Protein 5EJV (pdb70)

GO terms:
  GO:1990837 sequence-specific double-stranded DNA binding (F, IDA)
  GO:0000978 RNA polymerase II cis-regulatory region sequence-specific DNA binding (F, IDA)
  GO:0001227 DNA-binding transcription repressor activity, RNA polymerase II-specific (F, IDA)
  GO:0000122 negative regulation of transcription by RNA polymerase II (P, IDA)
  GO:0098531 ligand-modulated transcription factor activity (F, IDA)
  GO:0008142 oxysterol binding (F, IDA)
  GO:0005634 nucleus (C, IDA)
  GO:0036315 cellular response to sterol (P, IDA)
  GO:0005634 nucleus (C, EXP)
  GO:0005515 protein binding (F, IPI)
  GO:0004879 nuclear receptor activity (F, TAS)
  GO:0005654 nucleoplasm (C, TAS)
  GO:0016604 nuclear body (C, IDA)

Structure (mmCIF, N/CA/C/O backbone):
data_5EJV
#
_entry.id   5EJV
#
_cell.length_a   63.139
_cell.length_b   63.139
_cell.length_c   160.441
_cell.angle_alpha   90.000
_cell.angle_beta   90.000
_cell.angle_gamma   90.000
#
_symmetry.space_group_name_H-M   'P 41'
#
loop_
_entity.id
_entity.type
_entity.pdbx_description
1 polymer 'Nuclear receptor ROR-gamma'
2 polymer 'EBI96 Coactivator Peptide'
3 non-polymer N-(2,2,2-TRIFLUOROETHYL)-N-{4-[2,2,2-TRIFLUORO-1-HYDROXY-1-(TRIFLUOROMETHYL)ETHYL]PHENYL}BENZENESULFONAMIDE
4 water water
#
loop_
_atom_site.group_PDB
_atom_site.id
_atom_site.type_symbol
_atom_site.label_atom_id
_atom_site.label_alt_id
_atom_site.label_comp_id
_atom_site.label_asym_id
_atom_site.label_entity_id
_atom_site.label_seq_id
_atom_site.pdbx_PDB_ins_code
_atom_site.Cartn_x
_atom_site.Cartn_y
_atom_site.Cartn_z
_atom_site.occupancy
_atom_site.B_iso_or_equiv
_atom_site.auth_seq_id
_atom_site.auth_comp_id
_atom_site.auth_asym_id
_atom_site.auth_atom_id
_atom_site.pdbx_PDB_model_num
ATOM 1 N N . PRO A 1 7 ? 28.161 41.418 -37.445 1.00 112.57 263 PRO A N 1
ATOM 2 C CA . PRO A 1 7 ? 27.641 41.270 -36.054 1.00 110.58 263 PRO A CA 1
ATOM 3 C C . PRO A 1 7 ? 26.147 41.676 -35.794 1.00 106.97 263 PRO A C 1
ATOM 4 O O . PRO A 1 7 ? 25.687 41.597 -34.645 1.00 106.26 263 PRO A O 1
ATOM 8 N N . TYR A 1 8 ? 25.560 42.276 -36.800 1.00 94.67 264 TYR A N 1
ATOM 9 C CA . TYR A 1 8 ? 24.224 42.718 -36.714 1.00 86.86 264 TYR A CA 1
ATOM 10 C C . TYR A 1 8 ? 23.147 41.681 -36.294 1.00 71.85 264 TYR A C 1
ATOM 11 O O . TYR A 1 8 ? 23.191 40.512 -36.531 1.00 72.25 264 TYR A O 1
ATOM 20 N N . ALA A 1 9 ? 22.001 42.187 -35.833 1.00 59.16 265 ALA A N 1
ATOM 21 C CA . ALA A 1 9 ? 21.008 41.449 -35.111 1.00 53.96 265 ALA A CA 1
ATOM 22 C C . ALA A 1 9 ? 20.014 40.683 -35.988 1.00 52.03 265 ALA A C 1
ATOM 23 O O . ALA A 1 9 ? 19.654 41.133 -37.061 1.00 54.50 265 ALA A O 1
ATOM 25 N N . SER A 1 10 ? 19.681 39.489 -35.563 1.00 49.56 266 SER A N 1
ATOM 26 C CA . SER A 1 10 ? 18.654 38.653 -36.265 1.00 50.32 266 SER A CA 1
ATOM 27 C C . SER A 1 10 ? 17.240 39.257 -35.957 1.00 46.92 266 SER A C 1
ATOM 28 O O . SER A 1 10 ? 17.037 39.992 -34.979 1.00 45.88 266 SER A O 1
ATOM 31 N N . LEU A 1 11 ? 16.280 38.846 -36.775 1.00 43.73 267 LEU A N 1
ATOM 32 C CA . LEU A 1 11 ? 14.875 39.077 -36.496 1.00 45.23 267 LEU A CA 1
ATOM 33 C C . LEU A 1 11 ? 14.431 38.647 -35.104 1.00 45.05 267 LEU A C 1
ATOM 34 O O . LEU A 1 11 ? 13.672 39.344 -34.414 1.00 49.01 267 LEU A O 1
ATOM 39 N N . THR A 1 12 ? 14.895 37.483 -34.685 1.00 44.98 268 THR A N 1
ATOM 40 C CA . THR A 1 12 ? 14.623 37.027 -33.303 1.00 42.64 268 THR A CA 1
ATOM 41 C C . THR A 1 12 ? 15.201 37.966 -32.259 1.00 40.87 268 THR A C 1
ATOM 42 O O . THR A 1 12 ? 14.530 38.261 -31.272 1.00 37.01 268 THR A O 1
ATOM 46 N N . GLU A 1 13 ? 16.443 38.424 -32.450 1.00 41.55 269 GLU A N 1
ATOM 47 C CA . GLU A 1 13 ? 17.043 39.371 -31.506 1.00 42.83 269 GLU A CA 1
ATOM 48 C C . GLU A 1 13 ? 16.269 40.679 -31.502 1.00 44.38 269 GLU A C 1
ATOM 49 O O . GLU A 1 13 ? 16.038 41.284 -30.449 1.00 45.00 269 GLU A O 1
ATOM 55 N N . ILE A 1 14 ? 15.851 41.129 -32.672 1.00 40.47 270 ILE A N 1
ATOM 56 C CA . ILE A 1 14 ? 15.035 42.329 -32.687 1.00 40.67 270 ILE A CA 1
ATOM 57 C C . ILE A 1 14 ? 13.675 42.189 -31.991 1.00 39.83 270 ILE A C 1
ATOM 58 O O . ILE A 1 14 ? 13.241 43.072 -31.265 1.00 36.49 270 ILE A O 1
ATOM 63 N N . GLU A 1 15 ? 13.004 41.064 -32.208 1.00 43.94 271 GLU A N 1
ATOM 64 C CA . GLU A 1 15 ? 11.752 40.753 -31.477 1.00 44.35 271 GLU A CA 1
ATOM 65 C C . GLU A 1 15 ? 12.007 40.715 -29.953 1.00 42.99 271 GLU A C 1
ATOM 66 O O . GLU A 1 15 ? 11.241 41.293 -29.188 1.00 46.36 271 GLU A O 1
ATOM 72 N N . HIS A 1 16 ? 13.099 40.086 -29.522 1.00 43.35 272 HIS A N 1
ATOM 73 C CA . HIS A 1 16 ? 13.473 40.099 -28.109 1.00 44.75 272 HIS A CA 1
ATOM 74 C C . HIS A 1 16 ? 13.702 41.508 -27.589 1.00 40.87 272 HIS A C 1
ATOM 75 O O . HIS A 1 16 ? 13.291 41.841 -26.473 1.00 38.99 272 HIS A O 1
ATOM 82 N N . LEU A 1 17 ? 14.319 42.330 -28.420 1.00 38.46 273 LEU A N 1
ATOM 83 C CA . LEU A 1 17 ? 14.608 43.701 -28.023 1.00 35.11 273 LEU A CA 1
ATOM 84 C C . LEU A 1 17 ? 13.319 44.541 -27.822 1.00 35.03 273 LEU A C 1
ATOM 85 O O . LEU A 1 17 ? 13.233 45.303 -26.863 1.00 34.48 273 LEU A O 1
ATOM 90 N N . VAL A 1 18 ? 12.329 44.366 -28.710 1.00 33.60 274 VAL A N 1
ATOM 91 C CA . VAL A 1 18 ? 11.011 44.995 -28.532 1.00 34.61 274 VAL A CA 1
ATOM 92 C C . VAL A 1 18 ? 10.453 44.622 -27.152 1.00 35.69 274 VAL A C 1
ATOM 93 O O . VAL A 1 18 ? 10.021 45.480 -26.386 1.00 33.29 274 VAL A O 1
ATOM 97 N N . GLN A 1 19 ? 10.467 43.323 -26.829 1.00 39.44 275 GLN A N 1
ATOM 98 C CA . GLN A 1 19 ? 9.912 42.836 -25.557 1.00 40.76 275 GLN A CA 1
ATOM 99 C C . GLN A 1 19 ? 10.641 43.436 -24.366 1.00 39.41 275 GLN A C 1
ATOM 100 O O . GLN A 1 19 ? 9.992 43.862 -23.389 1.00 40.43 275 GLN A O 1
ATOM 106 N N . SER A 1 20 ? 11.969 43.495 -24.470 1.00 36.17 276 SER A N 1
ATOM 107 C CA . SER A 1 20 ? 12.853 43.937 -23.392 1.00 33.90 276 SER A CA 1
ATOM 108 C C . SER A 1 20 ? 12.618 45.405 -23.079 1.00 33.70 276 SER A C 1
ATOM 109 O O . SER A 1 20 ? 12.414 45.790 -21.891 1.00 42.22 276 SER A O 1
ATOM 112 N N . VAL A 1 21 ? 12.633 46.220 -24.134 1.00 32.91 277 VAL A N 1
ATOM 113 C CA . VAL A 1 21 ? 12.369 47.657 -24.012 1.00 31.63 277 VAL A CA 1
ATOM 114 C C . VAL A 1 21 ? 10.966 47.933 -23.439 1.00 31.62 277 VAL A C 1
ATOM 115 O O . VAL A 1 21 ? 10.810 48.764 -22.501 1.00 30.31 277 VAL A O 1
ATOM 119 N N . CYS A 1 22 ? 9.954 47.212 -23.924 1.00 32.08 278 CYS A N 1
ATOM 120 C CA . CYS A 1 22 ? 8.615 47.427 -23.368 1.00 35.98 278 CYS A CA 1
ATOM 121 C C . CYS A 1 22 ? 8.516 47.096 -21.867 1.00 36.11 278 CYS A C 1
ATOM 122 O O . CYS A 1 22 ? 7.894 47.841 -21.075 1.00 39.95 278 CYS A O 1
ATOM 125 N N . LYS A 1 23 ? 9.112 45.979 -21.481 1.00 37.23 279 LYS A N 1
ATOM 126 C CA . LYS A 1 23 ? 9.241 45.570 -20.059 1.00 40.95 279 LYS A CA 1
ATOM 127 C C . LYS A 1 23 ? 9.967 46.568 -19.188 1.00 37.27 279 LYS A C 1
ATOM 128 O O . LYS A 1 23 ? 9.511 46.855 -18.064 1.00 42.53 279 LYS A O 1
ATOM 134 N N . SER A 1 24 ? 11.066 47.125 -19.681 1.00 33.93 280 SER A N 1
ATOM 135 C CA . SER A 1 24 ? 11.831 48.111 -18.925 1.00 34.86 280 SER A CA 1
ATOM 136 C C . SER A 1 24 ? 10.983 49.330 -18.660 1.00 34.16 280 SER A C 1
ATOM 137 O O . SER A 1 24 ? 11.005 49.868 -17.539 1.00 33.01 280 SER A O 1
ATOM 140 N N . TYR A 1 25 ? 10.206 49.738 -19.674 1.00 33.63 281 TYR A N 1
ATOM 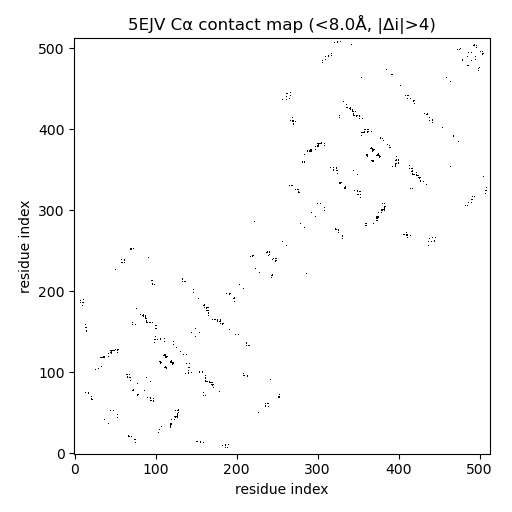141 C CA . TYR A 1 25 ? 9.319 50.885 -19.521 1.00 35.65 281 TYR A CA 1
ATOM 142 C C . TYR A 1 25 ? 8.210 50.566 -18.521 1.00 37.06 281 TYR A C 1
ATOM 143 O O . TYR A 1 25 ? 7.953 51.351 -17.572 1.00 33.77 281 TYR A O 1
ATOM 152 N N . ARG A 1 26 ? 7.561 49.414 -18.750 1.00 40.08 282 ARG A N 1
ATOM 153 C CA . ARG A 1 26 ? 6.535 48.966 -17.813 1.00 44.51 282 ARG A CA 1
ATOM 154 C C . ARG A 1 26 ? 6.945 49.006 -16.351 1.00 42.30 282 ARG A C 1
ATOM 155 O O . ARG A 1 26 ? 6.129 49.384 -15.522 1.00 44.22 282 ARG A O 1
ATOM 163 N N . GLU A 1 27 ? 8.190 48.657 -16.065 1.00 43.58 283 GLU A N 1
ATOM 164 C CA . GLU A 1 27 ? 8.720 48.561 -14.686 1.00 43.07 283 GLU A CA 1
ATOM 165 C C . GLU A 1 27 ? 9.157 49.906 -14.112 1.00 39.27 283 GLU A C 1
ATOM 166 O O . GLU A 1 27 ? 9.473 50.004 -12.934 1.00 42.54 283 GLU A O 1
ATOM 172 N N . THR A 1 28 ? 9.234 50.925 -14.969 1.00 36.55 284 THR A N 1
ATOM 173 C CA . THR A 1 28 ? 9.756 52.218 -14.562 1.00 36.62 284 THR A CA 1
ATOM 174 C C . THR A 1 28 ? 8.939 53.394 -15.019 1.00 34.78 284 THR A C 1
ATOM 175 O O . THR A 1 28 ? 9.408 54.531 -14.938 1.00 34.21 284 THR A O 1
ATOM 179 N N . CYS A 1 29 ? 7.686 53.190 -15.458 1.00 36.52 285 CYS A N 1
ATOM 180 C CA . CYS A 1 29 ? 6.836 54.301 -15.997 1.00 37.87 285 CYS A CA 1
ATOM 181 C C . CYS A 1 29 ? 6.302 55.260 -14.898 1.00 39.55 285 CYS A C 1
ATOM 182 O O . CYS A 1 29 ? 5.629 56.248 -15.207 1.00 46.61 285 CYS A O 1
ATOM 185 N N . GLN A 1 30 ? 6.527 54.913 -13.608 1.00 40.52 286 GLN A N 1
ATOM 186 C CA . GLN A 1 30 ? 6.251 55.729 -12.465 1.00 40.49 286 GLN A CA 1
ATOM 187 C C . GLN A 1 30 ? 4.738 55.792 -12.116 1.00 42.35 286 GLN A C 1
ATOM 188 O O . GLN A 1 30 ? 4.404 55.564 -10.934 1.00 39.10 286 GLN A O 1
ATOM 194 N N . LEU A 1 31 ? 3.931 56.295 -13.045 1.00 47.58 287 LEU A N 1
ATOM 195 C CA . LEU A 1 31 ? 2.497 56.262 -12.868 1.00 46.72 287 LEU A CA 1
ATOM 196 C C . LEU A 1 31 ? 1.891 55.329 -13.886 1.00 44.75 287 LEU A C 1
ATOM 197 O O . LEU A 1 31 ? 2.260 55.349 -15.036 1.00 42.10 287 LEU A O 1
ATOM 202 N N . ARG A 1 32 ? 0.901 54.578 -13.474 1.00 47.21 288 ARG A N 1
ATOM 203 C CA . ARG A 1 32 ? 0.231 53.707 -14.381 1.00 51.12 288 ARG A CA 1
ATOM 204 C C . ARG A 1 32 ? -0.773 54.474 -15.183 1.00 50.71 288 ARG A C 1
ATOM 205 O O . ARG A 1 32 ? -1.540 55.221 -14.663 1.00 50.87 288 ARG A O 1
ATOM 213 N N . LEU A 1 33 ? -0.753 54.280 -16.479 1.00 54.48 289 LEU A N 1
ATOM 214 C CA . LEU A 1 33 ? -1.707 54.969 -17.379 1.00 51.25 289 LEU A CA 1
ATOM 215 C C . LEU A 1 33 ? -3.170 54.866 -16.920 1.00 56.21 289 LEU A C 1
ATOM 216 O O . LEU A 1 33 ? -3.862 55.877 -16.909 1.00 57.76 289 LEU A O 1
ATOM 221 N N . GLU A 1 34 ? -3.639 53.690 -16.552 1.00 58.55 290 GLU A N 1
ATOM 222 C CA . GLU A 1 34 ? -5.011 53.512 -16.123 1.00 59.07 290 GLU A CA 1
ATOM 223 C C . GLU A 1 34 ? -5.384 54.405 -14.918 1.00 55.71 290 GLU A C 1
ATOM 224 O O . GLU A 1 34 ? -6.454 54.989 -14.857 1.00 56.17 290 GLU A O 1
ATOM 226 N N . ASP A 1 35 ? -4.446 54.522 -13.991 1.00 53.27 291 ASP A N 1
ATOM 227 C CA . ASP A 1 35 ? -4.594 55.441 -12.816 1.00 52.36 291 ASP A CA 1
ATOM 228 C C . ASP A 1 35 ? -4.735 56.878 -13.291 1.00 51.69 291 ASP A C 1
ATOM 229 O O . ASP A 1 35 ? -5.582 57.591 -12.837 1.00 55.48 291 ASP A O 1
ATOM 234 N N . LEU A 1 36 ? -3.894 57.292 -14.224 1.00 49.51 292 LEU A N 1
ATOM 235 C CA . LEU A 1 36 ? -3.885 58.681 -14.711 1.00 45.53 292 LEU A CA 1
ATOM 236 C C . LEU A 1 36 ? -5.190 59.042 -15.368 1.00 46.86 292 LEU A C 1
ATOM 237 O O . LEU A 1 36 ? -5.771 60.087 -15.077 1.00 46.65 292 LEU A O 1
ATOM 242 N N . LEU A 1 37 ? -5.635 58.176 -16.264 1.00 45.56 293 LEU A N 1
ATOM 243 C CA . LEU A 1 37 ? -6.896 58.368 -17.010 1.00 48.02 293 LEU A CA 1
ATOM 244 C C . LEU A 1 37 ? -8.130 58.393 -16.108 1.00 49.58 293 LEU A C 1
ATOM 245 O O . LEU A 1 37 ? -9.056 59.189 -16.297 1.00 53.56 293 LEU A O 1
ATOM 250 N N . ARG A 1 38 ? -8.158 57.507 -15.129 1.00 52.78 294 ARG A N 1
ATOM 251 C CA . ARG A 1 38 ? -9.345 57.409 -14.241 1.00 57.27 294 ARG A CA 1
ATOM 252 C C . ARG A 1 38 ? -9.455 58.571 -13.266 1.00 56.40 294 ARG A C 1
ATOM 253 O O . ARG A 1 38 ? -10.437 58.710 -12.550 1.00 62.46 294 ARG A O 1
ATOM 261 N N . GLN A 1 39 ? -8.409 59.372 -13.207 1.00 56.38 295 GLN A N 1
ATOM 262 C CA . GLN A 1 39 ? -8.355 60.523 -12.309 1.00 53.77 295 GLN A CA 1
ATOM 263 C C . GLN A 1 39 ? -8.545 61.837 -13.030 1.00 45.72 295 GLN A C 1
ATOM 264 O O . GLN A 1 39 ? -8.477 62.884 -12.395 1.00 44.36 295 GLN A O 1
ATOM 270 N N . ARG A 1 40 ? -8.873 61.772 -14.317 1.00 43.16 296 ARG A N 1
ATOM 271 C CA . ARG A 1 40 ? -9.210 62.990 -15.093 1.00 46.27 296 ARG A CA 1
ATOM 272 C C . ARG A 1 40 ? -10.306 63.873 -14.508 1.00 46.55 296 ARG A C 1
ATOM 273 O O . ARG A 1 40 ? -10.226 65.082 -14.644 1.00 53.58 296 ARG A O 1
ATOM 281 N N . SER A 1 41 ? -11.325 63.304 -13.865 1.00 51.37 297 SER A N 1
ATOM 282 C CA . SER A 1 41 ? -12.432 64.110 -13.267 1.00 53.55 297 SER A CA 1
ATOM 283 C C . SER A 1 41 ? -12.013 64.815 -11.969 1.00 50.96 297 SER A C 1
ATOM 284 O O . SER A 1 41 ? -12.734 65.711 -11.493 1.00 46.01 297 SER A O 1
ATOM 287 N N . ASN A 1 42 ? -10.860 64.427 -11.418 1.00 48.14 298 ASN A N 1
ATOM 288 C CA . ASN A 1 42 ? -10.360 65.033 -10.198 1.00 47.98 298 ASN A CA 1
ATOM 289 C C . ASN A 1 42 ? -9.481 66.224 -10.536 1.00 47.60 298 ASN A C 1
ATOM 290 O O . ASN A 1 42 ? -8.327 66.083 -10.929 1.00 50.16 298 ASN A O 1
ATOM 295 N N . ILE A 1 43 ? -10.063 67.397 -10.410 1.00 48.58 299 ILE A N 1
ATOM 296 C CA . ILE A 1 43 ? -9.523 68.657 -10.861 1.00 48.65 299 ILE A CA 1
ATOM 297 C C . ILE A 1 43 ? -9.439 69.617 -9.694 1.00 48.13 299 ILE A C 1
ATOM 298 O O . ILE A 1 43 ? -10.350 69.668 -8.895 1.00 55.56 299 ILE A O 1
ATOM 303 N N . PHE A 1 44 ? -8.307 70.327 -9.595 1.00 50.16 300 PHE A N 1
ATOM 304 C CA . PHE A 1 44 ? -8.102 71.333 -8.559 1.00 46.66 300 PHE A CA 1
ATOM 305 C C . PHE A 1 44 ? -9.210 72.377 -8.587 1.00 48.50 300 PHE A C 1
ATOM 306 O O . PHE A 1 44 ? -9.512 72.918 -9.671 1.00 50.93 300 PHE A O 1
ATOM 314 N N . SER A 1 45 ? -9.813 72.643 -7.425 1.00 46.04 301 SER A N 1
ATOM 315 C CA . SER A 1 45 ? -10.874 73.645 -7.326 1.00 43.79 301 SER A CA 1
ATOM 316 C C . SER A 1 45 ? -10.302 75.030 -7.469 1.00 42.37 301 SER A C 1
ATOM 317 O O . SER A 1 45 ? -9.100 75.222 -7.372 1.00 47.89 301 SER A O 1
ATOM 320 N N . ARG A 1 46 ? -11.175 75.986 -7.658 1.00 46.02 302 ARG A N 1
ATOM 321 C CA . ARG A 1 46 ? -10.745 77.385 -7.776 1.00 47.28 302 ARG A CA 1
ATOM 322 C C . ARG A 1 46 ? -9.964 77.781 -6.548 1.00 47.56 302 ARG A C 1
ATOM 323 O O . ARG A 1 46 ? -8.958 78.472 -6.692 1.00 47.08 302 ARG A O 1
ATOM 331 N N . GLU A 1 47 ? -10.362 77.312 -5.363 1.00 49.73 303 GLU A N 1
ATOM 332 C CA . GLU A 1 47 ? -9.677 77.651 -4.131 1.00 50.57 303 GLU A CA 1
ATOM 333 C C . GLU A 1 47 ? -8.227 77.113 -4.125 1.00 48.22 303 GLU A C 1
ATOM 334 O O . GLU A 1 47 ? -7.301 77.830 -3.705 1.00 45.43 303 GLU A O 1
ATOM 336 N N . GLU A 1 48 ? -8.087 75.850 -4.564 1.00 43.03 304 GLU A N 1
ATOM 337 C CA . GLU A 1 48 ? -6.795 75.191 -4.590 1.00 43.90 304 GLU A CA 1
ATOM 338 C C . GLU A 1 48 ? -5.840 75.861 -5.620 1.00 41.74 304 GLU A C 1
ATOM 339 O O . GLU A 1 48 ? -4.666 76.083 -5.327 1.00 43.38 304 GLU A O 1
ATOM 345 N N . VAL A 1 49 ? -6.373 76.218 -6.787 1.00 37.78 305 VAL A N 1
ATOM 346 C CA . VAL A 1 49 ? -5.619 76.974 -7.793 1.00 35.54 305 VAL A CA 1
ATOM 347 C C . VAL A 1 49 ? -5.120 78.326 -7.238 1.00 35.76 305 VAL A C 1
ATOM 348 O O . VAL A 1 49 ? -3.973 78.713 -7.443 1.00 37.27 305 VAL A O 1
ATOM 352 N N . THR A 1 50 ? -6.006 79.063 -6.599 1.00 37.11 306 THR A N 1
ATOM 353 C CA . THR A 1 50 ? -5.652 80.284 -5.900 1.00 40.32 306 THR A CA 1
ATOM 354 C C . THR A 1 50 ? -4.495 80.015 -4.906 1.00 44.45 306 THR A C 1
ATOM 355 O O . THR A 1 50 ? -3.540 80.778 -4.915 1.00 40.23 306 THR A O 1
ATOM 359 N N . GLY A 1 51 ? -4.597 78.947 -4.087 1.00 43.75 307 GLY A N 1
ATOM 360 C CA . GLY A 1 51 ? -3.517 78.520 -3.215 1.00 44.33 307 GLY A CA 1
ATOM 361 C C . GLY A 1 51 ? -2.163 78.432 -3.917 1.00 42.33 307 GLY A C 1
ATOM 362 O O . GLY A 1 51 ? -1.171 79.019 -3.478 1.00 46.13 307 GLY A O 1
ATOM 363 N N . TYR A 1 52 ? -2.149 77.737 -5.050 1.00 38.62 308 TYR A N 1
ATOM 364 C CA . TYR A 1 52 ? -0.927 77.591 -5.826 1.00 37.80 308 TYR A CA 1
ATOM 365 C C . TYR A 1 52 ? -0.397 78.912 -6.352 1.00 39.00 308 TYR A C 1
ATOM 366 O O . TYR A 1 52 ? 0.771 79.148 -6.326 1.00 36.93 308 TYR A O 1
ATOM 375 N N . GLN A 1 53 ? -1.285 79.742 -6.868 1.00 42.65 309 GLN A N 1
ATOM 376 C CA . GLN A 1 53 ? -0.875 81.033 -7.442 1.00 43.01 309 GLN A CA 1
ATOM 377 C C . GLN A 1 53 ? -0.336 81.983 -6.392 1.00 41.18 309 GLN A C 1
ATOM 378 O O . GLN A 1 53 ? 0.470 82.841 -6.703 1.00 41.63 309 GLN A O 1
ATOM 384 N N . ARG A 1 54 ? -0.758 81.804 -5.163 1.00 46.74 310 ARG A N 1
ATOM 385 C CA . ARG A 1 54 ? -0.288 82.632 -4.087 1.00 50.44 310 ARG A CA 1
ATOM 386 C C . ARG A 1 54 ? 1.017 82.159 -3.498 1.00 49.89 310 ARG A C 1
ATOM 387 O O . ARG A 1 54 ? 1.628 82.876 -2.755 1.00 45.58 310 ARG A O 1
ATOM 395 N N . LYS A 1 55 ? 1.468 80.972 -3.841 1.00 49.13 311 LYS A N 1
ATOM 396 C CA . LYS A 1 55 ? 2.722 80.487 -3.350 1.00 44.03 311 LYS A CA 1
ATOM 397 C C . LYS A 1 55 ? 3.797 81.384 -3.838 1.00 39.88 311 LYS A C 1
ATOM 398 O O . LYS A 1 55 ? 3.647 82.016 -4.828 1.00 41.89 311 LYS A O 1
ATOM 404 N N . SER A 1 56 ? 4.898 81.439 -3.132 1.00 37.10 312 SER A N 1
ATOM 405 C CA . SER A 1 56 ? 6.052 82.208 -3.597 1.00 34.59 312 SER A CA 1
ATOM 406 C C . SER A 1 56 ? 6.767 81.512 -4.799 1.00 33.32 312 SER A C 1
ATOM 407 O O . SER A 1 56 ? 6.621 80.314 -5.066 1.00 32.81 312 SER A O 1
ATOM 410 N N . MET A 1 57 ? 7.424 82.344 -5.583 1.00 34.54 313 MET A N 1
ATOM 411 C CA . MET A 1 57 ? 8.189 81.889 -6.766 1.00 34.28 313 MET A CA 1
ATOM 412 C C . MET A 1 57 ? 9.183 80.787 -6.356 1.00 36.34 313 MET A C 1
ATOM 413 O O . MET A 1 57 ? 9.258 79.743 -7.019 1.00 37.31 313 MET A O 1
ATOM 418 N N . TRP A 1 58 ? 9.967 81.033 -5.303 1.00 36.62 314 TRP A N 1
ATOM 419 C CA . TRP A 1 58 ? 10.991 80.089 -4.867 1.00 35.10 314 TRP A CA 1
ATOM 420 C C . TRP A 1 58 ? 10.361 78.736 -4.432 1.00 35.22 314 TRP A C 1
ATOM 421 O O . TRP A 1 58 ? 10.880 77.659 -4.758 1.00 35.32 314 TRP A O 1
ATOM 432 N N . GLU A 1 59 ? 9.259 78.785 -3.721 1.00 35.88 315 GLU A N 1
ATOM 433 C CA . GLU A 1 59 ? 8.607 77.541 -3.275 1.00 40.93 315 GLU A CA 1
ATOM 434 C C . GLU A 1 59 ? 8.056 76.730 -4.442 1.00 38.42 315 GLU A C 1
ATOM 435 O O . GLU A 1 59 ? 8.196 75.524 -4.495 1.00 39.67 315 GLU A O 1
ATOM 441 N N . MET A 1 60 ? 7.455 77.405 -5.397 1.00 35.77 316 MET A N 1
ATOM 442 C CA . MET A 1 60 ? 6.964 76.726 -6.584 1.00 36.41 316 MET A CA 1
ATOM 443 C C . MET A 1 60 ? 8.124 76.096 -7.386 1.00 33.09 316 MET A C 1
ATOM 444 O O . MET A 1 60 ? 7.998 74.949 -7.843 1.00 31.97 316 MET A O 1
ATOM 449 N N . TRP A 1 61 ? 9.216 76.846 -7.537 1.00 31.57 317 TRP A N 1
ATOM 450 C CA . TRP A 1 61 ? 10.390 76.341 -8.211 1.00 32.97 317 TRP A CA 1
ATOM 451 C C . TRP A 1 61 ? 10.977 75.098 -7.488 1.00 33.31 317 TRP A C 1
ATOM 452 O O . TRP A 1 61 ? 11.328 74.090 -8.115 1.00 32.74 317 TRP A O 1
ATOM 463 N N . GLU A 1 62 ? 11.072 75.184 -6.172 1.00 32.07 318 GLU A N 1
ATOM 464 C CA . GLU A 1 62 ? 11.593 74.045 -5.441 1.00 35.60 318 GLU A CA 1
ATOM 465 C C . GLU A 1 62 ? 10.704 72.772 -5.534 1.00 34.94 318 GLU A C 1
ATOM 466 O O . GLU A 1 62 ? 11.199 71.669 -5.662 1.00 37.04 318 GLU A O 1
ATOM 472 N N . ARG A 1 63 ? 9.402 72.957 -5.499 1.00 35.28 319 ARG A N 1
ATOM 473 C CA . ARG A 1 63 ? 8.430 71.840 -5.695 1.00 38.70 319 ARG A CA 1
ATOM 474 C C . ARG A 1 63 ? 8.590 71.190 -7.065 1.00 37.08 319 ARG A C 1
ATOM 475 O O . ARG A 1 63 ? 8.746 69.967 -7.197 1.00 37.49 319 ARG A O 1
ATOM 483 N N . CYS A 1 64 ? 8.573 72.022 -8.096 1.00 35.45 320 CYS A N 1
ATOM 484 C CA . CYS A 1 64 ? 8.723 71.524 -9.450 1.00 36.11 320 CYS A CA 1
ATOM 485 C C . CYS A 1 64 ? 10.084 70.835 -9.669 1.00 35.01 320 CYS A C 1
ATOM 486 O O . CYS A 1 64 ? 10.107 69.814 -10.367 1.00 35.85 320 CYS A O 1
ATOM 489 N N . ALA A 1 65 ? 11.156 71.361 -9.070 1.00 33.86 321 ALA A N 1
ATOM 490 C CA . ALA A 1 65 ? 12.494 70.733 -9.152 1.00 35.10 321 ALA A CA 1
ATOM 491 C C . ALA A 1 65 ? 12.478 69.344 -8.474 1.00 37.31 321 ALA A C 1
ATOM 492 O O . ALA A 1 65 ? 12.984 68.378 -9.036 1.00 36.65 321 ALA A O 1
ATOM 494 N N . HIS A 1 66 ? 11.882 69.254 -7.291 1.00 39.31 322 HIS A N 1
ATOM 495 C CA . HIS A 1 66 ? 11.673 67.977 -6.611 1.00 41.25 322 HIS A CA 1
ATOM 496 C C . HIS A 1 66 ? 10.958 66.943 -7.528 1.00 37.31 322 HIS A C 1
ATOM 497 O O . HIS A 1 66 ? 11.462 65.851 -7.771 1.00 35.93 322 HIS A O 1
ATOM 504 N N . HIS A 1 67 ? 9.812 67.318 -8.060 1.00 35.96 323 HIS A N 1
ATOM 505 C CA . HIS A 1 67 ? 8.994 66.400 -8.862 1.00 36.51 323 HIS A CA 1
ATOM 506 C C . HIS A 1 67 ? 9.722 66.014 -10.157 1.00 32.81 323 HIS A C 1
ATOM 507 O O . HIS A 1 67 ? 9.683 64.883 -10.605 1.00 31.89 323 HIS A O 1
ATOM 514 N N . LEU A 1 68 ? 10.360 66.984 -10.775 1.00 31.57 324 LEU A N 1
ATOM 515 C CA . LEU A 1 68 ? 11.158 66.660 -11.956 1.00 32.76 324 LEU A CA 1
ATOM 516 C C . LEU A 1 68 ? 12.274 65.670 -11.623 1.00 34.38 324 LEU A C 1
ATOM 517 O O . LEU A 1 68 ? 12.532 64.758 -12.416 1.00 33.93 324 LEU A O 1
ATOM 522 N N . THR A 1 69 ? 12.922 65.880 -10.467 1.00 35.59 325 THR A N 1
ATOM 523 C CA . THR A 1 69 ? 14.024 65.032 -10.080 1.00 33.07 325 THR A CA 1
ATOM 524 C C . THR A 1 69 ? 13.543 63.589 -9.873 1.00 32.28 325 THR A C 1
ATOM 525 O O . THR A 1 69 ? 14.150 62.618 -10.386 1.00 35.83 325 THR A O 1
ATOM 529 N N . GLU A 1 70 ? 12.394 63.460 -9.222 1.00 33.93 326 GLU A N 1
ATOM 530 C CA . GLU A 1 70 ? 11.786 62.127 -9.050 1.00 34.60 326 GLU A CA 1
ATOM 531 C C . GLU A 1 70 ? 11.525 61.478 -10.402 1.00 33.67 326 GLU A C 1
ATOM 532 O O . GLU A 1 70 ? 11.842 60.307 -10.595 1.00 34.29 326 GLU A O 1
ATOM 538 N N . ALA A 1 71 ? 11.011 62.239 -11.370 1.00 32.76 327 ALA A N 1
ATOM 539 C CA . ALA A 1 71 ? 10.718 61.709 -12.730 1.00 30.08 327 ALA A CA 1
ATOM 540 C C . ALA A 1 71 ? 12.033 61.250 -13.390 1.00 31.02 327 ALA A C 1
ATOM 541 O O . ALA A 1 71 ? 12.090 60.174 -14.006 1.00 31.59 327 ALA A O 1
ATOM 543 N N . ILE A 1 72 ? 13.074 62.078 -13.245 1.00 30.77 328 ILE A N 1
ATOM 544 C CA . ILE A 1 72 ? 14.372 61.799 -13.791 1.00 31.63 328 ILE A CA 1
ATOM 545 C C . ILE A 1 72 ? 14.986 60.485 -13.189 1.00 34.31 328 ILE A C 1
ATOM 546 O O . ILE A 1 72 ? 15.583 59.684 -13.930 1.00 38.06 328 ILE A O 1
ATOM 551 N N . GLN A 1 73 ? 14.807 60.273 -11.891 1.00 34.61 329 GLN A N 1
ATOM 552 C CA . GLN A 1 73 ? 15.251 59.005 -11.317 1.00 37.24 329 GLN A CA 1
ATOM 553 C C . GLN A 1 73 ? 14.624 57.748 -11.986 1.00 34.47 329 GLN A C 1
ATOM 554 O O . GLN A 1 73 ? 15.261 56.725 -12.127 1.00 34.57 329 GLN A O 1
ATOM 560 N N . TYR A 1 74 ? 13.386 57.867 -12.401 1.00 33.77 330 TYR A N 1
ATOM 561 C CA . TYR A 1 74 ? 12.717 56.751 -13.075 1.00 34.07 330 TYR A CA 1
ATOM 562 C C . TYR A 1 74 ? 13.298 56.566 -14.479 1.00 32.21 330 TYR A C 1
ATOM 563 O O . TYR A 1 74 ? 13.422 55.443 -14.954 1.00 27.48 330 TYR A O 1
ATOM 572 N N . VAL A 1 75 ? 13.651 57.685 -15.131 1.00 29.38 331 VAL A N 1
ATOM 573 C CA . VAL A 1 75 ? 14.293 57.590 -16.439 1.00 28.08 331 VAL A CA 1
ATOM 574 C C . VAL A 1 75 ? 15.670 56.910 -16.320 1.00 27.07 331 VAL A C 1
ATOM 575 O O . VAL A 1 75 ? 16.032 56.067 -17.149 1.00 28.93 331 VAL A O 1
ATOM 579 N N . VAL A 1 76 ? 16.400 57.263 -15.267 1.00 27.64 332 VAL A N 1
ATOM 580 C CA . VAL A 1 76 ? 17.693 56.587 -15.024 1.00 29.02 332 VAL A CA 1
ATOM 581 C C . VAL A 1 76 ? 17.497 55.070 -14.864 1.00 26.94 332 VAL A C 1
ATOM 582 O O . VAL A 1 76 ? 18.260 54.271 -15.427 1.00 29.89 332 VAL A O 1
ATOM 586 N N . GLU A 1 77 ? 16.444 54.684 -14.167 1.00 31.25 333 GLU A N 1
ATOM 587 C CA . GLU A 1 77 ? 16.138 53.242 -13.937 1.00 32.46 333 GLU A CA 1
ATOM 588 C C . GLU A 1 77 ? 15.795 52.547 -15.260 1.00 30.62 333 GLU A C 1
ATOM 589 O O . GLU A 1 77 ? 16.248 51.428 -15.494 1.00 30.50 333 GLU A O 1
ATOM 595 N N . PHE A 1 78 ? 14.989 53.225 -16.087 1.00 28.12 334 PHE A N 1
ATOM 596 C CA . PHE A 1 78 ? 14.699 52.830 -17.464 1.00 27.61 334 PHE A CA 1
ATOM 597 C C . PHE A 1 78 ? 15.993 52.566 -18.231 1.00 27.61 334 PHE A C 1
ATOM 598 O O . PHE A 1 78 ? 16.166 51.496 -18.820 1.00 28.49 334 PHE A O 1
ATOM 606 N N . ALA A 1 79 ? 16.900 53.544 -18.175 1.00 30.38 335 ALA A N 1
ATOM 607 C CA . ALA A 1 79 ? 18.203 53.429 -18.876 1.00 31.29 335 ALA A CA 1
ATOM 608 C C . ALA A 1 79 ? 18.966 52.173 -18.386 1.00 32.65 335 ALA A C 1
ATOM 609 O O . ALA A 1 79 ? 19.478 51.376 -19.188 1.00 31.35 335 ALA A O 1
ATOM 611 N N . LYS A 1 80 ? 19.015 52.007 -17.072 1.00 33.66 336 LYS A N 1
ATOM 612 C CA . LYS A 1 80 ? 19.756 50.895 -16.471 1.00 38.80 336 LYS A CA 1
ATOM 613 C C . LYS A 1 80 ? 19.229 49.512 -16.927 1.00 39.81 336 LYS A C 1
ATOM 614 O O . LYS A 1 80 ? 20.029 48.624 -17.167 1.00 39.85 336 LYS A O 1
ATOM 620 N N . ARG A 1 81 ? 17.904 49.392 -17.137 1.00 37.29 337 ARG A N 1
ATOM 621 C CA . ARG A 1 81 ? 17.231 48.159 -17.592 1.00 35.13 337 ARG A CA 1
ATOM 622 C C . ARG A 1 81 ? 17.194 48.004 -19.098 1.00 38.00 337 ARG A C 1
ATOM 623 O O . ARG A 1 81 ? 16.817 46.938 -19.604 1.00 40.67 337 ARG A O 1
ATOM 631 N N . LEU A 1 82 ? 17.630 49.037 -19.817 1.00 40.25 338 LEU A N 1
ATOM 632 C CA . LEU A 1 82 ? 17.661 48.962 -21.262 1.00 42.20 338 LEU A CA 1
ATOM 633 C C . LEU A 1 82 ? 18.803 48.128 -21.821 1.00 45.48 338 LEU A C 1
ATOM 634 O O . LEU A 1 82 ? 19.953 48.432 -21.584 1.00 45.17 338 LEU A O 1
ATOM 639 N N . SER A 1 83 ? 18.475 47.086 -22.574 1.00 48.10 339 SER A N 1
ATOM 640 C CA . SER A 1 83 ? 19.447 46.241 -23.238 1.00 49.81 339 SER A CA 1
ATOM 641 C C . SER A 1 83 ? 20.522 47.019 -23.931 1.00 47.24 339 SER A C 1
ATOM 642 O O . SER A 1 83 ? 20.204 47.834 -24.773 1.00 54.00 339 SER A O 1
ATOM 645 N N . GLY A 1 84 ? 21.794 46.818 -23.572 1.00 41.23 340 GLY A N 1
ATOM 646 C CA . GLY A 1 84 ? 22.922 47.538 -24.177 1.00 39.04 340 GLY A CA 1
ATOM 647 C C . GLY A 1 84 ? 23.342 48.882 -23.604 1.00 39.73 340 GLY A C 1
ATOM 648 O O . GLY A 1 84 ? 24.507 49.288 -23.775 1.00 42.77 340 GLY A O 1
ATOM 649 N N . PHE A 1 85 ? 22.582 49.391 -22.646 1.00 38.67 341 PHE A N 1
ATOM 650 C CA . PHE A 1 85 ? 23.044 50.568 -21.880 1.00 39.12 341 PHE A CA 1
ATOM 651 C C . PHE A 1 85 ? 24.228 50.250 -20.976 1.00 39.56 341 PHE A C 1
ATOM 652 O O . PHE A 1 85 ? 25.167 51.034 -20.919 1.00 43.98 341 PHE A O 1
ATOM 660 N N . MET A 1 86 ? 24.193 49.153 -20.274 1.00 39.34 342 MET A N 1
ATOM 661 C CA . MET A 1 86 ? 25.256 48.742 -19.416 1.00 42.97 342 MET A CA 1
ATOM 662 C C . MET A 1 86 ? 26.557 48.435 -20.153 1.00 39.10 342 MET A C 1
ATOM 663 O O . MET A 1 86 ? 27.640 48.432 -19.547 1.00 41.14 342 MET A O 1
ATOM 668 N N . GLU A 1 87 ? 26.438 48.209 -21.449 1.00 39.46 343 GLU A N 1
ATOM 669 C CA . GLU A 1 87 ? 27.596 47.924 -22.331 1.00 43.00 343 GLU A CA 1
ATOM 670 C C . GLU A 1 87 ? 28.308 49.220 -22.699 1.00 45.70 343 GLU A C 1
ATOM 671 O O . GLU A 1 87 ? 29.463 49.170 -23.135 1.00 52.08 343 GLU A O 1
ATOM 677 N N . LEU A 1 88 ? 27.620 50.357 -22.572 1.00 42.56 344 LEU A N 1
ATOM 678 C CA . LEU A 1 88 ? 28.275 51.628 -22.832 1.00 38.57 344 LEU A CA 1
ATOM 679 C C . LEU A 1 88 ? 29.298 51.966 -21.778 1.00 36.06 344 LEU A C 1
ATOM 680 O O . LEU A 1 88 ? 29.063 51.640 -20.625 1.00 40.91 344 LEU A O 1
ATOM 685 N N . CYS A 1 89 ? 30.378 52.673 -22.127 1.00 37.27 345 CYS A N 1
ATOM 686 C CA . CYS A 1 89 ? 31.308 53.098 -21.059 1.00 40.86 345 CYS A CA 1
ATOM 687 C C . CYS A 1 89 ? 30.593 54.114 -20.145 1.00 38.64 345 CYS A C 1
ATOM 688 O O . CYS A 1 89 ? 29.664 54.769 -20.533 1.00 40.99 345 CYS A O 1
ATOM 691 N N . GLN A 1 90 ? 31.115 54.250 -18.945 1.00 35.63 346 GLN A N 1
ATOM 692 C CA . GLN A 1 90 ? 30.596 55.163 -17.932 1.00 37.06 346 GLN A CA 1
ATOM 693 C C . GLN A 1 90 ? 30.461 56.589 -18.393 1.00 36.24 346 GLN A C 1
ATOM 694 O O . GLN A 1 90 ? 29.457 57.211 -18.106 1.00 39.01 346 GLN A O 1
ATOM 700 N N . ASN A 1 91 ? 31.437 57.111 -19.090 1.00 37.77 347 ASN A N 1
ATOM 701 C CA . ASN A 1 91 ? 31.380 58.470 -19.675 1.00 38.18 347 ASN A CA 1
ATOM 702 C C . ASN A 1 91 ? 30.168 58.669 -20.574 1.00 37.95 347 ASN A C 1
ATOM 703 O O . ASN A 1 91 ? 29.469 59.683 -20.474 1.00 40.44 347 ASN A O 1
ATOM 708 N N . ASP A 1 92 ? 29.983 57.726 -21.497 1.00 37.01 348 ASP A N 1
ATOM 709 C CA . ASP A 1 92 ? 28.893 57.830 -22.469 1.00 37.19 348 ASP A CA 1
ATOM 710 C C . ASP A 1 92 ? 27.518 57.666 -21.816 1.00 35.16 348 ASP A C 1
ATOM 711 O O . ASP A 1 92 ? 26.539 58.274 -22.254 1.00 33.95 348 ASP A O 1
ATOM 716 N N . GLN A 1 93 ? 27.442 56.822 -20.794 1.00 32.97 349 GLN A N 1
ATOM 717 C CA . GLN A 1 93 ? 26.203 56.692 -19.990 1.00 32.74 349 GLN A CA 1
ATOM 718 C C . GLN A 1 93 ? 25.788 58.067 -19.457 1.00 34.12 349 GLN A C 1
ATOM 719 O O . GLN A 1 93 ? 24.638 58.450 -19.570 1.00 33.79 349 GLN A O 1
ATOM 725 N N . ILE A 1 94 ? 26.737 58.816 -18.902 1.00 34.76 350 ILE A N 1
ATOM 726 C CA . ILE A 1 94 ? 26.488 60.138 -18.324 1.00 35.29 350 ILE A CA 1
ATOM 727 C C . ILE A 1 94 ? 26.137 61.154 -19.381 1.00 32.86 350 ILE A C 1
ATOM 728 O O . ILE A 1 94 ? 25.151 61.888 -19.227 1.00 35.29 350 ILE A O 1
ATOM 733 N N . VAL A 1 95 ? 26.901 61.169 -20.469 1.00 32.96 351 VAL A N 1
ATOM 734 C CA . VAL A 1 95 ? 26.615 62.079 -21.594 1.00 32.20 351 VAL A CA 1
ATOM 735 C C . VAL A 1 95 ? 25.168 61.874 -22.101 1.00 32.76 351 VAL A C 1
ATOM 736 O O . VAL A 1 95 ? 24.412 62.851 -22.251 1.00 37.94 351 VAL A O 1
ATOM 740 N N . LEU A 1 96 ? 24.765 60.623 -22.301 1.00 32.07 352 LEU A N 1
ATOM 741 C CA . LEU A 1 96 ? 23.425 60.319 -22.802 1.00 31.97 352 LEU A CA 1
ATOM 742 C C . LEU A 1 96 ? 22.356 60.736 -21.830 1.00 32.66 352 LEU A C 1
ATOM 743 O O . LEU A 1 96 ? 21.357 61.315 -22.240 1.00 34.83 352 LEU A O 1
ATOM 748 N N . LEU A 1 97 ? 22.562 60.470 -20.538 1.00 33.10 353 LEU A N 1
ATOM 749 C CA . LEU A 1 97 ? 21.533 60.799 -19.552 1.00 33.40 353 LEU A CA 1
ATOM 750 C C . LEU A 1 97 ? 21.470 62.308 -19.298 1.00 34.16 353 LEU A C 1
ATOM 751 O O . LEU A 1 97 ? 20.388 62.851 -19.180 1.00 29.91 353 LEU A O 1
ATOM 756 N N . LYS A 1 98 ? 22.621 62.970 -19.190 1.00 35.68 354 LYS A N 1
ATOM 757 C CA . LYS A 1 98 ? 22.631 64.405 -18.995 1.00 37.43 354 LYS A CA 1
ATOM 758 C C . LYS A 1 98 ? 21.890 65.132 -20.132 1.00 34.19 354 LYS A C 1
ATOM 759 O O . LYS A 1 98 ? 21.152 66.060 -19.876 1.00 37.43 354 LYS A O 1
ATOM 765 N N . ALA A 1 99 ? 22.109 64.695 -21.359 1.00 32.25 355 ALA A N 1
ATOM 766 C CA . ALA A 1 99 ? 21.486 65.280 -22.532 1.00 32.61 355 ALA A CA 1
ATOM 767 C C . ALA A 1 99 ? 20.021 64.837 -22.675 1.00 32.84 355 ALA A C 1
ATOM 768 O O . ALA A 1 99 ? 19.173 65.629 -23.050 1.00 36.02 355 ALA A O 1
ATOM 770 N N . GLY A 1 100 ? 19.748 63.571 -22.396 1.00 33.25 356 GLY A N 1
ATOM 771 C CA . GLY A 1 100 ? 18.452 62.981 -22.743 1.00 33.25 356 GLY A CA 1
ATOM 772 C C . GLY A 1 100 ? 17.405 62.795 -21.690 1.00 32.76 356 GLY A C 1
ATOM 773 O O . GLY A 1 100 ? 16.214 62.594 -22.009 1.00 36.93 356 GLY A O 1
ATOM 774 N N . ALA A 1 101 ? 17.805 62.795 -20.424 1.00 32.31 357 ALA A N 1
ATOM 775 C CA . ALA A 1 101 ? 16.842 62.437 -19.339 1.00 36.45 357 ALA A CA 1
ATOM 776 C C . ALA A 1 101 ? 15.656 63.386 -19.346 1.00 36.59 357 ALA A C 1
ATOM 777 O O . ALA A 1 101 ? 14.554 62.911 -19.302 1.00 40.78 357 ALA A O 1
ATOM 779 N N . MET A 1 102 ? 15.865 64.679 -19.376 1.00 35.09 358 MET A N 1
ATOM 780 C CA . MET A 1 102 ? 14.829 65.659 -19.387 1.00 37.31 358 MET A CA 1
ATOM 781 C C . MET A 1 102 ? 13.958 65.513 -20.651 1.00 35.83 358 MET A C 1
ATOM 782 O O . MET A 1 102 ? 12.729 65.697 -20.606 1.00 32.69 358 MET A O 1
ATOM 787 N N . GLU A 1 103 ? 14.603 65.182 -21.773 1.00 34.30 359 GLU A N 1
ATOM 788 C CA . GLU A 1 103 ? 13.881 65.000 -23.035 1.00 32.22 359 GLU A CA 1
ATOM 789 C C . GLU A 1 103 ? 12.862 63.865 -22.867 1.00 30.95 359 GLU A C 1
ATOM 790 O O . GLU A 1 103 ? 11.675 63.990 -23.294 1.00 34.59 359 GLU A O 1
ATOM 796 N N . VAL A 1 104 ? 13.320 62.774 -22.255 1.00 30.89 360 VAL A N 1
ATOM 797 C CA . VAL A 1 104 ? 12.436 61.625 -22.038 1.00 31.11 360 VAL A CA 1
ATOM 798 C C . VAL A 1 104 ? 11.266 62.006 -21.135 1.00 30.00 360 VAL A C 1
ATOM 799 O O . VAL A 1 104 ? 10.124 61.601 -21.373 1.00 33.63 360 VAL A O 1
ATOM 803 N N . VAL A 1 105 ? 11.563 62.759 -20.084 1.00 28.99 361 VAL A N 1
ATOM 804 C CA . VAL A 1 105 ? 10.499 63.214 -19.157 1.00 30.94 361 VAL A CA 1
ATOM 805 C C . VAL A 1 105 ? 9.442 64.037 -19.887 1.00 30.22 361 VAL A C 1
ATOM 806 O O . VAL A 1 105 ? 8.261 63.838 -19.649 1.00 27.21 361 VAL A O 1
ATOM 810 N N . LEU A 1 106 ? 9.865 64.927 -20.780 1.00 29.80 362 LEU A N 1
ATOM 811 C CA . LEU A 1 106 ? 8.939 65.785 -21.566 1.00 32.15 362 LEU A CA 1
ATOM 812 C C . LEU A 1 106 ? 8.044 64.923 -22.431 1.00 31.30 362 LEU A C 1
ATOM 813 O O . LEU A 1 106 ? 6.868 65.235 -22.562 1.00 32.57 362 LEU A O 1
ATOM 818 N N . VAL A 1 107 ? 8.580 63.851 -23.005 1.00 30.12 363 VAL A N 1
ATOM 819 C CA . VAL A 1 107 ? 7.774 62.909 -23.769 1.00 28.91 363 VAL A CA 1
ATOM 820 C C . VAL A 1 107 ? 6.799 62.116 -22.852 1.00 29.84 363 VAL A C 1
ATOM 821 O O . VAL A 1 107 ? 5.570 62.010 -23.134 1.00 30.41 363 VAL A O 1
ATOM 825 N N . ARG A 1 108 ? 7.333 61.594 -21.745 1.00 33.25 364 ARG A N 1
ATOM 826 C CA . ARG A 1 108 ? 6.525 60.822 -20.782 1.00 33.82 364 ARG A CA 1
ATOM 827 C C . ARG A 1 108 ? 5.362 61.672 -20.224 1.00 30.99 364 ARG A C 1
ATOM 828 O O . ARG A 1 108 ? 4.304 61.124 -19.874 1.00 37.29 364 ARG A O 1
ATOM 836 N N . MET A 1 109 ? 5.560 62.991 -20.214 1.00 35.21 365 MET A N 1
ATOM 837 C CA . MET A 1 109 ? 4.524 63.899 -19.672 1.00 37.93 365 MET A CA 1
ATOM 838 C C . MET A 1 109 ? 3.213 63.814 -20.399 1.00 37.32 365 MET A C 1
ATOM 839 O O . MET A 1 109 ? 2.170 64.071 -19.772 1.00 37.54 365 MET A O 1
ATOM 844 N N . CYS A 1 110 ? 3.233 63.479 -21.705 1.00 36.48 366 CYS A N 1
ATOM 845 C CA . CYS A 1 110 ? 1.943 63.431 -22.407 1.00 39.09 366 CYS A CA 1
ATOM 846 C C . CYS A 1 110 ? 0.924 62.453 -21.781 1.00 35.65 366 CYS A C 1
ATOM 847 O O . CYS A 1 110 ? -0.283 62.704 -21.893 1.00 32.31 366 CYS A O 1
ATOM 850 N N . ARG A 1 111 ? 1.391 61.377 -21.098 1.00 36.06 367 ARG A N 1
ATOM 851 C CA . ARG A 1 111 ? 0.507 60.466 -20.406 1.00 36.75 367 ARG A CA 1
ATOM 852 C C . ARG A 1 111 ? -0.341 61.149 -19.309 1.00 35.94 367 ARG A C 1
ATOM 853 O O . ARG A 1 111 ? -1.477 60.735 -19.030 1.00 42.54 367 ARG A O 1
ATOM 861 N N . ALA A 1 112 ? 0.235 62.208 -18.733 1.00 35.63 368 ALA A N 1
ATOM 862 C CA . ALA A 1 112 ? -0.346 62.892 -17.614 1.00 31.60 368 ALA A CA 1
ATOM 863 C C . ALA A 1 112 ? -1.026 64.179 -18.019 1.00 32.29 368 ALA A C 1
ATOM 864 O O . ALA A 1 112 ? -1.439 64.989 -17.169 1.00 30.78 368 ALA A O 1
ATOM 866 N N . TYR A 1 113 ? -1.226 64.327 -19.333 1.00 33.15 369 TYR A N 1
ATOM 867 C CA . TYR A 1 113 ? -1.815 65.537 -19.945 1.00 31.04 369 TYR A CA 1
ATOM 868 C C . TYR A 1 113 ? -3.196 65.174 -20.570 1.00 32.55 369 TYR A C 1
ATOM 869 O O . TYR A 1 113 ? -3.300 64.241 -21.348 1.00 32.82 369 TYR A O 1
ATOM 878 N N . ASN A 1 114 ? -4.213 65.936 -20.188 1.00 35.58 370 ASN A N 1
ATOM 879 C CA . ASN A 1 114 ? -5.574 65.789 -20.716 1.00 35.45 370 ASN A CA 1
ATOM 880 C C . ASN A 1 114 ? -5.889 66.865 -21.748 1.00 36.13 370 ASN A C 1
ATOM 881 O O . ASN A 1 114 ? -6.080 68.050 -21.427 1.00 36.34 370 ASN A O 1
ATOM 886 N N . ALA A 1 115 ? -5.928 66.445 -23.003 1.00 39.28 371 ALA A N 1
ATOM 887 C CA . ALA A 1 115 ? -6.118 67.407 -24.119 1.00 40.21 371 ALA A CA 1
ATOM 888 C C . ALA A 1 115 ? -7.532 67.971 -24.116 1.00 41.01 371 ALA A C 1
ATOM 889 O O . ALA A 1 115 ? -7.732 69.067 -24.678 1.00 41.24 371 ALA A O 1
ATOM 891 N N . ASP A 1 116 ? -8.489 67.260 -23.488 1.00 42.87 372 ASP A N 1
ATOM 892 C CA . ASP A 1 116 ? -9.901 67.701 -23.421 1.00 47.96 372 ASP A CA 1
ATOM 893 C C . ASP A 1 116 ? -10.058 69.031 -22.727 1.00 49.41 372 ASP A C 1
ATOM 894 O O . ASP A 1 116 ? -10.820 69.886 -23.214 1.00 55.26 372 ASP A O 1
ATOM 899 N N . ASN A 1 117 ? -9.324 69.228 -21.627 1.00 45.05 373 ASN A N 1
ATOM 900 C CA . ASN A 1 117 ? -9.407 70.506 -20.914 1.00 40.00 373 ASN A CA 1
ATOM 901 C C . ASN A 1 117 ? -8.068 71.163 -20.646 1.00 40.54 373 ASN A C 1
ATOM 902 O O . ASN A 1 117 ? -7.996 72.110 -19.824 1.00 41.27 373 ASN A O 1
ATOM 907 N N . ARG A 1 118 ? -7.023 70.682 -21.331 1.00 40.39 374 ARG A N 1
ATOM 908 C CA . ARG A 1 118 ? -5.666 71.236 -21.231 1.00 39.84 374 ARG A CA 1
ATOM 909 C C . ARG A 1 118 ? -5.085 71.257 -19.823 1.00 39.28 374 ARG A C 1
ATOM 910 O O . ARG A 1 118 ? -4.519 72.269 -19.391 1.00 44.15 374 ARG A O 1
ATOM 918 N N . THR A 1 119 ? -5.183 70.134 -19.133 1.00 37.96 375 THR A N 1
ATOM 919 C CA . THR A 1 119 ? -4.637 70.035 -17.758 1.00 35.93 375 THR A CA 1
ATOM 920 C C . THR A 1 119 ? -3.568 68.950 -17.659 1.00 32.97 375 THR A C 1
ATOM 921 O O . THR A 1 119 ? -3.429 68.092 -18.555 1.00 31.71 375 THR A O 1
ATOM 925 N N . VAL A 1 120 ? -2.820 68.979 -16.566 1.00 31.76 376 VAL A N 1
ATOM 926 C CA . VAL A 1 120 ? -1.775 68.003 -16.274 1.00 32.48 376 VAL A CA 1
ATOM 927 C C . VAL A 1 120 ? -2.036 67.496 -14.870 1.00 32.14 376 VAL A C 1
ATOM 928 O O . VAL A 1 120 ? -2.502 68.263 -13.989 1.00 30.48 376 VAL A O 1
ATOM 932 N N . PHE A 1 121 ? -1.729 66.224 -14.639 1.00 31.63 377 PHE A N 1
ATOM 933 C CA . PHE A 1 121 ? -1.733 65.647 -13.301 1.00 33.84 377 PHE A CA 1
ATOM 934 C C . PHE A 1 121 ? -0.556 66.168 -12.491 1.00 33.64 377 PHE A C 1
ATOM 935 O O . PHE A 1 121 ? 0.600 65.913 -12.839 1.00 37.91 377 PHE A O 1
ATOM 943 N N . PHE A 1 122 ? -0.827 66.890 -11.408 1.00 34.22 378 PHE A N 1
ATOM 944 C CA . PHE A 1 122 ? 0.247 67.436 -10.594 1.00 34.59 378 PHE A CA 1
ATOM 945 C C . PHE A 1 122 ? -0.189 67.461 -9.149 1.00 36.15 378 PHE A C 1
ATOM 946 O O . PHE A 1 122 ? -1.249 67.976 -8.815 1.00 40.22 378 PHE A O 1
ATOM 954 N N . GLU A 1 123 ? 0.644 66.886 -8.288 1.00 37.80 379 GLU A N 1
ATOM 955 C CA . GLU A 1 123 ? 0.373 66.760 -6.830 1.00 37.78 379 GLU A CA 1
ATOM 956 C C . GLU A 1 123 ? -1.032 66.294 -6.535 1.00 38.31 379 GLU A C 1
ATOM 957 O O . GLU A 1 123 ? -1.728 66.864 -5.709 1.00 46.82 379 GLU A O 1
ATOM 963 N N . GLY A 1 124 ? -1.454 65.268 -7.243 1.00 39.08 380 GLY A N 1
ATOM 964 C CA . GLY A 1 124 ? -2.666 64.512 -6.904 1.00 39.09 380 GLY A CA 1
ATOM 965 C C . GLY A 1 124 ? -3.939 64.889 -7.626 1.00 42.54 380 GLY A C 1
ATOM 966 O O . GLY A 1 124 ? -4.923 64.182 -7.479 1.00 44.46 380 GLY A O 1
ATOM 967 N N . LYS A 1 125 ? -3.948 65.984 -8.374 1.00 43.64 381 LYS A N 1
ATOM 968 C CA . LYS A 1 125 ? -5.140 66.368 -9.144 1.00 42.43 381 LYS A CA 1
ATOM 969 C C . LYS A 1 125 ? -4.723 67.011 -10.467 1.00 38.07 381 LYS A C 1
ATOM 970 O O . LYS A 1 125 ? -3.549 67.355 -10.661 1.00 34.66 381 LYS A O 1
ATOM 976 N N . TYR A 1 126 ? -5.680 67.125 -11.387 1.00 35.31 382 TYR A N 1
ATOM 977 C CA . TYR A 1 126 ? -5.446 67.777 -12.671 1.00 34.79 382 TYR A CA 1
ATOM 978 C C . TYR A 1 126 ? -5.626 69.288 -12.603 1.00 34.32 382 TYR A C 1
ATOM 979 O O . TYR A 1 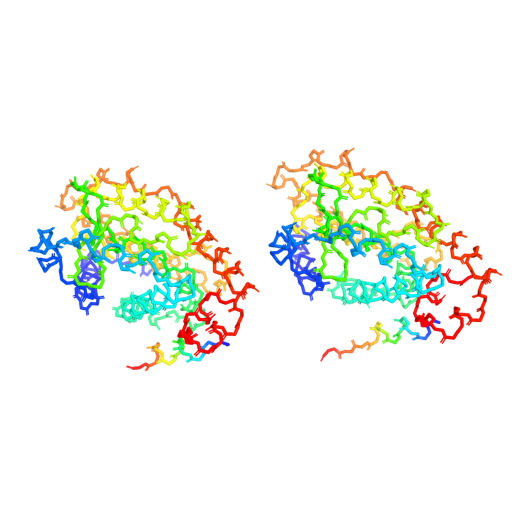126 ? -6.641 69.751 -12.025 1.00 35.37 382 TYR A O 1
ATOM 988 N N . GLY A 1 127 ? -4.690 70.008 -13.163 1.00 34.32 383 GLY A N 1
ATOM 989 C CA . GLY A 1 127 ? -4.726 71.482 -13.206 1.00 37.41 383 GLY A CA 1
ATOM 990 C C . GLY A 1 127 ? -4.200 72.066 -14.487 1.00 36.74 383 GLY A C 1
ATOM 991 O O . GLY A 1 127 ? -3.364 71.454 -15.150 1.00 36.41 383 GLY A O 1
ATOM 992 N N . GLY A 1 128 ? -4.678 73.226 -14.907 1.00 35.76 384 GLY A N 1
ATOM 993 C CA . GLY A 1 128 ? -4.213 73.938 -16.096 1.00 35.12 384 GLY A CA 1
ATOM 994 C C . GLY A 1 128 ? -2.907 74.656 -15.865 1.00 35.67 384 GLY A C 1
ATOM 995 O O . GLY A 1 128 ? -2.353 74.686 -14.774 1.00 36.69 384 GLY A O 1
ATOM 996 N N . MET A 1 129 ? -2.450 75.330 -16.944 1.00 39.48 385 MET A N 1
ATOM 997 C CA . MET A 1 129 ? -1.186 76.107 -16.850 1.00 37.40 385 MET A CA 1
ATOM 998 C C . MET A 1 129 ? -1.224 77.151 -15.767 1.00 36.39 385 MET A C 1
ATOM 999 O O . MET A 1 129 ? -0.184 77.460 -15.270 1.00 33.15 385 MET A O 1
ATOM 1004 N N . GLU A 1 130 ? -2.400 77.728 -15.480 1.00 38.96 386 GLU A N 1
ATOM 1005 C CA . GLU A 1 130 ? -2.499 78.805 -14.485 1.00 42.18 386 GLU A CA 1
ATOM 1006 C C . GLU A 1 130 ? -1.994 78.382 -13.085 1.00 42.44 386 GLU A C 1
ATOM 1007 O O . GLU A 1 130 ? -1.565 79.230 -12.293 1.00 41.92 386 GLU A O 1
ATOM 1013 N N . LEU A 1 131 ? -1.997 77.079 -12.822 1.00 41.56 387 LEU A N 1
ATOM 1014 C CA . LEU A 1 131 ? -1.475 76.578 -11.549 1.00 39.81 387 LEU A CA 1
ATOM 1015 C C . LEU A 1 131 ? -0.011 77.018 -11.340 1.00 36.87 387 LEU A C 1
ATOM 1016 O O . LEU A 1 131 ? 0.491 77.068 -10.216 1.00 35.08 387 LEU A O 1
ATOM 1021 N N . PHE A 1 132 ? 0.673 77.274 -12.443 1.00 31.53 388 PHE A N 1
ATOM 1022 C CA . PHE A 1 132 ? 2.117 77.437 -12.425 1.00 33.82 388 PHE A CA 1
ATOM 1023 C C . PHE A 1 132 ? 2.519 78.917 -12.528 1.00 34.87 388 PHE A C 1
ATOM 1024 O O . PHE A 1 132 ? 3.698 79.192 -12.682 1.00 33.50 388 PHE A O 1
ATOM 1032 N N . ARG A 1 133 ? 1.547 79.815 -12.343 1.00 36.68 389 ARG A N 1
ATOM 1033 C CA . ARG A 1 133 ? 1.824 81.238 -12.546 1.00 39.65 389 ARG A CA 1
ATOM 1034 C C . ARG A 1 133 ? 3.037 81.768 -11.714 1.00 42.38 389 ARG A C 1
ATOM 1035 O O . ARG A 1 133 ? 3.885 82.573 -12.219 1.00 42.00 389 ARG A O 1
ATOM 1043 N N . ALA A 1 134 ? 3.133 81.283 -10.467 1.00 41.67 390 ALA A N 1
ATOM 1044 C CA . ALA A 1 134 ? 4.139 81.760 -9.537 1.00 40.95 390 ALA A CA 1
ATOM 1045 C C . ALA A 1 134 ? 5.589 81.485 -9.989 1.00 41.50 390 ALA A C 1
ATOM 1046 O O . ALA A 1 134 ? 6.520 82.162 -9.548 1.00 44.48 390 ALA A O 1
ATOM 1048 N N . LEU A 1 135 ? 5.767 80.506 -10.860 1.00 37.41 391 LEU A N 1
ATOM 1049 C CA . LEU A 1 135 ? 7.090 80.214 -11.396 1.00 38.58 391 LEU A CA 1
ATOM 1050 C C . LEU A 1 135 ? 7.674 81.336 -12.200 1.00 40.05 391 LEU A C 1
ATOM 1051 O O . LEU A 1 135 ? 8.933 81.415 -12.268 1.00 39.63 391 LEU A O 1
ATOM 1056 N N . GLY A 1 136 ? 6.829 82.190 -12.802 1.00 41.20 392 GLY A N 1
ATOM 1057 C CA . GLY A 1 136 ? 7.296 83.351 -13.538 1.00 41.28 392 GLY A CA 1
ATOM 1058 C C . GLY A 1 136 ? 7.961 83.041 -14.870 1.00 45.11 392 GLY A C 1
ATOM 1059 O O . GLY A 1 136 ? 8.941 83.717 -15.265 1.00 52.33 392 GLY A O 1
ATOM 1060 N N . CYS A 1 137 ? 7.518 81.986 -15.525 1.00 45.42 393 CYS A N 1
ATOM 1061 C CA . CYS A 1 137 ? 8.093 81.618 -16.835 1.00 44.95 393 CYS A CA 1
ATOM 1062 C C . CYS A 1 137 ? 6.987 81.097 -17.729 1.00 38.93 393 CYS A C 1
ATOM 1063 O O . CYS A 1 137 ? 6.967 79.906 -18.180 1.00 38.89 393 CYS A O 1
ATOM 1066 N N . SER A 1 138 ? 6.067 82.007 -18.019 1.00 35.11 394 SER A N 1
ATOM 1067 C CA . SER A 1 138 ? 4.854 81.610 -18.791 1.00 39.80 394 SER A CA 1
ATOM 1068 C C . SER A 1 138 ? 5.167 81.044 -20.159 1.00 37.49 394 SER A C 1
ATOM 1069 O O . SER A 1 138 ? 4.470 80.136 -20.616 1.00 37.64 394 SER A O 1
ATOM 1072 N N . GLU A 1 139 ? 6.199 81.544 -20.789 1.00 37.81 395 GLU A N 1
ATOM 1073 C CA . GLU A 1 139 ? 6.496 81.097 -22.125 1.00 46.59 395 GLU A CA 1
ATOM 1074 C C . GLU A 1 139 ? 6.964 79.628 -22.092 1.00 45.34 395 GLU A C 1
ATOM 1075 O O . GLU A 1 139 ? 6.530 78.824 -22.943 1.00 39.73 395 GLU A O 1
ATOM 1081 N N . LEU A 1 140 ? 7.845 79.298 -21.135 1.00 41.03 396 LEU A N 1
ATOM 1082 C CA . LEU A 1 140 ? 8.273 77.921 -20.949 1.00 42.20 396 LEU A CA 1
ATOM 1083 C C . LEU A 1 140 ? 7.061 76.998 -20.666 1.00 41.35 396 LEU A C 1
ATOM 1084 O O . LEU A 1 140 ? 6.951 75.910 -21.258 1.00 35.88 396 LEU A O 1
ATOM 1089 N N . ILE A 1 141 ? 6.191 77.422 -19.735 1.00 39.37 397 ILE A N 1
ATOM 1090 C CA . ILE A 1 141 ? 5.019 76.625 -19.431 1.00 37.87 397 ILE A CA 1
ATOM 1091 C C . ILE A 1 141 ? 4.167 76.373 -20.659 1.00 37.71 397 ILE A C 1
ATOM 1092 O O . ILE A 1 141 ? 3.716 75.219 -20.947 1.00 37.67 397 ILE A O 1
ATOM 1097 N N . SER A 1 142 ? 3.920 77.460 -21.405 1.00 35.05 398 SER A N 1
ATOM 1098 C CA . SER A 1 142 ? 3.176 77.350 -22.649 1.00 36.61 398 SER A CA 1
ATOM 1099 C C . SER A 1 142 ? 3.793 76.363 -23.623 1.00 32.19 398 SER A C 1
ATOM 1100 O O . SER A 1 142 ? 3.063 75.559 -24.239 1.00 34.70 398 SER A O 1
ATOM 1103 N N . SER A 1 143 ? 5.112 76.431 -23.786 1.00 31.11 399 SER A N 1
ATOM 1104 C CA . SER A 1 143 ? 5.854 75.485 -24.647 1.00 35.08 399 SER A CA 1
ATOM 1105 C C . SER A 1 143 ? 5.675 74.069 -24.210 1.00 33.52 399 SER A C 1
ATOM 1106 O O . SER A 1 143 ? 5.454 73.151 -25.084 1.00 34.79 399 SER A O 1
ATOM 1109 N N . ILE A 1 144 ? 5.729 73.854 -22.888 1.00 32.89 400 ILE A N 1
ATOM 1110 C CA . ILE A 1 144 ? 5.527 72.506 -22.389 1.00 34.49 400 ILE A CA 1
ATOM 1111 C C . ILE A 1 144 ? 4.132 71.985 -22.665 1.00 31.77 400 ILE A C 1
ATOM 1112 O O . ILE A 1 144 ? 3.966 70.851 -23.165 1.00 35.17 400 ILE A O 1
ATOM 1117 N N . PHE A 1 145 ? 3.121 72.807 -22.383 1.00 32.01 401 PHE A N 1
ATOM 1118 C CA . PHE A 1 145 ? 1.740 72.373 -22.691 1.00 32.56 401 PHE A CA 1
ATOM 1119 C C . PHE A 1 145 ? 1.491 72.167 -24.176 1.00 33.05 401 PHE A C 1
ATOM 1120 O O . PHE A 1 145 ? 0.738 71.241 -24.547 1.00 33.49 401 PHE A O 1
ATOM 1128 N N . ASP A 1 146 ? 2.097 73.025 -25.008 1.00 34.78 402 ASP A N 1
ATOM 1129 C CA . ASP A 1 146 ? 1.953 72.843 -26.461 1.00 35.88 402 ASP A CA 1
ATOM 1130 C C . ASP A 1 146 ? 2.564 71.541 -26.884 1.00 35.59 402 ASP A C 1
ATOM 1131 O O . ASP A 1 146 ? 1.970 70.869 -27.755 1.00 34.56 402 ASP A O 1
ATOM 1136 N N . PHE A 1 147 ? 3.726 71.179 -26.300 1.00 31.72 403 PHE A N 1
ATOM 1137 C CA . PHE A 1 147 ? 4.391 69.972 -26.732 1.00 31.09 403 PHE A CA 1
ATOM 1138 C C . PHE A 1 147 ? 3.560 68.804 -26.297 1.00 32.89 403 PHE A C 1
ATOM 1139 O O . PHE A 1 147 ? 3.361 67.894 -27.140 1.00 33.37 403 PHE A O 1
ATOM 1147 N N . SER A 1 148 ? 3.023 68.812 -25.064 1.00 30.92 404 SER A N 1
ATOM 1148 C CA . SER A 1 148 ? 2.145 67.725 -24.659 1.00 33.23 404 SER A CA 1
ATOM 1149 C C . SER A 1 148 ? 0.919 67.609 -25.530 1.00 32.77 404 SER A C 1
ATOM 1150 O O . SER A 1 148 ? 0.464 66.471 -25.850 1.00 34.45 404 SER A O 1
ATOM 1153 N N . HIS A 1 149 ? 0.396 68.748 -25.976 1.00 35.82 405 HIS A N 1
ATOM 1154 C CA . HIS A 1 149 ? -0.778 68.730 -26.838 1.00 38.92 405 HIS A CA 1
ATOM 1155 C C . HIS A 1 149 ? -0.448 68.085 -28.200 1.00 35.92 405 HIS A C 1
ATOM 1156 O O . HIS A 1 149 ? -1.278 67.286 -28.743 1.00 38.43 405 HIS A O 1
ATOM 1163 N N . SER A 1 150 ? 0.743 68.391 -28.726 1.00 36.18 406 SER A N 1
ATOM 1164 C CA . SER A 1 150 ? 1.117 67.796 -30.016 1.00 38.46 406 SER A CA 1
ATOM 1165 C C . SER A 1 150 ? 1.250 66.296 -29.898 1.00 39.81 406 SER A C 1
ATOM 1166 O O . SER A 1 150 ? 0.929 65.553 -30.838 1.00 48.52 406 SER A O 1
ATOM 1169 N N . LEU A 1 151 ? 1.767 65.833 -28.757 1.00 39.75 407 LEU A N 1
ATOM 1170 C CA . LEU A 1 151 ? 1.910 64.383 -28.562 1.00 39.35 407 LEU A CA 1
ATOM 1171 C C . LEU A 1 151 ? 0.569 63.721 -28.348 1.00 41.56 407 LEU A C 1
ATOM 1172 O O . LEU A 1 151 ? 0.381 62.532 -28.808 1.00 44.73 407 LEU A O 1
ATOM 1177 N N . SER A 1 152 ? -0.412 64.433 -27.758 1.00 43.08 408 SER A N 1
ATOM 1178 C CA . SER A 1 152 ? -1.701 63.810 -27.440 1.00 45.60 408 SER A CA 1
ATOM 1179 C C . SER A 1 152 ? -2.398 63.330 -28.711 1.00 42.42 408 SER A C 1
ATOM 1180 O O . SER A 1 152 ? -3.090 62.261 -28.728 1.00 46.88 408 SER A O 1
ATOM 1183 N N . ALA A 1 153 ? -2.124 64.077 -29.774 1.00 42.97 409 ALA A N 1
ATOM 1184 C CA . ALA A 1 153 ? -2.748 63.866 -31.095 1.00 43.19 409 ALA A CA 1
ATOM 1185 C C . ALA A 1 153 ? -2.261 62.627 -31.782 1.00 46.93 409 ALA A C 1
ATOM 1186 O O . ALA A 1 153 ? -2.962 62.115 -32.673 1.00 50.35 409 ALA A O 1
ATOM 1188 N N . LEU A 1 154 ? -1.087 62.116 -31.378 1.00 50.10 410 LEU A N 1
ATOM 1189 C CA . LEU A 1 154 ? -0.572 60.869 -31.952 1.00 48.78 410 LEU A CA 1
ATOM 1190 C C . LEU A 1 154 ? -1.203 59.650 -31.311 1.00 47.25 410 LEU A C 1
ATOM 1191 O O . LEU A 1 154 ? -1.185 58.584 -31.922 1.00 47.58 410 LEU A O 1
ATOM 1196 N N . HIS A 1 155 ? -1.721 59.801 -30.065 1.00 47.58 411 HIS A N 1
ATOM 1197 C CA . HIS A 1 155 ? -2.308 58.693 -29.318 1.00 48.53 411 HIS A CA 1
ATOM 1198 C C . HIS A 1 155 ? -1.306 57.540 -29.226 1.00 46.21 411 HIS A C 1
ATOM 1199 O O . HIS A 1 155 ? -1.590 56.412 -29.567 1.00 49.20 411 HIS A O 1
ATOM 1206 N N . PHE A 1 156 ? -0.099 57.826 -28.770 1.00 49.59 412 PHE A N 1
ATOM 1207 C CA . PHE A 1 156 ? 0.893 56.782 -28.488 1.00 47.70 412 PHE A CA 1
ATOM 1208 C C . PHE A 1 156 ? 0.288 55.655 -27.667 1.00 41.32 412 PHE A C 1
ATOM 1209 O O . PHE A 1 156 ? -0.428 55.917 -26.665 1.00 40.14 412 PHE A O 1
ATOM 1217 N N . SER A 1 157 ? 0.595 54.415 -28.011 1.00 36.17 413 SER A N 1
ATOM 1218 C CA . SER A 1 157 ? 0.476 53.345 -27.013 1.00 36.11 413 SER A CA 1
ATOM 1219 C C . SER A 1 157 ? 1.629 53.444 -25.988 1.00 32.97 413 SER A C 1
ATOM 1220 O O . SER A 1 157 ? 2.677 54.068 -26.218 1.00 31.65 413 SER A O 1
ATOM 1223 N N . GLU A 1 158 ? 1.470 52.730 -24.890 1.00 34.57 414 GLU A N 1
ATOM 1224 C CA . GLU A 1 158 ? 2.577 52.574 -23.933 1.00 36.78 414 GLU A CA 1
ATOM 1225 C C . GLU A 1 158 ? 3.823 51.931 -24.568 1.00 38.20 414 GLU A C 1
ATOM 1226 O O . GLU A 1 158 ? 4.955 52.347 -24.307 1.00 38.32 414 GLU A O 1
ATOM 1232 N N . ASP A 1 159 ? 3.623 50.926 -25.423 1.00 40.65 415 ASP A N 1
ATOM 1233 C CA . ASP A 1 159 ? 4.766 50.297 -26.116 1.00 40.72 415 ASP A CA 1
ATOM 1234 C C . ASP A 1 159 ? 5.463 51.271 -27.069 1.00 40.93 415 ASP A C 1
ATOM 1235 O O . ASP A 1 159 ? 6.705 51.283 -27.179 1.00 34.81 415 ASP A O 1
ATOM 1240 N N . GLU A 1 160 ? 4.677 52.100 -27.752 1.00 42.88 416 GLU A N 1
ATOM 1241 C CA . GLU A 1 160 ? 5.252 53.152 -28.614 1.00 41.91 416 GLU A CA 1
ATOM 1242 C C . GLU A 1 160 ? 6.081 54.188 -27.803 1.00 37.33 416 GLU A C 1
ATOM 1243 O O . GLU A 1 160 ? 7.181 54.586 -28.253 1.00 33.05 416 GLU A O 1
ATOM 1249 N N . ILE A 1 161 ? 5.558 54.595 -26.637 1.00 38.00 417 ILE A N 1
ATOM 1250 C CA . ILE A 1 161 ? 6.252 55.524 -25.781 1.00 39.10 417 ILE A CA 1
ATOM 1251 C C . ILE A 1 161 ? 7.584 54.907 -25.339 1.00 35.70 417 ILE A C 1
ATOM 1252 O O . ILE A 1 161 ? 8.618 55.577 -25.307 1.00 32.35 417 ILE A O 1
ATOM 1257 N N . ALA A 1 162 ? 7.513 53.640 -24.967 1.00 32.53 418 ALA A N 1
ATOM 1258 C CA . ALA A 1 162 ? 8.710 52.893 -24.582 1.00 31.66 418 ALA A CA 1
ATOM 1259 C C . ALA A 1 162 ? 9.782 52.917 -25.659 1.00 32.26 418 ALA A C 1
ATOM 1260 O O . ALA A 1 162 ? 10.923 53.267 -25.385 1.00 35.77 418 ALA A O 1
ATOM 1262 N N . LEU A 1 163 ? 9.416 52.589 -26.885 1.00 29.69 419 LEU A N 1
ATOM 1263 C CA . LEU A 1 163 ? 10.381 52.433 -27.965 1.00 29.69 419 LEU A CA 1
ATOM 1264 C C . LEU A 1 163 ? 10.882 53.807 -28.425 1.00 28.98 419 LEU A C 1
ATOM 1265 O O . LEU A 1 163 ? 12.094 53.994 -28.682 1.00 29.35 419 LEU A O 1
ATOM 1270 N N . TYR A 1 164 ? 9.992 54.787 -28.460 1.00 28.25 420 TYR A N 1
ATOM 1271 C CA . TYR A 1 164 ? 10.416 56.112 -28.845 1.00 31.82 420 TYR A CA 1
ATOM 1272 C C . TYR A 1 164 ? 11.354 56.778 -27.773 1.00 31.04 420 TYR A C 1
ATOM 1273 O O . TYR A 1 164 ? 12.391 57.338 -28.127 1.00 34.27 420 TYR A O 1
ATOM 1282 N N . THR A 1 165 ? 10.983 56.686 -26.503 1.00 29.03 421 THR A N 1
ATOM 1283 C CA . THR A 1 165 ? 11.870 57.252 -25.459 1.00 29.89 421 THR A CA 1
ATOM 1284 C C . THR A 1 165 ? 13.223 56.548 -25.387 1.00 30.86 421 THR A C 1
ATOM 1285 O O . THR A 1 165 ? 14.234 57.176 -25.091 1.00 30.90 421 THR A O 1
ATOM 1289 N N . ALA A 1 166 ? 13.258 55.251 -25.695 1.00 30.21 422 ALA A N 1
ATOM 1290 C CA . ALA A 1 166 ? 14.566 54.564 -25.799 1.00 29.68 422 ALA A CA 1
ATOM 1291 C C . ALA A 1 166 ? 15.475 55.262 -26.793 1.00 29.90 422 ALA A C 1
ATOM 1292 O O . ALA A 1 166 ? 16.675 55.442 -26.535 1.00 27.08 422 ALA A O 1
ATOM 1294 N N . LEU A 1 167 ? 14.898 55.689 -27.918 1.00 32.00 423 LEU A N 1
ATOM 1295 C CA . LEU A 1 167 ? 15.672 56.335 -28.986 1.00 32.35 423 LEU A CA 1
ATOM 1296 C C . LEU A 1 167 ? 16.005 57.771 -28.624 1.00 32.87 423 LEU A C 1
ATOM 1297 O O . LEU A 1 167 ? 17.065 58.281 -29.016 1.00 34.59 423 LEU A O 1
ATOM 1302 N N . VAL A 1 168 ? 15.121 58.421 -27.873 1.00 31.46 424 VAL A N 1
ATOM 1303 C CA . VAL A 1 168 ? 15.423 59.785 -27.384 1.00 33.06 424 VAL A CA 1
ATOM 1304 C C . VAL A 1 168 ? 16.688 59.714 -26.515 1.00 34.86 424 VAL A C 1
ATOM 1305 O O . VAL A 1 168 ? 17.540 60.573 -26.586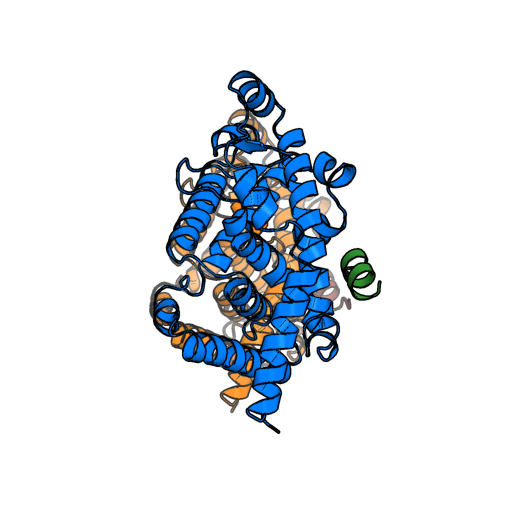 1.00 38.40 424 VAL A O 1
ATOM 1309 N N . LEU A 1 169 ? 16.814 58.668 -25.706 1.00 36.39 425 LEU A N 1
ATOM 1310 C CA . LEU A 1 169 ? 17.975 58.489 -24.821 1.00 36.64 425 LEU A CA 1
ATOM 1311 C C . LEU A 1 169 ? 19.227 58.029 -25.606 1.00 33.66 425 LEU A C 1
ATOM 1312 O O . LEU A 1 169 ? 20.316 58.635 -25.473 1.00 31.49 425 LEU A O 1
ATOM 1317 N N . ILE A 1 170 ? 19.064 57.000 -26.424 1.00 32.80 426 ILE A N 1
ATOM 1318 C CA . ILE A 1 170 ? 20.192 56.434 -27.189 1.00 32.65 426 ILE A CA 1
ATOM 1319 C C . ILE A 1 170 ? 20.319 57.164 -28.562 1.00 32.90 426 ILE A C 1
ATOM 1320 O O . ILE A 1 170 ? 19.821 56.695 -29.578 1.00 32.63 426 ILE A O 1
ATOM 1325 N N . ASN A 1 171 ? 20.889 58.334 -28.479 1.00 32.94 427 ASN A N 1
ATOM 1326 C CA . ASN A 1 171 ? 21.052 59.270 -29.563 1.00 31.17 427 ASN A CA 1
ATOM 1327 C C . ASN A 1 171 ? 22.552 59.432 -29.752 1.00 33.23 427 ASN A C 1
ATOM 1328 O O . ASN A 1 171 ? 23.241 60.056 -28.873 1.00 32.57 427 ASN A O 1
ATOM 1333 N N . ALA A 1 172 ? 23.065 58.874 -30.832 1.00 34.66 428 ALA A N 1
ATOM 1334 C CA . ALA A 1 172 ? 24.539 58.909 -31.073 1.00 38.05 428 ALA A CA 1
ATOM 1335 C C . ALA A 1 172 ? 25.094 60.276 -31.450 1.00 39.41 428 ALA A C 1
ATOM 1336 O O . ALA A 1 172 ? 26.313 60.414 -31.626 1.00 40.21 428 ALA A O 1
ATOM 1338 N N . HIS A 1 173 ? 24.234 61.271 -31.583 1.00 43.00 429 HIS A N 1
ATOM 1339 C CA . HIS A 1 173 ? 24.716 62.625 -32.010 1.00 44.97 429 HIS A CA 1
ATOM 1340 C C . HIS A 1 173 ? 25.006 63.524 -30.854 1.00 42.37 429 HIS A C 1
ATOM 1341 O O . HIS A 1 173 ? 25.390 64.674 -31.093 1.00 38.44 429 HIS A O 1
ATOM 1348 N N . ARG A 1 174 ? 24.917 63.044 -29.582 1.00 40.28 430 ARG A N 1
ATOM 1349 C CA . ARG A 1 174 ? 25.266 63.908 -28.462 1.00 40.17 430 ARG A CA 1
ATOM 1350 C C . ARG A 1 174 ? 26.768 64.236 -28.546 1.00 42.04 430 ARG A C 1
ATOM 1351 O O . ARG A 1 174 ? 27.592 63.335 -28.672 1.00 44.61 430 ARG A O 1
ATOM 1359 N N . PRO A 1 175 ? 27.127 65.519 -28.462 1.00 41.78 431 PRO A N 1
ATOM 1360 C CA . PRO A 1 175 ? 28.540 65.889 -28.328 1.00 40.64 431 PRO A CA 1
ATOM 1361 C C . PRO A 1 175 ? 29.145 65.289 -27.073 1.00 40.60 431 PRO A C 1
ATOM 1362 O O . PRO A 1 175 ? 28.493 65.264 -26.037 1.00 40.34 431 PRO A O 1
ATOM 1366 N N . GLY A 1 176 ? 30.386 64.829 -27.167 1.00 39.50 432 GLY A N 1
ATOM 1367 C CA . GLY A 1 176 ? 31.091 64.278 -26.019 1.00 37.34 432 GLY A CA 1
ATOM 1368 C C . GLY A 1 176 ? 31.169 62.796 -25.904 1.00 37.90 432 GLY A C 1
ATOM 1369 O O . GLY A 1 176 ? 31.855 62.295 -24.987 1.00 38.95 432 GLY A O 1
ATOM 1370 N N . LEU A 1 177 ? 30.441 62.073 -26.720 1.00 39.68 433 LEU A N 1
ATOM 1371 C CA . LEU A 1 177 ? 30.484 60.614 -26.659 1.00 43.45 433 LEU A CA 1
ATOM 1372 C C . LEU A 1 177 ? 31.878 60.187 -27.095 1.00 48.28 433 LEU A C 1
ATOM 1373 O O . LEU A 1 177 ? 32.392 60.734 -28.070 1.00 46.23 433 LEU A O 1
ATOM 1378 N N . GLN A 1 178 ? 32.449 59.236 -26.367 1.00 51.62 434 GLN A N 1
ATOM 1379 C CA . GLN A 1 178 ? 33.783 58.700 -26.679 1.00 54.36 434 GLN A CA 1
ATOM 1380 C C . GLN A 1 178 ? 33.792 57.432 -27.471 1.00 52.89 434 GLN A C 1
ATOM 1381 O O . GLN A 1 178 ? 34.829 57.057 -28.010 1.00 58.61 434 GLN A O 1
ATOM 1387 N N . GLU A 1 179 ? 32.689 56.701 -27.487 1.00 51.73 435 GLU A N 1
ATOM 1388 C CA . GLU A 1 179 ? 32.572 55.469 -28.286 1.00 50.03 435 GLU A CA 1
ATOM 1389 C C . GLU A 1 179 ? 31.334 55.576 -29.187 1.00 47.51 435 GLU A C 1
ATOM 1390 O O . GLU A 1 179 ? 30.450 54.752 -29.087 1.00 46.44 435 GLU A O 1
ATOM 1396 N N . LYS A 1 180 ? 31.323 56.591 -30.022 1.00 45.72 436 LYS A N 1
ATOM 1397 C CA . LYS A 1 180 ? 30.242 56.927 -30.915 1.00 47.39 436 LYS A CA 1
ATOM 1398 C C . LYS A 1 180 ? 29.695 55.674 -31.661 1.00 47.30 436 LYS A C 1
ATOM 1399 O O . LYS A 1 180 ? 28.474 55.447 -31.731 1.00 49.43 436 LYS A O 1
ATOM 1405 N N . ARG A 1 181 ? 30.612 54.882 -32.203 1.00 46.54 437 ARG A N 1
ATOM 1406 C CA . ARG A 1 181 ? 30.195 53.717 -32.995 1.00 48.49 437 ARG A CA 1
ATOM 1407 C C . ARG A 1 181 ? 29.335 52.712 -32.225 1.00 42.38 437 ARG A C 1
ATOM 1408 O O . ARG A 1 181 ? 28.406 52.142 -32.786 1.00 40.96 437 ARG A O 1
ATOM 1416 N N . LYS A 1 182 ? 29.659 52.484 -30.968 1.00 41.29 438 LYS A N 1
ATOM 1417 C CA . LYS A 1 182 ? 28.886 51.581 -30.156 1.00 43.49 438 LYS A CA 1
ATOM 1418 C C . LYS A 1 182 ? 27.459 52.160 -29.974 1.00 39.47 438 LYS A C 1
ATOM 1419 O O . LYS A 1 182 ? 26.484 51.411 -30.042 1.00 36.69 438 LYS A O 1
ATOM 1425 N N . VAL A 1 183 ? 27.364 53.475 -29.752 1.00 36.23 439 VAL A N 1
ATOM 1426 C CA . VAL A 1 183 ? 26.069 54.097 -29.563 1.00 35.56 439 VAL A CA 1
ATOM 1427 C C . VAL A 1 183 ? 25.274 54.058 -30.882 1.00 34.00 439 VAL A C 1
ATOM 1428 O O . VAL A 1 183 ? 24.054 53.804 -30.873 1.00 33.16 439 VAL A O 1
ATOM 1432 N N . GLU A 1 184 ? 25.966 54.253 -32.004 1.00 35.34 440 GLU A N 1
ATOM 1433 C CA . GLU A 1 184 ? 25.295 54.193 -33.327 1.00 40.10 440 GLU A CA 1
ATOM 1434 C C . GLU A 1 184 ? 24.677 52.803 -33.529 1.00 36.75 440 GLU A C 1
ATOM 1435 O O . GLU A 1 184 ? 23.537 52.680 -33.986 1.00 38.87 440 GLU A O 1
ATOM 1441 N N . GLN A 1 185 ? 25.413 51.762 -33.174 1.00 38.94 441 GLN A N 1
ATOM 1442 C CA . GLN A 1 185 ? 24.908 50.380 -33.289 1.00 39.88 441 GLN A CA 1
ATOM 1443 C C . GLN A 1 185 ? 23.706 50.112 -32.381 1.00 37.37 441 GLN A C 1
ATOM 1444 O O . GLN A 1 185 ? 22.706 49.486 -32.818 1.00 39.15 441 GLN A O 1
ATOM 1450 N N . LEU A 1 186 ? 23.781 50.586 -31.125 1.00 35.92 442 LEU A N 1
ATOM 1451 C CA . LEU A 1 186 ? 22.657 50.399 -30.219 1.00 35.03 442 LEU A CA 1
ATOM 1452 C C . LEU A 1 186 ? 21.441 51.170 -30.753 1.00 33.46 442 LEU A C 1
ATOM 1453 O O . LEU A 1 186 ? 20.309 50.646 -30.765 1.00 36.33 442 LEU A O 1
ATOM 1458 N N . GLN A 1 187 ? 21.666 52.409 -31.186 1.00 30.88 443 GLN A N 1
ATOM 1459 C CA . GLN A 1 187 ? 20.629 53.259 -31.749 1.00 33.39 443 GLN A CA 1
ATOM 1460 C C . GLN A 1 187 ? 20.002 52.567 -32.944 1.00 31.79 443 GLN A C 1
ATOM 1461 O O . GLN A 1 187 ? 18.787 52.530 -33.050 1.00 33.51 443 GLN A O 1
ATOM 1467 N N . TYR A 1 188 ? 20.817 52.029 -33.830 1.00 31.01 444 TYR A N 1
ATOM 1468 C CA . TYR A 1 188 ? 20.266 51.410 -35.055 1.00 33.39 444 TYR A CA 1
ATOM 1469 C C . TYR A 1 188 ? 19.334 50.249 -34.722 1.00 31.74 444 TYR A C 1
ATOM 1470 O O . TYR A 1 188 ? 18.230 50.156 -35.275 1.00 30.54 444 TYR A O 1
ATOM 1479 N N . ASN A 1 189 ? 19.759 49.398 -33.800 1.00 31.49 445 ASN A N 1
ATOM 1480 C CA . ASN A 1 189 ? 18.978 48.247 -33.393 1.00 32.49 445 ASN A CA 1
ATOM 1481 C C . ASN A 1 189 ? 17.683 48.669 -32.705 1.00 32.14 445 ASN A C 1
ATOM 1482 O O . ASN A 1 189 ? 16.636 48.077 -32.939 1.00 31.09 445 ASN A O 1
ATOM 1487 N N . LEU A 1 190 ? 17.757 49.678 -31.838 1.00 34.75 446 LEU A N 1
ATOM 1488 C CA . LEU A 1 190 ? 16.534 50.252 -31.261 1.00 33.62 446 LEU A CA 1
ATOM 1489 C C . LEU A 1 190 ? 15.579 50.819 -32.336 1.00 32.37 446 LEU A C 1
ATOM 1490 O O . LEU A 1 190 ? 14.363 50.683 -32.194 1.00 36.84 446 LEU A O 1
ATOM 1495 N N . GLU A 1 191 ? 16.134 51.439 -33.368 1.00 33.40 447 GLU A N 1
ATOM 1496 C CA . GLU A 1 191 ? 15.355 51.908 -34.515 1.00 38.74 447 GLU A CA 1
ATOM 1497 C C . GLU A 1 191 ? 14.662 50.741 -35.230 1.00 37.18 447 GLU A C 1
ATOM 1498 O O . GLU A 1 191 ? 13.453 50.807 -35.540 1.00 37.34 447 GLU A O 1
ATOM 1504 N N . LEU A 1 192 ? 15.428 49.687 -35.476 1.00 38.16 448 LEU A N 1
ATOM 1505 C CA . LEU A 1 192 ? 14.822 48.494 -36.046 1.00 36.80 448 LEU A CA 1
ATOM 1506 C C . LEU A 1 192 ? 13.687 47.922 -35.237 1.00 38.19 448 LEU A C 1
ATOM 1507 O O . LEU A 1 192 ? 12.665 47.535 -35.806 1.00 44.34 448 LEU A O 1
ATOM 1512 N N . ALA A 1 193 ? 13.874 47.827 -33.913 1.00 35.64 449 ALA A N 1
ATOM 1513 C CA . ALA A 1 193 ? 12.812 47.396 -32.948 1.00 35.64 449 ALA A CA 1
ATOM 1514 C C . ALA A 1 193 ? 11.590 48.290 -33.047 1.00 33.24 449 ALA A C 1
ATOM 1515 O O . ALA A 1 193 ? 10.466 47.772 -33.190 1.00 31.96 449 ALA A O 1
ATOM 1517 N N . PHE A 1 194 ? 11.770 49.620 -33.031 1.00 31.32 450 PHE A N 1
ATOM 1518 C CA . PHE A 1 194 ? 10.640 50.583 -33.062 1.00 30.95 450 PHE A CA 1
ATOM 1519 C C . PHE A 1 194 ? 9.873 50.387 -34.417 1.00 31.88 450 PHE A C 1
ATOM 1520 O O . PHE A 1 194 ? 8.642 50.205 -34.437 1.00 30.26 450 PHE A O 1
ATOM 1528 N N . HIS A 1 195 ? 10.638 50.320 -35.493 1.00 35.30 451 HIS A N 1
ATOM 1529 C CA . HIS A 1 195 ? 10.062 50.211 -36.821 1.00 36.39 451 HIS A CA 1
ATOM 1530 C C . HIS A 1 195 ? 9.333 48.857 -37.011 1.00 38.03 451 HIS A C 1
ATOM 1531 O O . HIS A 1 195 ? 8.284 48.830 -37.648 1.00 35.90 451 HIS A O 1
ATOM 1538 N N . HIS A 1 196 ? 9.933 47.781 -36.480 1.00 38.48 452 HIS A N 1
ATOM 1539 C CA . HIS A 1 196 ? 9.337 46.450 -36.486 1.00 37.26 452 HIS A CA 1
ATOM 1540 C C . HIS A 1 196 ? 7.981 46.466 -35.782 1.00 36.42 452 HIS A C 1
ATOM 1541 O O . HIS A 1 196 ? 6.978 45.974 -36.281 1.00 38.37 452 HIS A O 1
ATOM 1548 N N . HIS A 1 197 ? 7.958 47.037 -34.599 1.00 34.61 453 HIS A N 1
ATOM 1549 C CA . HIS A 1 197 ? 6.734 47.114 -33.808 1.00 33.70 453 HIS A CA 1
ATOM 1550 C C . HIS A 1 197 ? 5.655 47.899 -34.528 1.00 34.25 453 HIS A C 1
ATOM 1551 O O . HIS A 1 197 ? 4.511 47.543 -34.543 1.00 33.83 453 HIS A O 1
ATOM 1558 N N . LEU A 1 198 ? 6.047 48.991 -35.122 1.00 33.47 454 LEU A N 1
ATOM 1559 C CA . LEU A 1 198 ? 5.126 49.832 -35.860 1.00 35.94 454 LEU A CA 1
ATOM 1560 C C . LEU A 1 198 ? 4.596 49.075 -37.095 1.00 34.08 454 LEU A C 1
ATOM 1561 O O . LEU A 1 198 ? 3.423 49.158 -37.423 1.00 31.88 454 LEU A O 1
ATOM 1566 N N . CYS A 1 199 ? 5.489 48.365 -37.781 1.00 33.26 455 CYS A N 1
ATOM 1567 C CA . CYS A 1 199 ? 5.086 47.625 -38.956 1.00 33.67 455 CYS A CA 1
ATOM 1568 C C . CYS A 1 199 ? 4.004 46.555 -38.582 1.00 37.61 455 CYS A C 1
ATOM 1569 O O . CYS A 1 199 ? 2.954 46.469 -39.231 1.00 38.95 455 CYS A O 1
ATOM 1572 N N . LYS A 1 200 ? 4.258 45.795 -37.521 1.00 39.31 456 LYS A N 1
ATOM 1573 C CA . LYS A 1 200 ? 3.345 44.738 -37.043 1.00 43.85 456 LYS A CA 1
ATOM 1574 C C . LYS A 1 200 ? 1.988 45.251 -36.585 1.00 45.84 456 LYS A C 1
ATOM 1575 O O . LYS A 1 200 ? 0.968 44.545 -36.690 1.00 50.11 456 LYS A O 1
ATOM 1581 N N . THR A 1 201 ? 1.981 46.495 -36.110 1.00 42.06 457 THR A N 1
ATOM 1582 C CA . THR A 1 201 ? 0.768 47.137 -35.567 1.00 39.14 457 THR A CA 1
ATOM 1583 C C . THR A 1 201 ? 0.156 48.118 -36.549 1.00 39.71 457 THR A C 1
ATOM 1584 O O . THR A 1 201 ? -0.785 48.848 -36.207 1.00 38.11 457 THR A O 1
ATOM 1588 N N . HIS A 1 202 ? 0.693 48.154 -37.763 1.00 42.48 458 HIS A N 1
ATOM 1589 C CA . HIS A 1 202 ? 0.192 49.023 -38.828 1.00 47.51 458 HIS A CA 1
ATOM 1590 C C . HIS A 1 202 ? 0.192 50.501 -38.439 1.00 45.83 458 HIS A C 1
ATOM 1591 O O . HIS A 1 202 ? -0.745 51.221 -38.733 1.00 47.46 458 HIS A O 1
ATOM 1598 N N . ARG A 1 203 ? 1.280 50.938 -37.808 1.00 45.39 459 ARG A N 1
ATOM 1599 C CA . ARG A 1 203 ? 1.385 52.293 -37.299 1.00 41.98 459 ARG A CA 1
ATOM 1600 C C . ARG A 1 203 ? 2.602 53.016 -37.829 1.00 41.23 459 ARG A C 1
ATOM 1601 O O . ARG A 1 203 ? 3.051 53.979 -37.215 1.00 42.50 459 ARG A O 1
ATOM 1609 N N . GLN A 1 204 ? 3.160 52.568 -38.956 1.00 39.98 460 GLN A N 1
ATOM 1610 C CA . GLN A 1 204 ? 4.301 53.256 -39.562 1.00 43.42 460 GLN A CA 1
ATOM 1611 C C . GLN A 1 204 ? 4.021 54.757 -39.943 1.00 48.08 460 GLN A C 1
ATOM 1612 O O . GLN A 1 204 ? 4.941 55.553 -40.130 1.00 46.50 460 GLN A O 1
ATOM 1618 N N . SER A 1 205 ? 2.727 55.076 -40.136 1.00 48.48 461 SER A N 1
ATOM 1619 C CA . SER A 1 205 ? 2.324 56.441 -40.481 1.00 49.73 461 SER A CA 1
ATOM 1620 C C . SER A 1 205 ? 2.682 57.460 -39.377 1.00 46.12 461 SER A C 1
ATOM 1621 O O . SER A 1 205 ? 2.798 58.670 -39.659 1.00 49.94 461 SER A O 1
ATOM 1624 N N . ILE A 1 206 ? 2.879 56.990 -38.136 1.00 41.45 462 ILE A N 1
ATOM 1625 C CA . ILE A 1 206 ? 3.311 57.942 -37.122 1.00 40.45 462 ILE A CA 1
ATOM 1626 C C . ILE A 1 206 ? 4.707 58.509 -37.352 1.00 38.24 462 ILE A C 1
ATOM 1627 O O . ILE A 1 206 ? 5.003 59.619 -36.910 1.00 34.22 462 ILE A O 1
ATOM 1632 N N . LEU A 1 207 ? 5.561 57.785 -38.070 1.00 40.33 463 LEU A N 1
ATOM 1633 C CA . LEU A 1 207 ? 6.925 58.215 -38.218 1.00 42.03 463 LEU A CA 1
ATOM 1634 C C . LEU A 1 207 ? 7.035 59.654 -38.727 1.00 45.07 463 LEU A C 1
ATOM 1635 O O . LEU A 1 207 ? 7.752 60.488 -38.172 1.00 48.79 463 LEU A O 1
ATOM 1640 N N . ALA A 1 208 ? 6.262 59.960 -39.751 1.00 47.58 464 ALA A N 1
ATOM 1641 C CA . ALA A 1 208 ? 6.256 61.290 -40.385 1.00 44.84 464 ALA A CA 1
ATOM 1642 C C . ALA A 1 208 ? 5.730 62.382 -39.464 1.00 46.01 464 ALA A C 1
ATOM 1643 O O . ALA A 1 208 ? 6.031 63.561 -39.687 1.00 47.24 464 ALA A O 1
ATOM 1645 N N . LYS A 1 209 ? 4.970 61.977 -38.448 1.00 47.81 465 LYS A N 1
ATOM 1646 C CA . LYS A 1 209 ? 4.342 62.884 -37.502 1.00 47.61 465 LYS A CA 1
ATOM 1647 C C . LYS A 1 209 ? 5.143 63.140 -36.238 1.00 45.65 465 LYS A C 1
ATOM 1648 O O . LYS A 1 209 ? 4.720 63.915 -35.393 1.00 42.23 465 LYS A O 1
ATOM 1654 N N . LEU A 1 210 ? 6.243 62.422 -36.039 1.00 43.97 466 LEU A N 1
ATOM 1655 C CA . LEU A 1 210 ? 7.029 62.561 -34.784 1.00 44.90 466 LEU A CA 1
ATOM 1656 C C . LEU A 1 210 ? 7.598 63.970 -34.682 1.00 46.17 466 LEU A C 1
ATOM 1657 O O . LEU A 1 210 ? 7.714 64.657 -35.675 1.00 47.13 466 LEU A O 1
ATOM 1662 N N . PRO A 1 211 ? 7.967 64.393 -33.511 1.00 50.06 467 PRO A N 1
ATOM 1663 C CA . PRO A 1 211 ? 8.520 65.711 -33.379 1.00 53.76 467 PRO A CA 1
ATOM 1664 C C . PRO A 1 211 ? 9.756 65.906 -34.210 1.00 52.43 467 PRO A C 1
ATOM 1665 O O . PRO A 1 211 ? 10.566 65.019 -34.253 1.00 50.19 467 PRO A O 1
ATOM 1669 N N . PRO A 1 212 ? 9.871 67.057 -34.859 1.00 56.94 468 PRO A N 1
ATOM 1670 C CA . PRO A 1 212 ? 11.078 67.435 -35.652 1.00 59.14 468 PRO A CA 1
ATOM 1671 C C . PRO A 1 212 ? 12.328 67.320 -34.815 1.00 62.07 468 PRO A C 1
ATOM 1672 O O . PRO A 1 212 ? 12.262 67.519 -33.550 1.00 60.69 468 PRO A O 1
ATOM 1676 N N . LYS A 1 213 ? 13.460 67.045 -35.441 1.00 65.19 469 LYS A N 1
ATOM 1677 C CA . LYS A 1 213 ? 14.682 66.688 -34.646 1.00 75.24 469 LYS A CA 1
ATOM 1678 C C . LYS A 1 213 ? 15.136 67.506 -33.379 1.00 74.81 469 LYS A C 1
ATOM 1679 O O . LYS A 1 213 ? 15.255 66.937 -32.259 1.00 80.85 469 LYS A O 1
ATOM 1681 N N . GLY A 1 214 ? 15.311 68.819 -33.538 1.00 60.39 470 GLY A N 1
ATOM 1682 C CA . GLY A 1 214 ? 15.751 69.647 -32.466 1.00 53.34 470 GLY A CA 1
ATOM 1683 C C . GLY A 1 214 ? 14.684 70.317 -31.605 1.00 51.55 470 GLY A C 1
ATOM 1684 O O . GLY A 1 214 ? 14.975 71.222 -30.786 1.00 55.49 470 GLY A O 1
ATOM 1685 N N . LYS A 1 215 ? 13.450 69.830 -31.696 1.00 53.65 471 LYS A N 1
ATOM 1686 C CA . LYS A 1 215 ? 12.329 70.290 -30.855 1.00 55.19 471 LYS A CA 1
ATOM 1687 C C . LYS A 1 215 ? 12.592 70.015 -29.363 1.00 52.82 471 LYS A C 1
ATOM 1688 O O . LYS A 1 215 ? 12.555 70.930 -28.528 1.00 57.24 471 LYS A O 1
ATOM 1694 N N . LEU A 1 216 ? 12.886 68.765 -29.039 1.00 49.35 472 LEU A N 1
ATOM 1695 C CA . LEU A 1 216 ? 13.182 68.376 -27.676 1.00 50.07 472 LEU A CA 1
ATOM 1696 C C . LEU A 1 216 ? 14.373 69.159 -27.138 1.00 52.78 472 LEU A C 1
ATOM 1697 O O . LEU A 1 216 ? 14.316 69.674 -26.006 1.00 47.13 472 LEU A O 1
ATOM 1702 N N . ARG A 1 217 ? 15.402 69.311 -27.960 1.00 51.39 473 ARG A N 1
ATOM 1703 C CA . ARG A 1 217 ? 16.576 70.086 -27.626 1.00 55.96 473 ARG A CA 1
ATOM 1704 C C . ARG A 1 217 ? 16.222 71.518 -27.318 1.00 51.59 473 ARG A C 1
ATOM 1705 O O . ARG A 1 217 ? 16.685 72.068 -26.377 1.00 54.27 473 ARG A O 1
ATOM 1713 N N . SER A 1 218 ? 15.383 72.122 -28.117 1.00 49.35 474 SER A N 1
ATOM 1714 C CA . SER A 1 218 ? 14.905 73.463 -27.844 1.00 47.38 474 SER A CA 1
ATOM 1715 C C . SER A 1 218 ? 14.195 73.624 -26.479 1.00 47.63 474 SER A C 1
ATOM 1716 O O . SER A 1 218 ? 14.509 74.531 -25.681 1.00 50.27 474 SER A O 1
ATOM 1719 N N . LEU A 1 219 ? 13.241 72.723 -26.215 1.00 45.75 475 LEU A N 1
ATOM 1720 C CA . LEU A 1 219 ? 12.540 72.776 -24.924 1.00 44.08 475 LEU A CA 1
ATOM 1721 C C . LEU A 1 219 ? 13.479 72.606 -23.789 1.00 44.04 475 LEU A C 1
ATOM 1722 O O . LEU A 1 219 ? 13.357 73.309 -22.767 1.00 54.17 475 LEU A O 1
ATOM 1727 N N . CYS A 1 220 ? 14.459 71.703 -23.915 1.00 45.07 476 CYS A N 1
ATOM 1728 C CA . CYS A 1 220 ? 15.457 71.514 -22.810 1.00 46.58 476 CYS A CA 1
ATOM 1729 C C . CYS A 1 220 ? 16.368 72.658 -22.621 1.00 46.53 476 CYS A C 1
ATOM 1730 O O . CYS A 1 220 ? 16.646 73.029 -21.468 1.00 43.74 476 CYS A O 1
ATOM 1733 N N . SER A 1 221 ? 16.820 73.274 -23.726 1.00 45.34 477 SER A N 1
ATOM 1734 C CA . SER A 1 221 ? 17.644 74.470 -23.641 1.00 45.33 477 SER A CA 1
ATOM 1735 C C . SER A 1 221 ? 16.903 75.626 -22.979 1.00 41.94 477 SER A C 1
ATOM 1736 O O . SER A 1 221 ? 17.510 76.348 -22.186 1.00 37.97 477 SER A O 1
ATOM 1739 N N . GLN A 1 222 ? 15.616 75.773 -23.246 1.00 41.80 478 GLN A N 1
ATOM 1740 C CA . GLN A 1 222 ? 14.796 76.828 -22.592 1.00 46.75 478 GLN A CA 1
ATOM 1741 C C . GLN A 1 222 ? 14.669 76.549 -21.077 1.00 46.82 478 GLN A C 1
ATOM 1742 O O . GLN A 1 222 ? 14.769 77.494 -20.250 1.00 46.82 478 GLN A O 1
ATOM 1748 N N . HIS A 1 223 ? 14.492 75.255 -20.733 1.00 42.76 479 HIS A N 1
ATOM 1749 C CA . HIS A 1 223 ? 14.381 74.898 -19.331 1.00 44.01 479 HIS A CA 1
ATOM 1750 C C . HIS A 1 223 ? 15.631 75.312 -18.597 1.00 43.32 479 HIS A C 1
ATOM 1751 O O . HIS A 1 223 ? 15.575 75.946 -17.542 1.00 46.43 479 HIS A O 1
ATOM 1758 N N . VAL A 1 224 ? 16.787 74.979 -19.181 1.00 44.88 480 VAL A N 1
ATOM 1759 C CA . VAL A 1 224 ? 18.093 75.336 -18.545 1.00 44.57 480 VAL A CA 1
ATOM 1760 C C . VAL A 1 224 ? 18.263 76.810 -18.432 1.00 45.75 480 VAL A C 1
ATOM 1761 O O . VAL A 1 224 ? 18.745 77.290 -17.412 1.00 46.81 480 VAL A O 1
ATOM 1765 N N . GLU A 1 225 ? 17.850 77.563 -19.439 1.00 47.62 481 GLU A N 1
ATOM 1766 C CA . GLU A 1 225 ? 17.958 79.035 -19.388 1.00 48.88 481 GLU A CA 1
ATOM 1767 C C . GLU A 1 225 ? 17.155 79.579 -18.264 1.00 44.25 481 GLU A C 1
ATOM 1768 O O . GLU A 1 225 ? 17.670 80.386 -17.489 1.00 44.91 481 GLU A O 1
ATOM 1774 N N . ARG A 1 226 ? 15.882 79.157 -18.163 1.00 45.34 482 ARG A N 1
ATOM 1775 C CA . ARG A 1 226 ? 15.003 79.623 -17.059 1.00 45.91 482 ARG A CA 1
ATOM 1776 C C . ARG A 1 226 ? 15.582 79.230 -15.710 1.00 43.83 482 ARG A C 1
ATOM 1777 O O . ARG A 1 226 ? 15.490 80.020 -14.750 1.00 49.53 482 ARG A O 1
ATOM 1785 N N . LEU A 1 227 ? 16.203 78.043 -15.628 1.00 46.67 483 LEU A N 1
ATOM 1786 C CA . LEU A 1 227 ? 16.798 77.581 -14.356 1.00 49.59 483 LEU A CA 1
ATOM 1787 C C . LEU A 1 227 ? 17.931 78.480 -13.969 1.00 53.84 483 LEU A C 1
ATOM 1788 O O . LEU A 1 227 ? 18.053 78.920 -12.812 1.00 60.09 483 LEU A O 1
ATOM 1793 N N . GLN A 1 228 ? 18.775 78.797 -14.937 1.00 56.88 484 GLN A N 1
ATOM 1794 C CA . GLN A 1 228 ? 19.895 79.749 -14.722 1.00 53.54 484 GLN A CA 1
ATOM 1795 C C . GLN A 1 228 ? 19.482 81.107 -14.311 1.00 53.11 484 GLN A C 1
ATOM 1796 O O . GLN A 1 228 ? 20.138 81.699 -13.452 1.00 54.02 484 GLN A O 1
ATOM 1802 N N . ILE A 1 229 ? 18.369 81.628 -14.856 1.00 49.11 485 ILE A N 1
ATOM 1803 C CA . ILE A 1 229 ? 17.820 82.944 -14.462 1.00 46.73 485 ILE A CA 1
ATOM 1804 C C . ILE A 1 229 ? 17.342 82.856 -13.034 1.00 45.03 485 ILE A C 1
ATOM 1805 O O . ILE A 1 229 ? 17.635 83.738 -12.227 1.00 46.60 485 ILE A O 1
ATOM 1810 N N . PHE A 1 230 ? 16.580 81.802 -12.723 1.00 42.14 486 PHE A N 1
ATOM 1811 C CA . PHE A 1 230 ? 16.158 81.577 -11.335 1.00 41.58 486 PHE A CA 1
ATOM 1812 C C . PHE A 1 230 ? 17.372 81.508 -10.385 1.00 41.10 486 PHE A C 1
ATOM 1813 O O . PHE A 1 230 ? 17.414 82.244 -9.379 1.00 45.25 486 PHE A O 1
ATOM 1821 N N . GLN A 1 231 ? 18.312 80.632 -10.719 1.00 39.90 487 GLN A N 1
ATOM 1822 C CA . GLN A 1 231 ? 19.472 80.393 -9.881 1.00 50.31 487 GLN A CA 1
ATOM 1823 C C . GLN A 1 231 ? 20.263 81.683 -9.639 1.00 55.47 487 GLN A C 1
ATOM 1824 O O . GLN A 1 231 ? 20.752 81.965 -8.542 1.00 59.02 487 GLN A O 1
ATOM 1830 N N . HIS A 1 232 ? 20.379 82.478 -10.675 1.00 67.67 488 HIS A N 1
ATOM 1831 C CA . HIS A 1 232 ? 21.011 83.792 -10.570 1.00 73.85 488 HIS A CA 1
ATOM 1832 C C . HIS A 1 232 ? 20.288 84.686 -9.563 1.00 68.15 488 HIS A C 1
ATOM 1833 O O . HIS A 1 232 ? 20.943 85.384 -8.748 1.00 72.98 488 HIS A O 1
ATOM 1840 N N . LEU A 1 233 ? 18.952 84.663 -9.596 1.00 63.23 489 LEU A N 1
ATOM 1841 C CA . LEU A 1 233 ? 18.146 85.538 -8.710 1.00 62.68 489 LEU A CA 1
ATOM 1842 C C . LEU A 1 233 ? 18.027 84.974 -7.305 1.00 58.99 489 LEU A C 1
ATOM 1843 O O . LEU A 1 233 ? 17.941 85.764 -6.352 1.00 62.40 489 LEU A O 1
ATOM 1848 N N . HIS A 1 234 ? 18.065 83.630 -7.141 1.00 51.06 490 HIS A N 1
ATOM 1849 C CA . HIS A 1 234 ? 17.905 82.994 -5.825 1.00 51.14 490 HIS A CA 1
ATOM 1850 C C . HIS A 1 234 ? 18.944 81.883 -5.559 1.00 48.79 490 HIS A C 1
ATOM 1851 O O . HIS A 1 234 ? 18.583 80.752 -5.294 1.00 44.34 490 HIS A O 1
ATOM 1858 N N . PRO A 1 235 ? 20.254 82.217 -5.585 1.00 47.32 491 PRO A N 1
ATOM 1859 C CA . PRO A 1 235 ? 21.288 81.183 -5.530 1.00 44.68 491 PRO A CA 1
ATOM 1860 C C . PRO A 1 235 ? 21.329 80.361 -4.255 1.00 42.76 491 PRO A C 1
ATOM 1861 O O . PRO A 1 235 ? 21.722 79.176 -4.293 1.00 43.12 491 PRO A O 1
ATOM 1865 N N . ILE A 1 236 ? 20.899 80.934 -3.147 1.00 41.61 492 ILE A N 1
ATOM 1866 C CA . ILE A 1 236 ? 20.924 80.185 -1.876 1.00 39.76 492 ILE A CA 1
ATOM 1867 C C . ILE A 1 236 ? 19.804 79.136 -1.812 1.00 37.70 492 ILE A C 1
ATOM 1868 O O . ILE A 1 236 ? 19.992 78.053 -1.235 1.00 36.56 492 ILE A O 1
ATOM 1873 N N . VAL A 1 237 ? 18.672 79.454 -2.414 1.00 36.87 493 VAL A N 1
ATOM 1874 C CA . VAL A 1 237 ? 17.540 78.516 -2.459 1.00 40.87 493 VAL A CA 1
ATOM 1875 C C . VAL A 1 237 ? 17.971 77.233 -3.206 1.00 39.62 493 VAL A C 1
ATOM 1876 O O . VAL A 1 237 ? 17.682 76.138 -2.782 1.00 38.92 493 VAL A O 1
ATOM 1880 N N . VAL A 1 238 ? 18.665 77.406 -4.332 1.00 37.79 494 VAL A N 1
ATOM 1881 C CA . VAL A 1 238 ? 19.119 76.275 -5.115 1.00 38.33 494 VAL A CA 1
ATOM 1882 C C . VAL A 1 238 ? 20.097 75.428 -4.296 1.00 39.28 494 VAL A C 1
ATOM 1883 O O . VAL A 1 238 ? 19.974 74.226 -4.213 1.00 40.52 494 VAL A O 1
ATOM 1887 N N . GLN A 1 239 ? 21.047 76.083 -3.653 1.00 40.66 495 GLN A N 1
ATOM 1888 C CA . GLN A 1 239 ? 21.993 75.422 -2.752 1.00 40.30 495 GLN A CA 1
ATOM 1889 C C . GLN A 1 239 ? 21.350 74.654 -1.603 1.00 37.67 495 GLN A C 1
ATOM 1890 O O . GLN A 1 239 ? 21.721 73.531 -1.237 1.00 41.15 495 GLN A O 1
ATOM 1896 N N . ALA A 1 240 ? 20.393 75.298 -0.990 1.00 37.80 496 ALA A N 1
ATOM 1897 C CA . ALA A 1 240 ? 19.797 74.815 0.289 1.00 35.54 496 ALA A CA 1
ATOM 1898 C C . ALA A 1 240 ? 18.668 73.822 0.018 1.00 33.41 496 ALA A C 1
ATOM 1899 O O . ALA A 1 240 ? 18.468 72.907 0.776 1.00 34.39 496 ALA A O 1
ATOM 1901 N N . ALA A 1 241 ? 17.936 73.971 -1.077 1.00 32.37 497 ALA A N 1
ATOM 1902 C CA . ALA A 1 241 ? 16.688 73.196 -1.192 1.00 34.56 497 ALA A CA 1
ATOM 1903 C C . ALA A 1 241 ? 16.410 72.504 -2.480 1.00 33.01 497 ALA A C 1
ATOM 1904 O O . ALA A 1 241 ? 15.316 72.036 -2.591 1.00 31.93 497 ALA A O 1
ATOM 1906 N N . PHE A 1 242 ? 17.255 72.503 -3.491 1.00 31.65 498 PHE A N 1
ATOM 1907 C CA . PHE A 1 242 ? 17.112 71.717 -4.708 1.00 31.32 498 PHE A CA 1
ATOM 1908 C C . PHE A 1 242 ? 17.889 70.386 -4.568 1.00 31.25 498 PHE A C 1
ATOM 1909 O O . PHE A 1 242 ? 18.950 70.305 -3.886 1.00 30.49 498 PHE A O 1
ATOM 1917 N N . PRO A 1 243 ? 17.314 69.325 -5.156 1.00 31.58 499 PRO A N 1
ATOM 1918 C CA . PRO A 1 243 ? 17.996 68.005 -5.028 1.00 34.11 499 PRO A CA 1
ATOM 1919 C C . PRO A 1 243 ? 19.402 68.031 -5.664 1.00 34.53 499 PRO A C 1
ATOM 1920 O O . PRO A 1 243 ? 19.544 68.579 -6.713 1.00 39.00 499 PRO A O 1
ATOM 1924 N N . PRO A 1 244 ? 20.385 67.445 -5.053 1.00 33.51 500 PRO A N 1
ATOM 1925 C CA . PRO A 1 244 ? 21.728 67.299 -5.659 1.00 33.51 500 PRO A CA 1
ATOM 1926 C C . PRO A 1 244 ? 21.766 66.783 -7.113 1.00 32.01 500 PRO A C 1
ATOM 1927 O O . PRO A 1 244 ? 22.519 67.302 -7.977 1.00 38.62 500 PRO A O 1
ATOM 1931 N N . LEU A 1 245 ? 20.920 65.830 -7.401 1.00 31.01 501 LEU A N 1
ATOM 1932 C CA . LEU A 1 245 ? 20.873 65.245 -8.744 1.00 30.46 501 LEU A CA 1
ATOM 1933 C C . LEU A 1 245 ? 20.493 66.298 -9.765 1.00 31.47 501 LEU A C 1
ATOM 1934 O O . LEU A 1 245 ? 21.029 66.335 -10.883 1.00 31.39 501 LEU A O 1
ATOM 1939 N N . TYR A 1 246 ? 19.527 67.124 -9.384 1.00 33.04 502 TYR A N 1
ATOM 1940 C CA . TYR A 1 246 ? 19.036 68.237 -10.208 1.00 35.40 502 TYR A CA 1
ATOM 1941 C C . TYR A 1 246 ? 20.157 69.224 -10.476 1.00 35.76 502 TYR A C 1
ATOM 1942 O O . TYR A 1 246 ? 20.376 69.624 -11.597 1.00 37.76 502 TYR A O 1
ATOM 1951 N N . LYS A 1 247 ? 20.913 69.596 -9.453 1.00 37.56 503 LYS A N 1
ATOM 1952 C CA . LYS A 1 247 ? 22.063 70.510 -9.620 1.00 40.65 503 LYS A CA 1
ATOM 1953 C C . LYS A 1 247 ? 23.099 69.894 -10.580 1.00 40.90 503 LYS A C 1
ATOM 1954 O O . LYS A 1 247 ? 23.560 70.593 -11.521 1.00 46.30 503 LYS A O 1
ATOM 1960 N N . GLU A 1 248 ? 23.443 68.629 -10.370 1.00 39.91 504 GLU A N 1
ATOM 1961 C CA . GLU A 1 248 ? 24.391 67.936 -11.237 1.00 44.78 504 GLU A CA 1
ATOM 1962 C C . GLU A 1 248 ? 23.937 67.904 -12.702 1.00 45.35 504 GLU A C 1
ATOM 1963 O O . GLU A 1 248 ? 24.720 68.139 -13.612 1.00 46.19 504 GLU A O 1
ATOM 1969 N N . LEU A 1 249 ? 22.668 67.572 -12.905 1.00 43.43 505 LEU A N 1
ATOM 1970 C CA . LEU A 1 249 ? 22.110 67.603 -14.242 1.00 42.24 505 LEU A CA 1
ATOM 1971 C C . LEU A 1 249 ? 22.091 68.989 -14.923 1.00 42.37 505 LEU A C 1
ATOM 1972 O O . LEU A 1 249 ? 22.341 69.081 -16.113 1.00 45.37 505 LEU A O 1
ATOM 1977 N N . PHE A 1 250 ? 21.798 70.017 -14.172 1.00 45.27 506 PHE A N 1
ATOM 1978 C CA . PHE A 1 250 ? 21.308 71.312 -14.743 1.00 46.31 506 PHE A CA 1
ATOM 1979 C C . PHE A 1 250 ? 21.995 72.563 -14.263 1.00 50.86 506 PHE A C 1
ATOM 1980 O O . PHE A 1 250 ? 21.745 73.629 -14.842 1.00 52.45 506 PHE A O 1
ATOM 1988 N N . SER A 1 251 ? 22.911 72.451 -13.336 1.00 56.52 507 SER A N 1
ATOM 1989 C CA . SER A 1 251 ? 23.299 73.696 -12.558 1.00 64.53 507 SER A CA 1
ATOM 1990 C C . SER A 1 251 ? 24.240 74.669 -13.310 1.00 68.36 507 SER A C 1
ATOM 1991 O O . SER A 1 251 ? 25.162 74.225 -13.980 1.00 64.51 507 SER A O 1
ATOM 1994 N N . GLU B 2 4 ? 32.465 64.062 -12.012 1.00 85.47 1 GLU C N 1
ATOM 1995 C CA . GLU B 2 4 ? 31.865 65.214 -11.283 1.00 84.25 1 GLU C CA 1
ATOM 1996 C C . GLU B 2 4 ? 30.371 65.000 -11.079 1.00 77.16 1 GLU C C 1
ATOM 1997 O O . GLU B 2 4 ? 29.572 65.943 -11.115 1.00 75.82 1 GLU C O 1
ATOM 2003 N N . PHE B 2 5 ? 30.002 63.746 -10.825 1.00 68.57 2 PHE C N 1
ATOM 2004 C CA . PHE B 2 5 ? 28.597 63.328 -10.939 1.00 61.62 2 PHE C CA 1
ATOM 2005 C C . PHE B 2 5 ? 28.259 62.280 -9.920 1.00 56.22 2 PHE C C 1
ATOM 2006 O O . PHE B 2 5 ? 27.811 61.210 -10.286 1.00 55.69 2 PHE C O 1
ATOM 2014 N N . PRO B 2 6 ? 28.471 62.577 -8.641 1.00 52.13 3 PRO C N 1
ATOM 2015 C CA . PRO B 2 6 ? 28.424 61.477 -7.657 1.00 50.05 3 PRO C CA 1
ATOM 2016 C C . PRO B 2 6 ? 27.050 60.852 -7.442 1.00 50.14 3 PRO C C 1
ATOM 2017 O O . PRO B 2 6 ? 26.940 59.616 -7.246 1.00 52.44 3 PRO C O 1
ATOM 2021 N N . TYR B 2 7 ? 26.015 61.689 -7.456 1.00 48.46 4 TYR C N 1
ATOM 2022 C CA . TYR B 2 7 ? 24.632 61.200 -7.296 1.00 51.48 4 TYR C CA 1
ATOM 2023 C C . TYR B 2 7 ? 24.152 60.444 -8.563 1.00 50.11 4 TYR C C 1
ATOM 2024 O O . TYR B 2 7 ? 23.542 59.371 -8.471 1.00 49.42 4 TYR C O 1
ATOM 2033 N N . LEU B 2 8 ? 24.561 60.914 -9.717 1.00 50.54 5 LEU C N 1
ATOM 2034 C CA . LEU B 2 8 ? 24.263 60.205 -10.924 1.00 51.08 5 LEU C CA 1
ATOM 2035 C C . LEU B 2 8 ? 24.964 58.839 -10.919 1.00 51.90 5 LEU C C 1
ATOM 2036 O O . LEU B 2 8 ? 24.348 57.855 -11.216 1.00 50.88 5 LEU C O 1
ATOM 2041 N N . LEU B 2 9 ? 26.241 58.765 -10.565 1.00 50.45 6 LEU C N 1
ATOM 2042 C CA . LEU B 2 9 ? 26.933 57.466 -10.496 1.00 49.98 6 LEU C CA 1
ATOM 2043 C C . LEU B 2 9 ? 26.300 56.612 -9.426 1.00 46.62 6 LEU C C 1
ATOM 2044 O O . LEU B 2 9 ? 26.008 55.489 -9.656 1.00 50.76 6 LEU C O 1
ATOM 2049 N N . SER B 2 10 ? 25.982 57.170 -8.287 1.00 47.99 7 SER C N 1
ATOM 2050 C CA . SER B 2 10 ? 25.319 56.376 -7.226 1.00 48.98 7 SER C CA 1
ATOM 2051 C C . SER B 2 10 ? 24.035 55.682 -7.784 1.00 47.77 7 SER C C 1
ATOM 2052 O O . SER B 2 10 ? 23.718 54.546 -7.391 1.00 46.73 7 SER C O 1
ATOM 2055 N N . LEU B 2 11 ? 23.292 56.355 -8.678 1.00 48.52 8 LEU C N 1
ATOM 2056 C CA . LEU B 2 11 ? 22.002 55.781 -9.159 1.00 46.24 8 LEU C CA 1
ATOM 2057 C C . LEU B 2 11 ? 22.258 54.733 -10.129 1.00 43.78 8 LEU C C 1
ATOM 2058 O O . LEU B 2 11 ? 21.603 53.722 -10.099 1.00 41.08 8 LEU C O 1
ATOM 2063 N N . LEU B 2 12 ? 23.227 54.997 -10.993 1.00 45.97 9 LEU C N 1
ATOM 2064 C CA . LEU B 2 12 ? 23.726 54.018 -11.944 1.00 49.10 9 LEU C CA 1
ATOM 2065 C C . LEU B 2 12 ? 24.323 52.783 -11.246 1.00 52.54 9 LEU C C 1
ATOM 2066 O O . LEU B 2 12 ? 24.157 51.683 -11.724 1.00 51.57 9 LEU C O 1
ATOM 2071 N N . GLY B 2 13 ? 24.967 52.962 -10.099 1.00 57.80 10 GLY C N 1
ATOM 2072 C CA . GLY B 2 13 ? 25.443 51.831 -9.298 1.00 60.89 10 GLY C CA 1
ATOM 2073 C C . GLY B 2 13 ? 24.447 51.090 -8.412 1.00 66.47 10 GLY C C 1
ATOM 2074 O O . GLY B 2 13 ? 24.773 49.988 -8.019 1.00 72.21 10 GLY C O 1
ATOM 2075 N N . GLU B 2 14 ? 23.267 51.643 -8.079 1.00 69.70 11 GLU C N 1
ATOM 2076 C CA . GLU B 2 14 ? 22.352 51.046 -7.025 1.00 76.07 11 GLU C CA 1
ATOM 2077 C C . GLU B 2 14 ? 21.958 49.572 -7.280 1.00 79.17 11 GLU C C 1
ATOM 2078 O O . GLU B 2 14 ? 20.782 49.194 -7.284 1.00 78.22 11 GLU C O 1
ATOM 2080 N N . TYR C 1 8 ? 53.810 71.082 -46.526 1.00 89.33 264 TYR B N 1
ATOM 2081 C CA . TYR C 1 8 ? 52.348 70.988 -46.789 1.00 88.48 264 TYR B CA 1
ATOM 2082 C C . TYR C 1 8 ? 51.596 70.235 -45.665 1.00 90.62 264 TYR B C 1
ATOM 2083 O O . TYR C 1 8 ? 51.791 69.050 -45.448 1.00 89.82 264 TYR B O 1
ATOM 2085 N N . ALA C 1 9 ? 50.675 70.921 -44.992 1.00 84.82 265 ALA B N 1
ATOM 2086 C CA . ALA C 1 9 ? 49.635 70.235 -44.233 1.00 81.62 265 ALA B CA 1
ATOM 2087 C C . ALA C 1 9 ? 48.545 69.550 -45.105 1.00 80.00 265 ALA B C 1
ATOM 2088 O O . ALA C 1 9 ? 48.368 69.858 -46.301 1.00 80.45 265 ALA B O 1
ATOM 2090 N N . SER C 1 10 ? 47.811 68.622 -44.486 1.00 70.86 266 SER B N 1
ATOM 2091 C CA . SER C 1 10 ? 46.719 67.974 -45.154 1.00 67.96 266 SER B CA 1
ATOM 2092 C C . SER C 1 10 ? 45.357 68.464 -44.617 1.00 66.91 266 SER B C 1
ATOM 2093 O O . SER C 1 10 ? 45.291 69.160 -43.602 1.00 62.87 266 SER B O 1
ATOM 2096 N N . LEU C 1 11 ? 44.283 68.086 -45.292 1.00 65.28 267 LEU B N 1
ATOM 2097 C CA . LEU C 1 11 ? 42.939 68.445 -44.889 1.00 62.01 267 LEU B CA 1
ATOM 2098 C C . LEU C 1 11 ? 42.664 67.910 -43.500 1.00 64.90 267 LEU B C 1
ATOM 2099 O O . LEU C 1 11 ? 42.080 68.587 -42.694 1.00 73.26 267 LEU B O 1
ATOM 2104 N N . THR C 1 12 ? 43.085 66.693 -43.212 1.00 64.66 268 THR B N 1
ATOM 2105 C CA . THR C 1 12 ? 42.921 66.121 -41.850 1.00 63.77 268 THR B CA 1
ATOM 2106 C C . THR C 1 12 ? 43.650 66.969 -40.791 1.00 56.07 268 THR B C 1
ATOM 2107 O O . THR C 1 12 ? 43.060 67.281 -39.752 1.00 50.32 268 THR B O 1
ATOM 2111 N N . GLU C 1 13 ? 44.901 67.338 -41.057 1.00 55.96 269 GLU B N 1
ATOM 2112 C CA . GLU C 1 13 ? 45.660 68.182 -40.126 1.00 61.34 269 GLU B CA 1
ATOM 2113 C C . GLU C 1 13 ? 44.957 69.551 -39.909 1.00 57.03 269 GLU B C 1
ATOM 2114 O O . GLU C 1 13 ? 44.894 70.075 -38.767 1.00 57.77 269 GLU B O 1
ATOM 2120 N N . ILE C 1 14 ? 44.428 70.130 -40.990 1.00 58.76 270 ILE B N 1
ATOM 2121 C CA . ILE C 1 14 ? 43.698 71.403 -40.857 1.00 52.88 270 ILE B CA 1
ATOM 2122 C C . ILE C 1 14 ? 42.425 71.256 -40.049 1.00 51.27 270 ILE B C 1
ATOM 2123 O O . ILE C 1 14 ? 42.122 72.083 -39.202 1.00 55.30 270 ILE B O 1
ATOM 2128 N N . GLU C 1 15 ? 41.681 70.192 -40.303 1.00 50.32 271 GLU B N 1
ATOM 2129 C CA . GLU C 1 15 ? 40.464 69.875 -39.504 1.00 53.09 271 GLU B CA 1
ATOM 2130 C C . GLU C 1 15 ? 40.841 69.713 -38.033 1.00 50.80 271 GLU B C 1
ATOM 2131 O O . GLU C 1 15 ? 40.174 70.272 -37.168 1.00 49.75 271 GLU B O 1
ATOM 2137 N N . HIS C 1 16 ? 41.916 68.989 -37.738 1.00 50.59 272 HIS B N 1
ATOM 2138 C CA . HIS C 1 16 ? 42.335 68.848 -36.338 1.00 54.73 272 HIS B CA 1
ATOM 2139 C C . HIS C 1 16 ? 42.753 70.215 -35.717 1.00 48.01 272 HIS B C 1
ATOM 2140 O O . HIS C 1 16 ? 42.495 70.472 -34.531 1.00 48.03 272 HIS B O 1
ATOM 2147 N N . LEU C 1 17 ? 43.427 71.044 -36.519 1.00 45.73 273 LEU B N 1
ATOM 2148 C CA . LEU C 1 17 ? 43.802 72.390 -36.072 1.00 45.07 273 LEU B CA 1
ATOM 2149 C C . LEU C 1 17 ? 42.582 73.284 -35.686 1.00 42.48 273 LEU B C 1
ATOM 2150 O O . LEU C 1 17 ? 42.627 74.043 -34.707 1.00 42.65 273 LEU B O 1
ATOM 2155 N N . VAL C 1 18 ? 41.510 73.186 -36.460 1.00 39.78 274 VAL B N 1
ATOM 2156 C CA . VAL C 1 18 ? 40.251 73.898 -36.139 1.00 41.27 274 VAL B CA 1
ATOM 2157 C C . VAL C 1 18 ? 39.775 73.490 -34.757 1.00 42.79 274 VAL B C 1
ATOM 2158 O O . VAL C 1 18 ? 39.501 74.330 -33.918 1.00 44.57 274 VAL B O 1
ATOM 2162 N N . GLN C 1 19 ? 39.709 72.179 -34.518 1.00 45.20 275 GLN B N 1
ATOM 2163 C CA . GLN C 1 19 ? 39.302 71.632 -33.207 1.00 46.00 275 GLN B CA 1
ATOM 2164 C C . GLN C 1 19 ? 40.240 72.096 -32.090 1.00 42.61 275 GLN B C 1
ATOM 2165 O O . GLN C 1 19 ? 39.776 72.471 -31.009 1.00 39.71 275 GLN B O 1
ATOM 2171 N N . SER C 1 20 ? 41.540 72.053 -32.349 1.00 41.23 276 SER B N 1
ATOM 2172 C CA . SER C 1 20 ? 42.554 72.444 -31.372 1.00 40.39 276 SER B CA 1
ATOM 2173 C C . SER C 1 20 ? 42.374 73.928 -30.968 1.00 39.07 276 SER B C 1
ATOM 2174 O O . SER C 1 20 ? 42.344 74.260 -29.752 1.00 40.19 276 SER B O 1
ATOM 2177 N N . VAL C 1 21 ? 42.256 74.799 -31.980 1.00 37.22 277 VAL B N 1
ATOM 2178 C CA . VAL C 1 21 ? 42.109 76.236 -31.749 1.00 34.82 277 VAL B CA 1
ATOM 2179 C C . VAL C 1 21 ? 40.792 76.546 -30.963 1.00 34.19 277 VAL B C 1
ATOM 2180 O O . VAL C 1 21 ? 40.791 77.311 -29.963 1.00 27.49 277 VAL B O 1
ATOM 2184 N N . CYS C 1 22 ? 39.719 75.887 -31.376 1.00 33.84 278 CYS B N 1
ATOM 2185 C CA . CYS C 1 22 ? 38.448 76.064 -30.705 1.00 35.03 278 CYS B CA 1
ATOM 2186 C C . CYS C 1 22 ? 38.519 75.658 -29.241 1.00 38.04 278 CYS B C 1
ATOM 2187 O O . CYS C 1 22 ? 37.999 76.3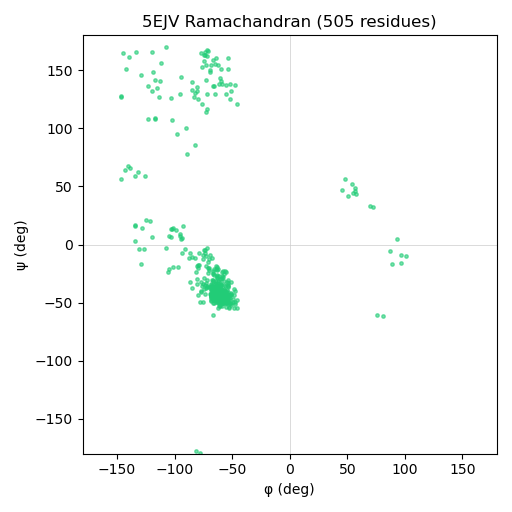52 -28.380 1.00 38.60 278 CYS B O 1
ATOM 2190 N N . LYS C 1 23 ? 39.224 74.571 -28.958 1.00 41.87 279 LYS B N 1
ATOM 2191 C CA . LYS C 1 23 ? 39.402 74.095 -27.573 1.00 42.97 279 LYS B CA 1
ATOM 2192 C C . LYS C 1 23 ? 40.230 75.077 -26.751 1.00 41.83 279 LYS B C 1
ATOM 2193 O O . LYS C 1 23 ? 39.853 75.421 -25.614 1.00 45.45 279 LYS B O 1
ATOM 2199 N N . SER C 1 24 ? 41.355 75.528 -27.319 1.00 40.56 280 SER B N 1
ATOM 2200 C CA . SER C 1 24 ? 42.232 76.495 -26.648 1.00 41.76 280 SER B CA 1
ATOM 2201 C C . SER C 1 24 ? 41.461 77.746 -26.269 1.00 42.64 280 SER B C 1
ATOM 2202 O O . SER C 1 24 ? 41.656 78.282 -25.182 1.00 45.94 280 SER B O 1
ATOM 2205 N N . TYR C 1 25 ? 40.609 78.210 -27.176 1.00 41.00 281 TYR B N 1
ATOM 2206 C CA . TYR C 1 25 ? 39.748 79.349 -26.894 1.00 40.33 281 TYR B CA 1
ATOM 2207 C C . TYR C 1 25 ? 38.752 79.019 -25.760 1.00 41.56 281 TYR B C 1
ATOM 2208 O O . TYR C 1 25 ? 38.614 79.793 -24.794 1.00 45.29 281 TYR B O 1
ATOM 2217 N N . ARG C 1 26 ? 38.063 77.878 -25.871 1.00 45.24 282 ARG B N 1
ATOM 2218 C CA . ARG C 1 26 ? 37.054 77.459 -24.861 1.00 46.03 282 ARG B CA 1
ATOM 2219 C C . ARG C 1 26 ? 37.629 77.485 -23.448 1.00 44.09 282 ARG B C 1
ATOM 2220 O O . ARG C 1 26 ? 36.984 77.975 -22.503 1.00 48.66 282 ARG B O 1
ATOM 2228 N N . GLU C 1 27 ? 38.848 76.987 -23.334 1.00 43.52 283 GLU B N 1
ATOM 2229 C CA . GLU C 1 27 ? 39.596 76.870 -22.077 1.00 44.58 283 GLU B CA 1
ATOM 2230 C C . GLU C 1 27 ? 40.082 78.181 -21.502 1.00 42.19 283 GLU B C 1
ATOM 2231 O O . GLU C 1 27 ? 40.495 78.220 -20.359 1.00 40.71 283 GLU B O 1
ATOM 2237 N N . THR C 1 28 ? 40.081 79.255 -22.303 1.00 40.89 284 THR B N 1
ATOM 2238 C CA . THR C 1 28 ? 40.712 80.548 -21.906 1.00 38.05 284 THR B CA 1
ATOM 2239 C C . THR C 1 28 ? 39.820 81.763 -22.205 1.00 37.62 284 THR B C 1
ATOM 2240 O O . THR C 1 28 ? 40.316 82.918 -22.208 1.00 40.78 284 THR B O 1
ATOM 2244 N N . CYS C 1 29 ? 38.516 81.510 -22.438 1.00 41.52 285 CYS B N 1
ATOM 2245 C CA . CYS C 1 29 ? 37.652 82.592 -22.896 1.00 42.49 285 CYS B CA 1
ATOM 2246 C C . CYS C 1 29 ? 37.284 83.571 -21.748 1.00 46.08 285 CYS B C 1
ATOM 2247 O O . CYS C 1 29 ? 36.695 84.608 -22.045 1.00 55.26 285 CYS B O 1
ATOM 2250 N N . GLN C 1 30 ? 37.617 83.234 -20.495 1.00 44.99 286 GLN B N 1
ATOM 2251 C CA . GLN C 1 30 ? 37.505 84.181 -19.362 1.00 48.58 286 GLN B CA 1
ATOM 2252 C C . GLN C 1 30 ? 36.073 84.309 -18.798 1.00 49.51 286 GLN B C 1
ATOM 2253 O O . GLN C 1 30 ? 35.824 84.055 -17.597 1.00 48.06 286 GLN B O 1
ATOM 2259 N N . LEU C 1 31 ? 35.155 84.760 -19.652 1.00 48.37 287 LEU B N 1
ATOM 2260 C CA . LEU C 1 31 ? 33.742 84.807 -19.330 1.00 49.68 287 LEU B CA 1
ATOM 2261 C C . LEU C 1 31 ? 32.986 83.899 -20.261 1.00 50.22 287 LEU B C 1
ATOM 2262 O O . LEU C 1 31 ? 33.283 83.827 -21.473 1.00 52.64 287 LEU B O 1
ATOM 2267 N N . ARG C 1 32 ? 31.986 83.223 -19.726 1.00 51.51 288 ARG B N 1
ATOM 2268 C CA . ARG C 1 32 ? 31.139 82.317 -20.537 1.00 52.26 288 ARG B CA 1
ATOM 2269 C C . ARG C 1 32 ? 30.111 83.158 -21.289 1.00 47.65 288 ARG B C 1
ATOM 2270 O O . ARG C 1 32 ? 29.480 84.098 -20.723 1.00 42.28 288 ARG B O 1
ATOM 2278 N N . LEU C 1 33 ? 29.931 82.846 -22.566 1.00 45.77 289 LEU B N 1
ATOM 2279 C CA . LEU C 1 33 ? 28.934 83.540 -23.362 1.00 47.72 289 LEU B CA 1
ATOM 2280 C C . LEU C 1 33 ? 27.540 83.491 -22.716 1.00 53.79 289 LEU B C 1
ATOM 2281 O O . LEU C 1 33 ? 26.814 84.488 -22.690 1.00 55.56 289 LEU B O 1
ATOM 2286 N N . GLU C 1 34 ? 27.198 82.313 -22.181 1.00 55.86 290 GLU B N 1
ATOM 2287 C CA . GLU C 1 34 ? 25.910 82.085 -21.514 1.00 57.06 290 GLU B CA 1
ATOM 2288 C C . GLU C 1 34 ? 25.675 83.021 -20.337 1.00 53.42 290 GLU B C 1
ATOM 2289 O O . GLU C 1 34 ? 24.579 83.583 -20.222 1.00 47.27 290 GLU B O 1
ATOM 2295 N N . ASP C 1 35 ? 26.678 83.189 -19.482 1.00 54.08 291 ASP B N 1
ATOM 2296 C CA . ASP C 1 35 ? 26.686 84.176 -18.392 1.00 57.12 291 ASP B CA 1
ATOM 2297 C C . ASP C 1 35 ? 26.502 85.628 -18.918 1.00 55.08 291 ASP B C 1
ATOM 2298 O O . ASP C 1 35 ? 25.687 86.404 -18.362 1.00 60.44 291 ASP B O 1
ATOM 2303 N N . LEU C 1 36 ? 27.246 85.999 -19.961 1.00 48.71 292 LEU B N 1
ATOM 2304 C CA . LEU C 1 36 ? 27.137 87.341 -20.505 1.00 47.50 292 LEU B CA 1
ATOM 2305 C C . LEU C 1 36 ? 25.736 87.646 -21.075 1.00 47.18 292 LEU B C 1
ATOM 2306 O O . LEU C 1 36 ? 25.199 88.738 -20.878 1.00 49.33 292 LEU B O 1
ATOM 2311 N N . LEU C 1 37 ? 25.162 86.678 -21.774 1.00 47.29 293 LEU B N 1
ATOM 2312 C CA . LEU C 1 37 ? 23.815 86.814 -22.335 1.00 51.47 293 LEU B CA 1
ATOM 2313 C C . LEU C 1 37 ? 22.785 86.955 -21.226 1.00 54.80 293 LEU B C 1
ATOM 2314 O O . LEU C 1 37 ? 21.912 87.803 -21.304 1.00 56.67 293 LEU B O 1
ATOM 2319 N N . ARG C 1 38 ? 22.935 86.158 -20.179 1.00 56.40 294 ARG B N 1
ATOM 2320 C CA . ARG C 1 38 ? 21.981 86.128 -19.079 1.00 59.35 294 ARG B CA 1
ATOM 2321 C C . ARG C 1 38 ? 21.949 87.429 -18.306 1.00 62.35 294 ARG B C 1
ATOM 2322 O O . ARG C 1 38 ? 20.928 87.764 -17.675 1.00 64.87 294 ARG B O 1
ATOM 2330 N N . GLN C 1 39 ? 23.059 88.161 -18.339 1.00 61.70 295 GLN B N 1
ATOM 2331 C CA . GLN C 1 39 ? 23.185 89.388 -17.550 1.00 56.65 295 GLN B CA 1
ATOM 2332 C C . GLN C 1 39 ? 22.838 90.655 -18.347 1.00 55.17 295 GLN B C 1
ATOM 2333 O O . GLN C 1 39 ? 22.968 91.744 -17.833 1.00 52.85 295 GLN B O 1
ATOM 2339 N N . ARG C 1 40 ? 22.308 90.502 -19.552 1.00 54.28 296 ARG B N 1
ATOM 2340 C CA . ARG C 1 40 ? 21.875 91.650 -20.339 1.00 58.60 296 ARG B CA 1
ATOM 2341 C C . ARG C 1 40 ? 20.870 92.546 -19.638 1.00 61.13 296 ARG B C 1
ATOM 2342 O O . ARG C 1 40 ? 20.919 93.758 -19.780 1.00 67.89 296 ARG B O 1
ATOM 2350 N N . SER C 1 41 ? 19.992 91.956 -18.855 1.00 65.67 297 SER B N 1
ATOM 2351 C CA . SER C 1 41 ? 18.941 92.707 -18.153 1.00 62.62 297 SER B CA 1
ATOM 2352 C C . SER C 1 41 ? 19.471 93.420 -16.875 1.00 57.08 297 SER B C 1
ATOM 2353 O O . SER C 1 41 ? 18.750 94.199 -16.281 1.00 57.42 297 SER B O 1
ATOM 2356 N N . ASN C 1 42 ? 20.717 93.122 -16.548 1.00 52.80 298 ASN B N 1
ATOM 2357 C CA . ASN C 1 42 ? 21.359 93.640 -15.344 1.00 52.74 298 ASN B CA 1
ATOM 2358 C C . ASN C 1 42 ? 22.221 94.865 -15.696 1.00 50.59 298 ASN B C 1
ATOM 2359 O O . ASN C 1 42 ? 23.382 94.755 -16.083 1.00 53.63 298 ASN B O 1
ATOM 2364 N N . ILE C 1 43 ? 21.635 96.051 -15.542 1.00 48.27 299 ILE B N 1
ATOM 2365 C CA . ILE C 1 43 ? 22.115 97.318 -16.062 1.00 45.16 299 ILE B CA 1
ATOM 2366 C C . ILE C 1 43 ? 22.384 98.291 -14.914 1.00 44.83 299 ILE B C 1
ATOM 2367 O O . ILE C 1 43 ? 21.505 98.517 -14.073 1.00 52.63 299 ILE B O 1
ATOM 2372 N N . PHE C 1 44 ? 23.544 98.956 -14.915 1.00 46.68 300 PHE B N 1
ATOM 2373 C CA . PHE C 1 44 ? 23.748 100.104 -13.998 1.00 46.76 300 PHE B CA 1
ATOM 2374 C C . PHE C 1 44 ? 22.611 101.153 -14.070 1.00 43.99 300 PHE B C 1
ATOM 2375 O O . PHE C 1 44 ? 22.195 101.610 -15.153 1.00 45.39 300 PHE B O 1
ATOM 2383 N N . SER C 1 45 ? 22.135 101.532 -12.895 1.00 44.06 301 SER B N 1
ATOM 2384 C CA . SER C 1 45 ? 21.147 102.598 -12.750 1.00 47.47 301 SER B CA 1
ATOM 2385 C C . SER C 1 45 ? 21.842 103.946 -13.055 1.00 48.42 301 SER B C 1
ATOM 2386 O O . SER C 1 45 ? 23.086 104.037 -13.005 1.00 50.57 301 SER B O 1
ATOM 2389 N N . ARG C 1 46 ? 21.045 104.967 -13.244 1.00 47.89 302 ARG B N 1
ATOM 2390 C CA . ARG C 1 46 ? 21.531 106.329 -13.398 1.00 48.89 302 ARG B CA 1
ATOM 2391 C C . ARG C 1 46 ? 22.449 106.748 -12.216 1.00 48.63 302 ARG B C 1
ATOM 2392 O O . ARG C 1 46 ? 23.517 107.313 -12.436 1.00 45.85 302 ARG B O 1
ATOM 2400 N N . GLU C 1 47 ? 22.060 106.438 -10.984 1.00 50.68 303 GLU B N 1
ATOM 2401 C CA . GLU C 1 47 ? 22.837 106.807 -9.804 1.00 51.99 303 GLU B CA 1
ATOM 2402 C C . GLU C 1 47 ? 24.202 106.109 -9.813 1.00 51.85 303 GLU B C 1
ATOM 2403 O O . GLU C 1 47 ? 25.218 106.670 -9.423 1.00 54.85 303 GLU B O 1
ATOM 2409 N N . GLU C 1 48 ? 24.197 104.857 -10.270 1.00 51.58 304 GLU B N 1
ATOM 2410 C CA . GLU C 1 48 ? 25.428 104.052 -10.337 1.00 50.23 304 GLU B CA 1
ATOM 2411 C C . GLU C 1 48 ? 26.383 104.631 -11.346 1.00 46.12 304 GLU B C 1
ATOM 2412 O O . GLU C 1 48 ? 27.578 104.741 -11.083 1.00 42.69 304 GLU B O 1
ATOM 2418 N N . VAL C 1 49 ? 25.838 104.984 -12.505 1.00 44.42 305 VAL B N 1
ATOM 2419 C CA . VAL C 1 49 ? 26.596 105.674 -13.545 1.00 43.00 305 VAL B CA 1
ATOM 2420 C C . VAL C 1 49 ? 27.205 106.993 -13.046 1.00 42.47 305 VAL B C 1
ATOM 2421 O O . VAL C 1 49 ? 28.390 107.241 -13.241 1.00 41.63 305 VAL B O 1
ATOM 2425 N N . THR C 1 50 ? 26.398 107.825 -12.417 1.00 43.54 306 THR B N 1
ATOM 2426 C CA . THR C 1 50 ? 26.888 109.050 -11.785 1.00 45.26 306 THR B CA 1
ATOM 2427 C C . THR C 1 50 ? 28.074 108.791 -10.852 1.00 42.47 306 THR B C 1
ATOM 2428 O O . THR C 1 50 ? 29.059 109.529 -10.870 1.00 43.14 306 THR B O 1
ATOM 2432 N N . GLY C 1 51 ? 27.962 107.728 -10.054 1.00 43.41 307 GLY B N 1
ATOM 2433 C CA . GLY C 1 51 ? 29.015 107.298 -9.146 1.00 42.80 307 GLY B CA 1
ATOM 2434 C C . GLY C 1 51 ? 30.337 107.074 -9.858 1.00 41.63 307 GLY B C 1
ATOM 2435 O O . GLY C 1 51 ? 31.370 107.531 -9.412 1.00 43.01 307 GLY B O 1
ATOM 2436 N N . TYR C 1 52 ? 30.299 106.378 -10.981 1.00 39.86 308 TYR B N 1
ATOM 2437 C CA . TYR C 1 52 ? 31.517 106.179 -11.811 1.00 39.19 308 TYR B CA 1
ATOM 2438 C C . TYR C 1 52 ? 32.009 107.479 -12.411 1.00 39.75 308 TYR B C 1
ATOM 2439 O O . TYR C 1 52 ? 33.168 107.702 -12.517 1.00 41.64 308 TYR B O 1
ATOM 2448 N N . GLN C 1 53 ? 31.115 108.333 -12.843 1.00 40.07 309 GLN B N 1
ATOM 2449 C CA . GLN C 1 53 ? 31.526 109.574 -13.448 1.00 40.94 309 GLN B CA 1
ATOM 2450 C C . GLN C 1 53 ? 32.136 110.541 -12.485 1.00 41.46 309 GLN B C 1
ATOM 2451 O O . GLN C 1 53 ? 32.822 111.431 -12.876 1.00 39.65 309 GLN B O 1
ATOM 2457 N N . ARG C 1 54 ? 31.861 110.351 -11.218 1.00 45.18 310 ARG B N 1
ATOM 2458 C CA . ARG C 1 54 ? 32.358 111.195 -10.174 1.00 46.90 310 ARG B CA 1
ATOM 2459 C C . ARG C 1 54 ? 33.707 110.737 -9.680 1.00 43.81 310 ARG B C 1
ATOM 2460 O O . ARG C 1 54 ? 34.363 111.435 -8.959 1.00 41.87 310 ARG B O 1
ATOM 2468 N N . LYS C 1 55 ? 34.115 109.556 -10.074 1.00 41.83 311 LYS B N 1
ATOM 2469 C CA . LYS C 1 55 ? 35.389 109.032 -9.689 1.00 40.60 311 LYS B CA 1
ATOM 2470 C C . LYS C 1 55 ? 36.468 109.882 -10.294 1.00 42.36 311 LYS B C 1
ATOM 2471 O O . LYS C 1 55 ? 36.243 110.524 -11.277 1.00 48.74 311 LYS B O 1
ATOM 2477 N N . SER C 1 56 ? 37.648 109.904 -9.712 1.00 41.07 312 SER B N 1
ATOM 2478 C CA . SER C 1 56 ? 38.795 110.644 -10.307 1.00 40.01 312 SER B CA 1
ATOM 2479 C C . SER C 1 56 ? 39.242 109.953 -11.606 1.00 37.95 312 SER B C 1
ATOM 2480 O O . SER C 1 56 ? 39.090 108.732 -11.789 1.00 35.84 312 SER B O 1
ATOM 2483 N N . MET C 1 57 ? 39.833 110.732 -12.471 1.00 37.32 313 MET B N 1
ATOM 2484 C CA . MET C 1 57 ? 40.521 110.222 -13.646 1.00 36.96 313 MET B CA 1
ATOM 2485 C C . MET C 1 57 ? 41.504 109.076 -13.287 1.00 39.73 313 MET B C 1
ATOM 2486 O O . MET C 1 57 ? 41.525 108.015 -13.912 1.00 40.63 313 MET B O 1
ATOM 2491 N N . TRP C 1 58 ? 42.339 109.314 -12.289 1.00 45.42 314 TRP B N 1
ATOM 2492 C CA . TRP C 1 58 ? 43.408 108.350 -11.948 1.00 44.02 314 TRP B CA 1
ATOM 2493 C C . TRP C 1 58 ? 42.756 107.067 -11.402 1.00 42.66 314 TRP B C 1
ATOM 2494 O O . TRP C 1 58 ? 43.215 105.996 -11.746 1.00 39.94 314 TRP B O 1
ATOM 2505 N N . GLU C 1 59 ? 41.692 107.129 -10.626 1.00 43.19 315 GLU B N 1
ATOM 2506 C CA . GLU C 1 59 ? 41.100 105.930 -10.071 1.00 46.37 315 GLU B CA 1
ATOM 2507 C C . GLU C 1 59 ? 40.456 105.082 -11.196 1.00 43.26 315 GLU B C 1
ATOM 2508 O O . GLU C 1 59 ? 40.580 103.865 -11.227 1.00 43.40 315 GLU B O 1
ATOM 2514 N N . MET C 1 60 ? 39.761 105.754 -12.107 1.00 43.78 316 MET B N 1
ATOM 2515 C CA . MET C 1 60 ? 39.145 105.053 -13.242 1.00 43.96 316 MET B CA 1
ATOM 2516 C C . MET C 1 60 ? 40.205 104.447 -14.151 1.00 40.09 316 MET B C 1
ATOM 2517 O O . MET C 1 60 ? 40.055 103.332 -14.602 1.00 34.93 316 MET B O 1
ATOM 2522 N N . TRP C 1 61 ? 41.281 105.176 -14.421 1.00 39.55 317 TRP B N 1
ATOM 2523 C CA . TRP C 1 61 ? 42.439 104.644 -15.212 1.00 39.81 317 TRP B CA 1
ATOM 2524 C C . TRP C 1 61 ? 43.024 103.386 -14.546 1.00 44.04 317 TRP B C 1
ATOM 2525 O O . TRP C 1 61 ? 43.278 102.370 -15.206 1.00 45.20 317 TRP B O 1
ATOM 2536 N N . GLU C 1 62 ? 43.245 103.461 -13.253 1.00 48.12 318 GLU B N 1
ATOM 2537 C CA . GLU C 1 62 ? 43.867 102.353 -12.573 1.00 50.31 318 GLU B CA 1
ATOM 2538 C C . GLU C 1 62 ? 42.946 101.097 -12.552 1.00 46.49 318 GLU B C 1
ATOM 2539 O O . GLU C 1 62 ? 43.386 99.961 -12.758 1.00 41.39 318 GLU B O 1
ATOM 2545 N N . ARG C 1 63 ? 41.656 101.354 -12.371 1.00 46.28 319 ARG B N 1
ATOM 2546 C CA . ARG C 1 63 ? 40.683 100.254 -12.432 1.00 44.97 319 ARG B CA 1
ATOM 2547 C C . ARG C 1 63 ? 40.672 99.598 -13.809 1.00 41.86 319 ARG B C 1
ATOM 2548 O O . ARG C 1 63 ? 40.749 98.393 -13.934 1.00 43.50 319 ARG B O 1
ATOM 2556 N N . CYS C 1 64 ? 40.613 100.413 -14.842 1.00 41.47 320 CYS B N 1
ATOM 2557 C CA . CYS C 1 64 ? 40.551 99.892 -16.207 1.00 40.77 320 CYS B CA 1
ATOM 2558 C C . CYS C 1 64 ? 41.835 99.155 -16.540 1.00 41.22 320 CYS B C 1
ATOM 2559 O O . CYS C 1 64 ? 41.774 98.135 -17.182 1.00 37.87 320 CYS B O 1
ATOM 2562 N N . ALA C 1 65 ? 42.983 99.656 -16.086 1.00 42.88 321 ALA B N 1
ATOM 2563 C CA . ALA C 1 65 ? 44.295 99.009 -16.367 1.00 39.98 321 ALA B CA 1
ATOM 2564 C C . ALA C 1 65 ? 44.299 97.646 -15.674 1.00 38.98 321 ALA B C 1
ATOM 2565 O O . ALA C 1 65 ? 44.762 96.670 -16.261 1.00 35.05 321 ALA B O 1
ATOM 2567 N N . HIS C 1 66 ? 43.744 97.517 -14.502 1.00 38.98 322 HIS B N 1
ATOM 2568 C CA . HIS C 1 66 ? 43.677 96.245 -13.819 1.00 42.71 322 HIS B CA 1
ATOM 2569 C C . HIS C 1 66 ? 42.802 95.260 -14.575 1.00 37.79 322 HIS B C 1
ATOM 2570 O O . HIS C 1 66 ? 43.172 94.156 -14.794 1.00 36.45 322 HIS B O 1
ATOM 2577 N N . HIS C 1 67 ? 41.640 95.680 -14.995 1.00 37.78 323 HIS B N 1
ATOM 2578 C CA . HIS C 1 67 ? 40.723 94.808 -15.784 1.00 37.08 323 HIS B CA 1
ATOM 2579 C C . HIS C 1 67 ? 41.321 94.383 -17.116 1.00 36.48 323 HIS B C 1
ATOM 2580 O O . HIS C 1 67 ? 41.205 93.225 -17.526 1.00 36.03 323 HIS B O 1
ATOM 2587 N N . LEU C 1 68 ? 41.943 95.330 -17.810 1.00 34.80 324 LEU B N 1
ATOM 2588 C CA . LEU C 1 68 ? 42.648 95.025 -19.077 1.00 35.40 324 LEU B CA 1
ATOM 2589 C C . LEU C 1 68 ? 43.773 94.015 -18.876 1.00 35.22 324 LEU B C 1
ATOM 2590 O O . LEU C 1 68 ? 43.907 93.055 -19.654 1.00 37.55 324 LEU B O 1
ATOM 2595 N N . THR C 1 69 ? 44.535 94.193 -17.799 1.00 36.43 325 THR B N 1
ATOM 2596 C CA . THR C 1 69 ? 45.629 93.282 -17.460 1.00 34.86 325 THR B CA 1
ATOM 2597 C C . THR C 1 69 ? 45.109 91.825 -17.233 1.00 36.30 325 THR B C 1
ATOM 2598 O O . THR C 1 69 ? 45.678 90.865 -17.802 1.00 37.98 325 THR B O 1
ATOM 2602 N N . GLU C 1 70 ? 44.046 91.693 -16.447 1.00 37.87 326 GLU B N 1
ATOM 2603 C CA . GLU C 1 70 ? 43.345 90.418 -16.282 1.00 40.90 326 GLU B CA 1
ATOM 2604 C C . GLU C 1 70 ? 42.962 89.755 -17.627 1.00 39.55 326 GLU B C 1
ATOM 2605 O O . GLU C 1 70 ? 43.257 88.590 -17.844 1.00 39.26 326 GLU B O 1
ATOM 2611 N N . ALA C 1 71 ? 42.329 90.512 -18.517 1.00 38.46 327 ALA B N 1
ATOM 2612 C CA . ALA C 1 71 ? 41.979 90.051 -19.878 1.00 36.10 327 ALA B CA 1
ATOM 2613 C C . ALA C 1 71 ? 43.211 89.630 -20.666 1.00 37.08 327 ALA B C 1
ATOM 2614 O O . ALA C 1 71 ? 43.202 88.595 -21.346 1.00 36.34 327 ALA B O 1
ATOM 2616 N N . ILE C 1 72 ? 44.262 90.452 -20.614 1.00 37.36 328 ILE B N 1
ATOM 2617 C CA . ILE C 1 72 ? 45.487 90.112 -21.317 1.00 37.00 328 ILE B CA 1
ATOM 2618 C C . ILE C 1 72 ? 46.104 88.808 -20.790 1.00 35.75 328 ILE B C 1
ATOM 2619 O O . ILE C 1 72 ? 46.650 88.022 -21.570 1.00 34.52 328 ILE B O 1
ATOM 2624 N N . GLN C 1 73 ? 45.993 88.581 -19.480 1.00 37.09 329 GLN B N 1
ATOM 2625 C CA . GLN C 1 73 ? 46.451 87.286 -18.929 1.00 36.54 329 GLN B CA 1
ATOM 2626 C C . GLN C 1 73 ? 45.775 86.052 -19.571 1.00 34.84 329 GLN B C 1
ATOM 2627 O O . GLN C 1 73 ? 46.438 85.018 -19.816 1.00 34.72 329 GLN B O 1
ATOM 2633 N N . TYR C 1 74 ? 44.481 86.155 -19.848 1.00 34.19 330 TYR B N 1
ATOM 2634 C CA . TYR C 1 74 ? 43.781 85.076 -20.522 1.00 35.25 330 TYR B CA 1
ATOM 2635 C C . TYR C 1 74 ? 44.261 84.899 -21.958 1.00 33.99 330 TYR B C 1
ATOM 2636 O O . TYR C 1 74 ? 44.307 83.770 -22.468 1.00 33.74 330 TYR B O 1
ATOM 2645 N N . VAL C 1 75 ? 44.581 86.025 -22.613 1.00 33.71 331 VAL B N 1
ATOM 2646 C CA . VAL C 1 75 ? 45.114 85.964 -23.964 1.00 31.95 331 VAL B CA 1
ATOM 2647 C C . VAL C 1 75 ? 46.505 85.292 -23.999 1.00 29.78 331 VAL B C 1
ATOM 2648 O O . VAL C 1 75 ? 46.798 84.528 -24.913 1.00 30.43 331 VAL B O 1
ATOM 2652 N N . VAL C 1 76 ? 47.330 85.547 -22.985 1.00 31.21 332 VAL B N 1
ATOM 2653 C CA . VAL C 1 76 ? 48.622 84.861 -22.910 1.00 32.14 332 VAL B CA 1
ATOM 2654 C C . VAL C 1 76 ? 48.372 83.348 -22.762 1.00 33.82 332 VAL B C 1
ATOM 2655 O O . VAL C 1 76 ? 48.995 82.552 -23.424 1.00 34.70 332 VAL B O 1
ATOM 2659 N N . GLU C 1 77 ? 47.461 82.957 -21.894 1.00 35.79 333 GLU B N 1
ATOM 2660 C CA . GLU C 1 77 ? 47.057 81.539 -21.771 1.00 34.95 333 GLU B CA 1
ATOM 2661 C C . GLU C 1 77 ? 46.547 80.911 -23.105 1.00 32.76 333 GLU B C 1
ATOM 2662 O O . GLU C 1 77 ? 46.977 79.793 -23.500 1.00 36.59 333 GLU B O 1
ATOM 2668 N N . PHE C 1 78 ? 45.634 81.621 -23.785 1.00 31.30 334 PHE B N 1
ATOM 2669 C CA . PHE C 1 78 ? 45.206 81.259 -25.143 1.00 29.91 334 PHE B CA 1
ATOM 2670 C C . PHE C 1 78 ? 46.452 80.985 -26.042 1.00 31.71 334 PHE B C 1
ATOM 2671 O O . PHE C 1 78 ? 46.558 79.894 -26.646 1.00 27.78 334 PHE B O 1
ATOM 2679 N N . ALA C 1 79 ? 47.377 81.955 -26.110 1.00 33.95 335 ALA B N 1
ATOM 2680 C CA . ALA C 1 79 ? 48.620 81.802 -26.883 1.00 36.35 335 ALA B CA 1
ATOM 2681 C C . ALA C 1 79 ? 49.405 80.528 -26.514 1.00 41.70 335 ALA B C 1
ATOM 2682 O O . ALA C 1 79 ? 49.787 79.756 -27.393 1.00 44.46 335 ALA B O 1
ATOM 2684 N N . LYS C 1 80 ? 49.649 80.320 -25.212 1.00 42.73 336 LYS B N 1
ATOM 2685 C CA . LYS C 1 80 ? 50.397 79.161 -24.712 1.00 43.91 336 LYS B CA 1
ATOM 2686 C C . LYS C 1 80 ? 49.710 77.852 -25.056 1.00 42.93 336 LYS B C 1
ATOM 2687 O O . LYS C 1 80 ? 50.428 76.816 -25.189 1.00 47.13 336 LYS B O 1
ATOM 2693 N N . ARG C 1 81 ? 48.376 77.869 -25.216 1.00 40.91 337 ARG B N 1
ATOM 2694 C CA . ARG C 1 81 ? 47.700 76.621 -25.609 1.00 41.68 337 ARG B CA 1
ATOM 2695 C C . ARG C 1 81 ? 47.548 76.411 -27.125 1.00 38.58 337 ARG B C 1
ATOM 2696 O O . ARG C 1 81 ? 47.045 75.406 -27.571 1.00 36.36 337 ARG B O 1
ATOM 2704 N N . LEU C 1 82 ? 47.988 77.431 -27.871 1.00 39.27 338 LEU B N 1
ATOM 2705 C CA . LEU C 1 82 ? 47.720 77.545 -29.292 1.00 40.38 338 LEU B CA 1
ATOM 2706 C C . LEU C 1 82 ? 48.738 76.722 -30.067 1.00 43.72 338 LEU B C 1
ATOM 2707 O O . LEU C 1 82 ? 49.955 76.892 -29.886 1.00 43.28 338 LEU B O 1
ATOM 2712 N N . SER C 1 83 ? 48.226 75.830 -30.951 1.00 45.61 339 SER B N 1
ATOM 2713 C CA . SER C 1 83 ? 49.095 74.934 -31.676 1.00 50.50 339 SER B CA 1
ATOM 2714 C C . SER C 1 83 ? 50.200 75.744 -32.341 1.00 48.07 339 SER B C 1
ATOM 2715 O O . SER C 1 83 ? 49.914 76.763 -33.021 1.00 49.58 339 SER B O 1
ATOM 2718 N N . GLY C 1 84 ? 51.449 75.377 -32.067 1.00 39.15 340 GLY B N 1
ATOM 2719 C CA . GLY C 1 84 ? 52.557 76.020 -32.767 1.00 37.96 340 GLY B CA 1
ATOM 2720 C C . GLY C 1 84 ? 53.154 77.297 -32.181 1.00 39.58 340 GLY B C 1
ATOM 2721 O O . GLY C 1 84 ? 54.286 77.655 -32.542 1.00 39.54 340 GLY B O 1
ATOM 2722 N N . PHE C 1 85 ? 52.435 77.951 -31.260 1.00 37.74 341 PHE B N 1
ATOM 2723 C CA . PHE C 1 85 ? 52.935 79.182 -30.684 1.00 39.01 341 PHE B CA 1
ATOM 2724 C C . PHE C 1 85 ? 54.177 78.989 -29.788 1.00 39.75 341 PHE B C 1
ATOM 2725 O O . PHE C 1 85 ? 55.178 79.724 -29.898 1.00 39.96 341 PHE B O 1
ATOM 2733 N N . MET C 1 86 ? 54.082 78.025 -28.890 1.00 41.71 342 MET B N 1
ATOM 2734 C CA . MET C 1 86 ? 55.219 77.700 -27.981 1.00 47.54 342 MET B CA 1
ATOM 2735 C C . MET C 1 86 ? 56.415 77.047 -28.709 1.00 48.61 342 MET B C 1
ATOM 2736 O O . MET C 1 86 ? 57.498 76.915 -28.127 1.00 49.55 342 MET B O 1
ATOM 2741 N N . GLU C 1 87 ? 56.218 76.692 -29.980 1.00 50.89 343 GLU B N 1
ATOM 2742 C CA . GLU C 1 87 ? 57.310 76.213 -30.840 1.00 53.30 343 GLU B CA 1
ATOM 2743 C C . GLU C 1 87 ? 58.134 77.357 -31.403 1.00 49.61 343 GLU B C 1
ATOM 2744 O O . GLU C 1 87 ? 59.249 77.129 -31.861 1.00 53.96 343 GLU B O 1
ATOM 2750 N N . LEU C 1 88 ? 57.588 78.581 -31.400 1.00 46.04 344 LEU B N 1
ATOM 2751 C CA . LEU C 1 88 ? 58.319 79.759 -31.903 1.00 43.03 344 LEU B CA 1
ATOM 2752 C C . LEU C 1 88 ? 59.363 80.127 -30.867 1.00 41.72 344 LEU B C 1
ATOM 2753 O O . LEU C 1 88 ? 59.269 79.716 -29.730 1.00 42.78 344 LEU B O 1
ATOM 2758 N N . CYS C 1 89 ? 60.335 80.916 -31.243 1.00 42.77 345 CYS B N 1
ATOM 2759 C CA . CYS C 1 89 ? 61.386 81.316 -30.321 1.00 46.35 345 CYS B CA 1
ATOM 2760 C C . CYS C 1 89 ? 60.856 82.340 -29.354 1.00 49.81 345 CYS B C 1
ATOM 2761 O O . CYS C 1 89 ? 59.861 83.014 -29.648 1.00 50.73 345 CYS B O 1
ATOM 2764 N N . GLN C 1 90 ? 61.515 82.471 -28.189 1.00 55.20 346 GLN B N 1
ATOM 2765 C CA . GLN C 1 90 ? 60.993 83.403 -27.158 1.00 53.92 346 GLN B CA 1
ATOM 2766 C C . GLN C 1 90 ? 60.841 84.824 -27.679 1.00 50.65 346 GLN B C 1
ATOM 2767 O O . GLN C 1 90 ? 59.841 85.455 -27.341 1.00 50.99 346 GLN B O 1
ATOM 2769 N N . ASN C 1 91 ? 61.770 85.320 -28.471 1.00 48.75 347 ASN B N 1
ATOM 2770 C CA . ASN C 1 91 ? 61.705 86.642 -29.057 1.00 51.96 347 ASN B CA 1
ATOM 2771 C C . ASN C 1 91 ? 60.389 86.851 -29.837 1.00 51.29 347 ASN B C 1
ATOM 2772 O O . ASN C 1 91 ? 59.675 87.854 -29.668 1.00 51.07 347 ASN B O 1
ATOM 2777 N N . ASP C 1 92 ? 60.083 85.882 -30.689 1.00 51.58 348 ASP B N 1
ATOM 2778 C CA . ASP C 1 92 ? 58.871 85.965 -31.494 1.00 48.97 348 ASP B CA 1
ATOM 2779 C C . ASP C 1 92 ? 57.593 85.852 -30.674 1.00 43.91 348 ASP B C 1
ATOM 2780 O O . ASP C 1 92 ? 56.635 86.559 -30.955 1.00 47.15 348 ASP B O 1
ATOM 2785 N N . GLN C 1 93 ? 57.574 84.989 -29.683 1.00 41.80 349 GLN B N 1
ATOM 2786 C CA . GLN C 1 93 ? 56.436 84.885 -28.755 1.00 41.70 349 GLN B CA 1
ATOM 2787 C C . GLN C 1 93 ? 56.175 86.257 -28.106 1.00 42.98 349 GLN B C 1
ATOM 2788 O O . GLN C 1 93 ? 55.045 86.744 -28.088 1.00 38.78 349 GLN B O 1
ATOM 2794 N N . ILE C 1 94 ? 57.232 86.885 -27.600 1.00 45.40 350 ILE B N 1
ATOM 2795 C CA . ILE C 1 94 ? 57.133 88.221 -27.014 1.00 44.60 350 ILE B CA 1
ATOM 2796 C C . ILE C 1 94 ? 56.622 89.298 -27.999 1.00 43.58 350 ILE B C 1
ATOM 2797 O O . ILE C 1 94 ? 55.717 90.095 -27.672 1.00 44.33 350 ILE B O 1
ATOM 2802 N N . VAL C 1 95 ? 57.224 89.338 -29.194 1.00 44.35 351 VAL B N 1
ATOM 2803 C CA . VAL C 1 95 ? 56.836 90.301 -30.230 1.00 43.11 351 VAL B CA 1
ATOM 2804 C C . VAL C 1 95 ? 55.346 90.156 -30.590 1.00 42.98 351 VAL B C 1
ATOM 2805 O O . VAL C 1 95 ? 54.640 91.127 -30.702 1.00 43.91 351 VAL B O 1
ATOM 2809 N N . LEU C 1 96 ? 54.875 88.935 -30.785 1.00 40.65 352 LEU B N 1
ATOM 2810 C CA . LEU C 1 96 ? 53.470 88.676 -31.176 1.00 38.25 352 LEU B CA 1
ATOM 2811 C C . LEU C 1 96 ? 52.535 89.069 -30.036 1.00 36.20 352 LEU B C 1
ATOM 2812 O O . LEU C 1 96 ? 51.549 89.742 -30.273 1.00 36.83 352 LEU B O 1
ATOM 2817 N N . LEU C 1 97 ? 52.864 88.691 -28.799 1.00 34.94 353 LEU B N 1
ATOM 2818 C CA . LEU C 1 97 ? 52.028 89.095 -27.645 1.00 33.04 353 LEU B CA 1
ATOM 2819 C C . LEU C 1 97 ? 52.021 90.589 -27.354 1.00 35.51 353 LEU B C 1
ATOM 2820 O O . LEU C 1 97 ? 50.949 91.176 -27.044 1.00 34.58 353 LEU B O 1
ATOM 2825 N N . LYS C 1 98 ? 53.190 91.220 -27.434 1.00 40.93 354 LYS B N 1
ATOM 2826 C CA . LYS C 1 98 ? 53.253 92.667 -27.188 1.00 40.57 354 LYS B CA 1
ATOM 2827 C C . LYS C 1 98 ? 52.420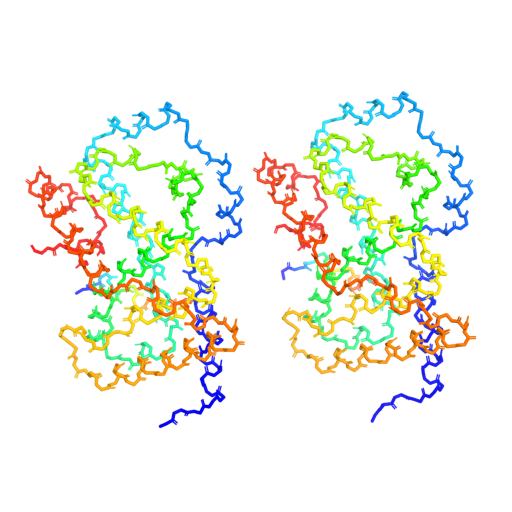 93.474 -28.189 1.00 39.10 354 LYS B C 1
ATOM 2828 O O . LYS C 1 98 ? 51.755 94.426 -27.819 1.00 38.71 354 LYS B O 1
ATOM 2834 N N . ALA C 1 99 ? 52.439 93.068 -29.453 1.00 36.40 355 ALA B N 1
ATOM 2835 C CA . ALA C 1 99 ? 51.663 93.738 -30.496 1.00 36.44 355 ALA B CA 1
ATOM 2836 C C . ALA C 1 99 ? 50.188 93.307 -30.506 1.00 37.62 355 ALA B C 1
ATOM 2837 O O . ALA C 1 99 ? 49.311 94.129 -30.796 1.00 37.59 355 ALA B O 1
ATOM 2839 N N . GLY C 1 100 ? 49.936 92.045 -30.165 1.00 37.10 356 GLY B N 1
ATOM 2840 C CA . GLY C 1 100 ? 48.655 91.395 -30.455 1.00 39.38 356 GLY B CA 1
ATOM 2841 C C . GLY C 1 100 ? 47.722 91.187 -29.297 1.00 37.16 356 GLY B C 1
ATOM 2842 O O . GLY C 1 100 ? 46.511 91.043 -29.503 1.00 42.63 356 GLY B O 1
ATOM 2843 N N . ALA C 1 101 ? 48.253 91.141 -28.072 1.00 36.28 357 ALA B N 1
ATOM 2844 C CA . ALA C 1 101 ? 47.392 90.834 -26.896 1.00 38.07 357 ALA B CA 1
ATOM 2845 C C . ALA C 1 101 ? 46.214 91.839 -26.752 1.00 38.43 357 ALA B C 1
ATOM 2846 O O . ALA C 1 101 ? 45.077 91.431 -26.638 1.00 38.33 357 ALA B O 1
ATOM 2848 N N . MET C 1 102 ? 46.482 93.135 -26.810 1.00 38.43 358 MET B N 1
ATOM 2849 C CA . MET C 1 102 ? 45.444 94.152 -26.774 1.00 40.21 358 MET B CA 1
ATOM 2850 C C . MET C 1 102 ? 44.429 94.054 -27.960 1.00 38.28 358 MET B C 1
ATOM 2851 O O . MET C 1 102 ? 43.216 94.183 -27.751 1.00 39.57 358 MET B O 1
ATOM 2856 N N . GLU C 1 103 ? 44.911 93.771 -29.156 1.00 34.07 359 GLU B N 1
ATOM 2857 C CA . GLU C 1 103 ? 44.057 93.572 -30.326 1.00 35.21 359 GLU B CA 1
ATOM 2858 C C . GLU C 1 103 ? 43.070 92.395 -30.069 1.00 33.67 359 GLU B C 1
ATOM 2859 O O . GLU C 1 103 ? 41.856 92.509 -30.372 1.00 32.50 359 GLU B O 1
ATOM 2865 N N . VAL C 1 104 ? 43.590 91.318 -29.475 1.00 33.04 360 VAL B N 1
ATOM 2866 C CA . VAL C 1 104 ? 42.757 90.164 -29.167 1.00 31.97 360 VAL B CA 1
ATOM 2867 C C . VAL C 1 104 ? 41.677 90.513 -28.107 1.00 31.10 360 VAL B C 1
ATOM 2868 O O . VAL C 1 104 ? 40.501 90.191 -28.285 1.00 33.09 360 VAL B O 1
ATOM 2872 N N . VAL C 1 105 ? 42.077 91.225 -27.053 1.00 28.36 361 VAL B N 1
ATOM 2873 C CA . VAL C 1 105 ? 41.109 91.658 -26.056 1.00 30.03 361 VAL B CA 1
ATOM 2874 C C . VAL C 1 105 ? 39.995 92.488 -26.692 1.00 31.03 361 VAL B C 1
ATOM 2875 O O . VAL C 1 105 ? 38.821 92.284 -26.416 1.00 34.37 361 VAL B O 1
ATOM 2879 N N . LEU C 1 106 ? 40.371 93.415 -27.567 1.00 29.68 362 LEU B N 1
ATOM 2880 C CA . LEU C 1 106 ? 39.381 94.285 -28.246 1.00 31.59 362 LEU B CA 1
ATOM 2881 C C . LEU C 1 106 ? 38.396 93.461 -29.064 1.00 31.08 362 LEU B C 1
ATOM 2882 O O . LEU C 1 106 ? 37.205 93.753 -29.072 1.00 31.40 362 LEU B O 1
ATOM 2887 N N . VAL C 1 107 ? 38.869 92.446 -29.785 1.00 30.88 363 VAL B N 1
ATOM 2888 C CA . VAL C 1 107 ? 37.951 91.536 -30.477 1.00 30.55 363 VAL B CA 1
ATOM 2889 C C . VAL C 1 107 ? 37.027 90.756 -29.477 1.00 30.78 363 VAL B C 1
ATOM 2890 O O . VAL C 1 107 ? 35.800 90.695 -29.649 1.00 34.90 363 VAL B O 1
ATOM 2894 N N . ARG C 1 108 ? 37.642 90.172 -28.453 1.00 34.52 364 ARG B N 1
ATOM 2895 C CA . ARG C 1 108 ? 36.934 89.453 -27.376 1.00 34.97 364 ARG B CA 1
ATOM 2896 C C . ARG C 1 108 ? 35.837 90.299 -26.714 1.00 37.98 364 ARG B C 1
ATOM 2897 O O . ARG C 1 108 ? 34.837 89.771 -26.227 1.00 39.81 364 ARG B O 1
ATOM 2905 N N . MET C 1 109 ? 36.063 91.613 -26.691 1.00 41.33 365 MET B N 1
ATOM 2906 C CA . MET C 1 109 ? 35.084 92.542 -26.132 1.00 43.54 365 MET B CA 1
ATOM 2907 C C . MET C 1 109 ? 33.672 92.418 -26.715 1.00 39.37 365 MET B C 1
ATOM 2908 O O . MET C 1 109 ? 32.676 92.651 -26.008 1.00 37.90 365 MET B O 1
ATOM 2913 N N . CYS C 1 110 ? 33.555 92.069 -28.004 1.00 37.88 366 CYS B N 1
ATOM 2914 C CA . CYS C 1 110 ? 32.221 92.060 -28.614 1.00 40.53 366 CYS B CA 1
ATOM 2915 C C . CYS C 1 110 ? 31.307 91.013 -27.964 1.00 39.84 366 CYS B C 1
ATOM 2916 O O . CYS C 1 110 ? 30.093 91.156 -28.033 1.00 47.32 366 CYS B O 1
ATOM 2919 N N . ARG C 1 111 ? 31.854 90.002 -27.293 1.00 37.49 367 ARG B N 1
ATOM 2920 C CA . ARG C 1 111 ? 31.073 89.032 -26.543 1.00 39.27 367 ARG B CA 1
ATOM 2921 C C . ARG C 1 111 ? 30.345 89.703 -25.376 1.00 37.29 367 ARG B C 1
ATOM 2922 O O . ARG C 1 111 ? 29.235 89.313 -25.064 1.00 40.49 367 ARG B O 1
ATOM 2930 N N . ALA C 1 112 ? 30.986 90.720 -24.817 1.00 33.98 368 ALA B N 1
ATOM 2931 C CA . ALA C 1 112 ? 30.519 91.368 -23.604 1.00 34.32 368 ALA B CA 1
ATOM 2932 C C . ALA C 1 112 ? 29.819 92.683 -23.949 1.00 34.90 368 ALA B C 1
ATOM 2933 O O . ALA C 1 112 ? 29.449 93.435 -23.038 1.00 34.22 368 ALA B O 1
ATOM 2935 N N . TYR C 1 113 ? 29.518 92.831 -25.215 1.00 36.51 369 TYR B N 1
ATOM 2936 C CA . TYR C 1 113 ? 28.873 94.037 -25.746 1.00 37.99 369 TYR B CA 1
ATOM 2937 C C . TYR C 1 113 ? 27.475 93.722 -26.298 1.00 39.41 369 TYR B C 1
ATOM 2938 O O . TYR C 1 113 ? 27.302 92.730 -27.006 1.00 40.45 369 TYR B O 1
ATOM 2947 N N . ASN C 1 114 ? 26.515 94.565 -25.957 1.00 43.76 370 ASN B N 1
ATOM 2948 C CA . ASN C 1 114 ? 25.103 94.348 -26.386 1.00 44.88 370 ASN B CA 1
ATOM 2949 C C . ASN C 1 114 ? 24.694 95.504 -27.285 1.00 42.49 370 ASN B C 1
ATOM 2950 O O . ASN C 1 114 ? 24.540 96.648 -26.861 1.00 40.58 370 ASN B O 1
ATOM 2955 N N . ALA C 1 115 ? 24.552 95.196 -28.569 1.00 47.02 371 ALA B N 1
ATOM 2956 C CA . ALA C 1 115 ? 24.262 96.200 -29.608 1.00 48.61 371 ALA B CA 1
ATOM 2957 C C . ALA C 1 115 ? 22.874 96.879 -29.510 1.00 50.01 371 ALA B C 1
ATOM 2958 O O . ALA C 1 115 ? 22.698 97.968 -30.049 1.00 53.75 371 ALA B O 1
ATOM 2960 N N . ASP C 1 116 ? 21.910 96.220 -28.852 1.00 52.63 372 ASP B N 1
ATOM 2961 C CA . ASP C 1 116 ? 20.526 96.697 -28.737 1.00 56.65 372 ASP B CA 1
ATOM 2962 C C . ASP C 1 116 ? 20.509 98.048 -28.009 1.00 55.77 372 ASP B C 1
ATOM 2963 O O . ASP C 1 116 ? 19.834 99.028 -28.462 1.00 60.17 372 ASP B O 1
ATOM 2968 N N . ASN C 1 117 ? 21.245 98.102 -26.891 1.00 49.09 373 ASN B N 1
ATOM 2969 C CA . ASN C 1 117 ? 21.275 99.262 -26.045 1.00 47.47 373 ASN B CA 1
ATOM 2970 C C . ASN C 1 117 ? 22.672 99.855 -25.922 1.00 45.34 373 ASN B C 1
ATOM 2971 O O . ASN C 1 117 ? 22.872 100.768 -25.117 1.00 48.12 373 ASN B O 1
ATOM 2976 N N . ARG C 1 118 ? 23.612 99.323 -26.697 1.00 42.11 374 ARG B N 1
ATOM 2977 C CA . ARG C 1 118 ? 25.013 99.826 -26.710 1.00 42.22 374 ARG B CA 1
ATOM 2978 C C . ARG C 1 118 ? 25.667 99.799 -25.338 1.00 40.00 374 ARG B C 1
ATOM 2979 O O . ARG C 1 118 ? 26.303 100.781 -24.915 1.00 42.58 374 ARG B O 1
ATOM 2987 N N . THR C 1 119 ? 25.513 98.699 -24.652 1.00 40.33 375 THR B N 1
ATOM 2988 C CA . THR C 1 119 ? 26.204 98.555 -23.315 1.00 39.67 375 THR B CA 1
ATOM 2989 C C . THR C 1 119 ? 27.310 97.508 -23.358 1.00 40.89 375 THR B C 1
ATOM 2990 O O . THR C 1 119 ? 27.372 96.631 -24.233 1.00 37.21 375 THR B O 1
ATOM 2994 N N . VAL C 1 120 ? 28.255 97.650 -22.439 1.00 41.97 376 VAL B N 1
ATOM 2995 C CA . VAL C 1 120 ? 29.234 96.614 -22.170 1.00 42.09 376 VAL B CA 1
ATOM 2996 C C . VAL C 1 120 ? 29.168 96.105 -20.752 1.00 40.58 376 VAL B C 1
ATOM 2997 O O . VAL C 1 120 ? 28.844 96.859 -19.829 1.00 39.46 376 VAL B O 1
ATOM 3001 N N . PHE C 1 121 ? 29.491 94.832 -20.563 1.00 42.37 377 PHE B N 1
ATOM 3002 C CA . PHE C 1 121 ? 29.649 94.211 -19.233 1.00 44.06 377 PHE B CA 1
ATOM 3003 C C . PHE C 1 121 ? 30.914 94.647 -18.535 1.00 42.89 377 PHE B C 1
ATOM 3004 O O . PHE C 1 121 ? 32.019 94.342 -18.989 1.00 44.47 377 PHE B O 1
ATOM 3012 N N . PHE C 1 122 ? 30.752 95.376 -17.421 1.00 41.02 378 PHE B N 1
ATOM 3013 C CA . PHE C 1 122 ? 31.893 95.889 -16.651 1.00 38.50 378 PHE B CA 1
ATOM 3014 C C . PHE C 1 122 ? 31.615 95.940 -15.186 1.00 38.39 378 PHE B C 1
ATOM 3015 O O . PHE C 1 122 ? 30.628 96.543 -14.761 1.00 43.39 378 PHE B O 1
ATOM 3023 N N . GLU C 1 123 ? 32.491 95.336 -14.404 1.00 37.32 379 GLU B N 1
ATOM 3024 C CA . GLU C 1 123 ? 32.324 95.293 -12.894 1.00 35.12 379 GLU B CA 1
ATOM 3025 C C . GLU C 1 123 ? 30.941 94.813 -12.484 1.00 36.93 379 GLU B C 1
ATOM 3026 O O . GLU C 1 123 ? 30.306 95.343 -11.598 1.00 40.50 379 GLU B O 1
ATOM 3032 N N . GLY C 1 124 ? 30.445 93.799 -13.170 1.00 40.94 380 GLY B N 1
ATOM 3033 C CA . GLY C 1 124 ? 29.226 93.071 -12.756 1.00 39.33 380 GLY B CA 1
ATOM 3034 C C . GLY C 1 124 ? 27.924 93.480 -13.404 1.00 42.21 380 GLY B C 1
ATOM 3035 O O . GLY C 1 124 ? 26.936 92.742 -13.234 1.00 46.61 380 GLY B O 1
ATOM 3036 N N . LYS C 1 125 ? 27.846 94.654 -14.052 1.00 43.29 381 LYS B N 1
ATOM 3037 C CA . LYS C 1 125 ? 26.675 95.073 -14.759 1.00 44.30 381 LYS B CA 1
ATOM 3038 C C . LYS C 1 125 ? 26.981 95.624 -16.156 1.00 42.42 381 LYS B C 1
ATOM 3039 O O . LYS C 1 125 ? 28.143 95.909 -16.475 1.00 36.47 381 LYS B O 1
ATOM 3045 N N . TYR C 1 126 ? 25.937 95.751 -16.980 1.00 42.19 382 TYR B N 1
ATOM 3046 C CA . TYR C 1 126 ? 26.043 96.420 -18.240 1.00 41.54 382 TYR B CA 1
ATOM 3047 C C . TYR C 1 126 ? 25.921 97.923 -18.098 1.00 44.24 382 TYR B C 1
ATOM 3048 O O . TYR C 1 126 ? 24.975 98.382 -17.423 1.00 46.53 382 TYR B O 1
ATOM 3057 N N . GLY C 1 127 ? 26.835 98.685 -18.682 1.00 43.92 383 GLY B N 1
ATOM 3058 C CA . GLY C 1 127 ? 26.686 100.149 -18.786 1.00 44.84 383 GLY B CA 1
ATOM 3059 C C . GLY C 1 127 ? 27.132 100.672 -20.136 1.00 41.97 383 GLY B C 1
ATOM 3060 O O . GLY C 1 127 ? 27.860 99.995 -20.862 1.00 42.27 383 GLY B O 1
ATOM 3061 N N . GLY C 1 128 ? 26.682 101.879 -20.465 1.00 37.39 384 GLY B N 1
ATOM 3062 C CA . GLY C 1 128 ? 27.087 102.566 -21.688 1.00 36.53 384 GLY B CA 1
ATOM 3063 C C . GLY C 1 128 ? 28.404 103.240 -21.553 1.00 37.46 384 GLY B C 1
ATOM 3064 O O . GLY C 1 128 ? 29.064 103.180 -20.527 1.00 40.07 384 GLY B O 1
ATOM 3065 N N . MET C 1 129 ? 28.776 103.912 -22.653 1.00 39.97 385 MET B N 1
ATOM 3066 C CA . MET C 1 129 ? 30.016 104.685 -22.809 1.00 43.03 385 MET B CA 1
ATOM 3067 C C . MET C 1 129 ? 30.180 105.705 -21.695 1.00 39.91 385 MET B C 1
ATOM 3068 O O . MET C 1 129 ? 31.297 106.046 -21.304 1.00 35.08 385 MET B O 1
ATOM 3073 N N . GLU C 1 130 ? 29.040 106.262 -21.283 1.00 41.06 386 GLU B N 1
ATOM 3074 C CA . GLU C 1 130 ? 29.003 107.310 -20.258 1.00 43.85 386 GLU B CA 1
ATOM 3075 C C . GLU C 1 130 ? 29.678 106.832 -18.955 1.00 42.25 386 GLU B C 1
ATOM 3076 O O . GLU C 1 130 ? 30.196 107.673 -18.198 1.00 40.36 386 GLU B O 1
ATOM 3082 N N . LEU C 1 131 ? 29.793 105.546 -18.695 1.00 44.78 387 LEU B N 1
ATOM 3083 C CA . LEU C 1 131 ? 30.478 105.079 -17.490 1.00 44.38 387 LEU B CA 1
ATOM 3084 C C . LEU C 1 131 ? 31.927 105.437 -17.424 1.00 40.16 387 LEU B C 1
ATOM 3085 O O . LEU C 1 131 ? 32.514 105.564 -16.383 1.00 37.78 387 LEU B O 1
ATOM 3090 N N . PHE C 1 132 ? 32.497 105.581 -18.582 1.00 36.96 388 PHE B N 1
ATOM 3091 C CA . PHE C 1 132 ? 33.984 105.762 -18.731 1.00 35.16 388 PHE B CA 1
ATOM 3092 C C . PHE C 1 132 ? 34.437 107.211 -18.836 1.00 33.83 388 PHE B C 1
ATOM 3093 O O . PHE C 1 132 ? 35.568 107.488 -19.145 1.00 33.25 388 PHE B O 1
ATOM 3101 N N . ARG C 1 133 ? 33.508 108.115 -18.635 1.00 32.86 389 ARG B N 1
ATOM 3102 C CA . ARG C 1 133 ? 33.774 109.512 -18.789 1.00 31.73 389 ARG B CA 1
ATOM 3103 C C . ARG C 1 133 ? 34.961 110.058 -18.062 1.00 32.88 389 ARG B C 1
ATOM 3104 O O . ARG C 1 133 ? 35.681 110.842 -18.567 1.00 29.76 389 ARG B O 1
ATOM 3112 N N . ALA C 1 134 ? 35.154 109.630 -16.846 1.00 35.61 390 ALA B N 1
ATOM 3113 C CA . ALA C 1 134 ? 36.263 110.147 -16.034 1.00 36.74 390 ALA B CA 1
ATOM 3114 C C . ALA C 1 134 ? 37.655 109.824 -16.621 1.00 39.11 390 ALA B C 1
ATOM 3115 O O . ALA C 1 134 ? 38.638 110.493 -16.290 1.00 44.32 390 ALA B O 1
ATOM 3117 N N . LEU C 1 135 ? 37.748 108.830 -17.502 1.00 38.18 391 LEU B N 1
ATOM 3118 C CA . LEU C 1 135 ? 39.007 108.555 -18.183 1.00 35.79 391 LEU B CA 1
ATOM 3119 C C . LEU C 1 135 ? 39.529 109.766 -18.989 1.00 38.05 391 LEU B C 1
ATOM 3120 O O . LEU C 1 135 ? 40.732 109.950 -19.111 1.00 41.02 391 LEU B O 1
ATOM 3125 N N . GLY C 1 136 ? 38.630 110.608 -19.465 1.00 39.55 392 GLY B N 1
ATOM 3126 C CA . GLY C 1 136 ? 39.075 111.813 -20.186 1.00 39.60 392 GLY B CA 1
ATOM 3127 C C . GLY C 1 136 ? 39.689 111.501 -21.540 1.00 43.43 392 GLY B C 1
ATOM 3128 O O . GLY C 1 136 ? 40.663 112.159 -21.969 1.00 48.45 392 GLY B O 1
ATOM 3129 N N . CYS C 1 137 ? 39.201 110.472 -22.195 1.00 45.89 393 CYS B N 1
ATOM 3130 C CA . CYS C 1 137 ? 39.641 110.118 -23.574 1.00 44.73 393 CYS B CA 1
ATOM 3131 C C . CYS C 1 137 ? 38.438 109.670 -24.403 1.00 41.22 393 CYS B C 1
ATOM 3132 O O . CYS C 1 137 ? 38.277 108.493 -24.862 1.00 41.99 393 CYS B O 1
ATOM 3135 N N . SER C 1 138 ? 37.581 110.672 -24.633 1.00 41.29 394 SER B N 1
ATOM 3136 C CA . SER C 1 138 ? 36.266 110.398 -25.251 1.00 44.55 394 SER B CA 1
ATOM 3137 C C . SER C 1 138 ? 36.368 109.827 -26.682 1.00 40.45 394 SER B C 1
ATOM 3138 O O . SER C 1 138 ? 35.526 108.989 -27.028 1.00 42.83 394 SER B O 1
ATOM 3141 N N . GLU C 1 139 ? 37.347 110.242 -27.477 1.00 39.76 395 GLU B N 1
ATOM 3142 C CA . GLU C 1 139 ? 37.513 109.745 -28.817 1.00 43.26 395 GLU B CA 1
ATOM 3143 C C . GLU C 1 139 ? 37.838 108.232 -28.793 1.00 40.20 395 GLU B C 1
ATOM 3144 O O . GLU C 1 139 ? 37.227 107.454 -29.507 1.00 37.36 395 GLU B O 1
ATOM 3150 N N . LEU C 1 140 ? 38.782 107.840 -27.934 1.00 38.35 396 LEU B N 1
ATOM 3151 C CA . LEU C 1 140 ? 39.154 106.426 -27.803 1.00 35.47 396 LEU B CA 1
ATOM 3152 C C . LEU C 1 140 ? 37.982 105.571 -27.358 1.00 36.92 396 LEU B C 1
ATOM 3153 O O . LEU C 1 140 ? 37.682 104.519 -27.958 1.00 34.06 396 LEU B O 1
ATOM 3158 N N . ILE C 1 141 ? 37.267 106.029 -26.312 1.00 36.13 397 ILE B N 1
ATOM 3159 C CA . ILE C 1 141 ? 36.120 105.270 -25.849 1.00 34.33 397 ILE B CA 1
ATOM 3160 C C . ILE C 1 141 ? 35.088 105.060 -26.945 1.00 32.10 397 ILE B C 1
ATOM 3161 O O . ILE C 1 141 ? 34.649 103.936 -27.217 1.00 33.08 397 ILE B O 1
ATOM 3166 N N . SER C 1 142 ? 34.716 106.149 -27.612 1.00 31.29 398 SER B N 1
ATOM 3167 C CA . SER C 1 142 ? 33.774 106.072 -28.749 1.00 32.27 398 SER B CA 1
ATOM 3168 C C . SER C 1 142 ? 34.223 105.146 -29.841 1.00 31.44 398 SER B C 1
ATOM 3169 O O . SER C 1 142 ? 33.395 104.389 -30.412 1.00 29.86 398 SER B O 1
ATOM 3172 N N . SER C 1 143 ? 35.523 105.202 -30.158 1.00 31.42 399 SER B N 1
ATOM 3173 C CA . SER C 1 143 ? 36.091 104.282 -31.149 1.00 32.09 399 SER B CA 1
ATOM 3174 C C . SER C 1 143 ? 36.032 102.836 -30.731 1.00 30.61 399 SER B C 1
ATOM 3175 O O . SER C 1 143 ? 35.784 101.961 -31.581 1.00 35.71 399 SER B O 1
ATOM 3178 N N . ILE C 1 144 ? 36.267 102.564 -29.448 1.00 30.32 400 ILE B N 1
ATOM 3179 C CA . ILE C 1 144 ? 36.166 101.156 -28.937 1.00 32.78 400 ILE B CA 1
ATOM 3180 C C . ILE C 1 144 ? 34.724 100.672 -29.052 1.00 32.19 400 ILE B C 1
ATOM 3181 O O . ILE C 1 144 ? 34.463 99.538 -29.511 1.00 33.65 400 ILE B O 1
ATOM 3186 N N . PHE C 1 145 ? 33.786 101.538 -28.670 1.00 31.67 401 PHE B N 1
ATOM 3187 C CA . PHE C 1 145 ? 32.392 101.136 -28.740 1.00 33.69 401 PHE B CA 1
ATOM 3188 C C . PHE C 1 145 ? 31.962 100.931 -30.196 1.00 32.52 401 PHE B C 1
ATOM 3189 O O . PHE C 1 145 ? 31.219 99.998 -30.495 1.00 32.30 401 PHE B O 1
ATOM 3197 N N . ASP C 1 146 ? 32.456 101.803 -31.081 1.00 35.95 402 ASP B N 1
ATOM 3198 C CA . ASP C 1 146 ? 32.130 101.680 -32.502 1.00 37.91 402 ASP B CA 1
ATOM 3199 C C . ASP C 1 146 ? 32.658 100.350 -33.058 1.00 34.75 402 ASP B C 1
ATOM 3200 O O . ASP C 1 146 ? 31.956 99.623 -33.790 1.00 31.19 402 ASP B O 1
ATOM 3205 N N . PHE C 1 147 ? 33.870 100.007 -32.629 1.00 34.86 403 PHE B N 1
ATOM 3206 C CA . PHE C 1 147 ? 34.495 98.791 -33.084 1.00 34.32 403 PHE B CA 1
ATOM 3207 C C . PHE C 1 147 ? 33.672 97.588 -32.665 1.00 33.08 403 PHE B C 1
ATOM 3208 O O . PHE C 1 147 ? 33.375 96.736 -33.525 1.00 38.70 403 PHE B O 1
ATOM 3216 N N . SER C 1 148 ? 33.311 97.520 -31.369 1.00 30.31 404 SER B N 1
ATOM 3217 C CA . SER C 1 148 ? 32.424 96.468 -30.837 1.00 32.77 404 SER B CA 1
ATOM 3218 C C . SER C 1 148 ? 31.083 96.383 -31.585 1.00 36.67 404 SER B C 1
ATOM 3219 O O . SER C 1 148 ? 30.611 95.265 -31.947 1.00 38.20 404 SER B O 1
ATOM 3222 N N . HIS C 1 149 ? 30.486 97.555 -31.842 1.00 37.46 405 HIS B N 1
ATOM 3223 C CA . HIS C 1 149 ? 29.238 97.575 -32.562 1.00 38.42 405 HIS B CA 1
ATOM 3224 C C . HIS C 1 149 ? 29.400 96.949 -33.947 1.00 38.36 405 HIS B C 1
ATOM 3225 O O . HIS C 1 149 ? 28.601 96.073 -34.353 1.00 40.35 405 HIS B O 1
ATOM 3232 N N . SER C 1 150 ? 30.467 97.326 -34.643 1.00 39.48 406 SER B N 1
ATOM 3233 C CA . SER C 1 150 ? 30.751 96.735 -35.974 1.00 41.25 406 SER B CA 1
ATOM 3234 C C . SER C 1 150 ? 30.976 95.212 -35.952 1.00 39.63 406 SER B C 1
ATOM 3235 O O . SER C 1 150 ? 30.508 94.521 -36.856 1.00 39.83 406 SER B O 1
ATOM 3238 N N . LEU C 1 151 ? 31.667 94.703 -34.924 1.00 40.64 407 LEU B N 1
ATOM 3239 C CA . LEU C 1 151 ? 31.796 93.253 -34.756 1.00 43.34 407 LEU B CA 1
ATOM 3240 C C . LEU C 1 151 ? 30.501 92.552 -34.382 1.00 44.08 407 LEU B C 1
ATOM 3241 O O . LEU C 1 151 ? 30.207 91.464 -34.920 1.00 43.30 407 LEU B O 1
ATOM 3246 N N . SER C 1 152 ? 29.726 93.159 -33.468 1.00 48.48 408 SER B N 1
ATOM 3247 C CA . SER C 1 152 ? 28.427 92.597 -33.120 1.00 50.18 408 SER B CA 1
ATOM 3248 C C . SER C 1 152 ? 27.587 92.310 -34.365 1.00 50.18 408 SER B C 1
ATOM 3249 O O . SER C 1 152 ? 26.793 91.372 -34.390 1.00 51.57 408 SER B O 1
ATOM 3252 N N . ALA C 1 153 ? 27.769 93.132 -35.393 1.00 50.04 409 ALA B N 1
ATOM 3253 C CA . ALA C 1 153 ? 26.931 93.037 -36.584 1.00 46.36 409 ALA B CA 1
ATOM 3254 C C . ALA C 1 153 ? 27.308 91.803 -37.390 1.00 47.33 409 ALA B C 1
ATOM 3255 O O . ALA C 1 153 ? 26.500 91.341 -38.194 1.00 47.87 409 ALA B O 1
ATOM 3257 N N . LEU C 1 154 ? 28.512 91.245 -37.156 1.00 45.73 410 LEU B N 1
ATOM 3258 C CA . LEU C 1 154 ? 28.936 90.050 -37.860 1.00 46.49 410 LEU B CA 1
ATOM 3259 C C . LEU C 1 154 ? 28.301 88.842 -37.260 1.00 48.64 410 LEU B C 1
ATOM 3260 O O . LEU C 1 154 ? 28.246 87.785 -37.899 1.00 46.11 410 LEU B O 1
ATOM 3265 N N . HIS C 1 155 ? 27.797 88.987 -36.021 1.00 51.10 411 HIS B N 1
ATOM 3266 C CA . HIS C 1 155 ? 27.262 87.817 -35.274 1.00 50.87 411 HIS B CA 1
ATOM 3267 C C . HIS C 1 155 ? 28.186 86.585 -35.268 1.00 52.25 411 HIS B C 1
ATOM 3268 O O . HIS C 1 155 ? 27.799 85.505 -35.659 1.00 55.00 411 HIS B O 1
ATOM 3275 N N . PHE C 1 156 ? 29.407 86.767 -34.807 1.00 53.31 412 PHE B N 1
ATOM 3276 C CA . PHE C 1 156 ? 30.359 85.688 -34.644 1.00 50.64 412 PHE B CA 1
ATOM 3277 C C . PHE C 1 156 ? 29.857 84.568 -33.784 1.00 45.84 412 PHE B C 1
ATOM 3278 O O . PHE C 1 156 ? 29.289 84.821 -32.750 1.00 45.60 412 PHE B O 1
ATOM 3286 N N . SER C 1 157 ? 30.094 83.323 -34.171 1.00 46.32 413 SER B N 1
ATOM 3287 C CA . SER C 1 157 ? 29.996 82.201 -33.227 1.00 41.40 413 SER B CA 1
ATOM 3288 C C . SER C 1 157 ? 31.296 82.226 -32.358 1.00 41.13 413 SER B C 1
ATOM 3289 O O . SER C 1 157 ? 32.308 82.845 -32.731 1.00 45.86 413 SER B O 1
ATOM 3292 N N . GLU C 1 158 ? 31.253 81.494 -31.251 1.00 40.94 414 GLU B N 1
ATOM 3293 C CA . GLU C 1 158 ? 32.440 81.210 -30.468 1.00 42.61 414 GLU B CA 1
ATOM 3294 C C . GLU C 1 158 ? 33.556 80.602 -31.274 1.00 42.70 414 GLU B C 1
ATOM 3295 O O . GLU C 1 158 ? 34.706 80.982 -31.105 1.00 41.79 414 GLU B O 1
ATOM 3301 N N . ASP C 1 159 ? 33.234 79.686 -32.183 1.00 45.96 415 ASP B N 1
ATOM 3302 C CA . ASP C 1 159 ? 34.277 79.051 -32.999 1.00 48.09 415 ASP B CA 1
ATOM 3303 C C . ASP C 1 159 ? 34.959 80.053 -33.914 1.00 45.90 415 ASP B C 1
ATOM 3304 O O . ASP C 1 159 ? 36.188 80.017 -34.089 1.00 43.87 415 ASP B O 1
ATOM 3309 N N . GLU C 1 160 ? 34.159 80.954 -34.486 1.00 42.93 416 GLU B N 1
ATOM 3310 C CA . GLU C 1 160 ? 34.662 81.989 -35.371 1.00 40.62 416 GLU B CA 1
ATOM 3311 C C . GLU C 1 160 ? 35.546 82.942 -34.632 1.00 38.55 416 GLU B C 1
ATOM 3312 O O . GLU C 1 160 ? 36.597 83.317 -35.140 1.00 39.29 416 GLU B O 1
ATOM 3318 N N . ILE C 1 161 ? 35.175 83.335 -33.425 1.00 37.96 417 ILE B N 1
ATOM 3319 C CA . ILE C 1 161 ? 36.026 84.269 -32.718 1.00 41.18 417 ILE B CA 1
ATOM 3320 C C . ILE C 1 161 ? 37.358 83.569 -32.324 1.00 37.95 417 ILE B C 1
ATOM 3321 O O . ILE C 1 161 ? 38.422 84.183 -32.287 1.00 39.56 417 ILE B O 1
ATOM 3326 N N . ALA C 1 162 ? 37.271 82.277 -32.025 1.00 35.52 418 ALA B N 1
ATOM 3327 C CA . ALA C 1 162 ? 38.484 81.524 -31.688 1.00 31.32 418 ALA B CA 1
ATOM 3328 C C . ALA C 1 162 ? 39.466 81.545 -32.864 1.00 29.45 418 ALA B C 1
ATOM 3329 O O . ALA C 1 162 ? 40.634 81.893 -32.704 1.00 32.62 418 ALA B O 1
ATOM 3331 N N . LEU C 1 163 ? 38.985 81.163 -34.039 1.00 27.69 419 LEU B N 1
ATOM 3332 C CA . LEU C 1 163 ? 39.793 81.100 -35.246 1.00 28.62 419 LEU B CA 1
ATOM 3333 C C . LEU C 1 163 ? 40.305 82.494 -35.667 1.00 27.31 419 LEU B C 1
ATOM 3334 O O . LEU C 1 163 ? 41.507 82.671 -36.011 1.00 28.89 419 LEU B O 1
ATOM 3339 N N . TYR C 1 164 ? 39.413 83.494 -35.624 1.00 28.72 420 TYR B N 1
ATOM 3340 C CA . TYR C 1 164 ? 39.793 84.861 -35.991 1.00 28.84 420 TYR B CA 1
ATOM 3341 C C . TYR C 1 164 ? 40.853 85.451 -35.035 1.00 30.06 420 TYR B C 1
ATOM 3342 O O . TYR C 1 164 ? 41.839 86.043 -35.471 1.00 29.28 420 TYR B O 1
ATOM 3351 N N . THR C 1 165 ? 40.658 85.272 -33.726 1.00 27.96 421 THR B N 1
ATOM 3352 C CA . THR C 1 165 ? 41.638 85.813 -32.771 1.00 29.10 421 THR B CA 1
ATOM 3353 C C . THR C 1 165 ? 42.985 85.103 -32.842 1.00 28.34 421 THR B C 1
ATOM 3354 O O . THR C 1 165 ? 44.014 85.732 -32.631 1.00 27.61 421 THR B O 1
ATOM 3358 N N . ALA C 1 166 ? 42.984 83.818 -33.196 1.00 29.79 422 ALA B N 1
ATOM 3359 C CA . ALA C 1 166 ? 44.231 83.100 -33.430 1.00 32.92 422 ALA B CA 1
ATOM 3360 C C . ALA C 1 166 ? 45.037 83.847 -34.505 1.00 33.90 422 ALA B C 1
ATOM 3361 O O . ALA C 1 166 ? 46.262 84.074 -34.359 1.00 34.00 422 ALA B O 1
ATOM 3363 N N . LEU C 1 167 ? 44.314 84.285 -35.540 1.00 33.36 423 LEU B N 1
ATOM 3364 C CA . LEU C 1 167 ? 44.957 85.006 -36.637 1.00 32.47 423 LEU B CA 1
ATOM 3365 C C . LEU C 1 167 ? 45.375 86.430 -36.285 1.00 31.20 423 LEU B C 1
ATOM 3366 O O . LEU C 1 167 ? 46.376 86.917 -36.774 1.00 34.25 423 LEU B O 1
ATOM 3371 N N . VAL C 1 168 ? 44.598 87.102 -35.463 1.00 31.39 424 VAL B N 1
ATOM 3372 C CA . VAL C 1 168 ? 44.997 88.415 -34.943 1.00 32.84 424 VAL B CA 1
ATOM 3373 C C . VAL C 1 168 ? 46.363 88.289 -34.230 1.00 34.48 424 VAL B C 1
ATOM 3374 O O . VAL C 1 168 ? 47.237 89.155 -34.357 1.00 37.09 424 VAL B O 1
ATOM 3378 N N . LEU C 1 169 ? 46.541 87.193 -33.483 1.00 36.22 425 LEU B N 1
ATOM 3379 C CA . LEU C 1 169 ? 47.776 87.002 -32.729 1.00 35.75 425 LEU B CA 1
ATOM 3380 C C . LEU C 1 169 ? 48.928 86.534 -33.631 1.00 35.21 425 LEU B C 1
ATOM 3381 O O . LEU C 1 169 ? 50.001 87.133 -33.567 1.00 33.10 425 LEU B O 1
ATOM 3386 N N . ILE C 1 170 ? 48.707 85.495 -34.462 1.00 33.73 426 ILE B N 1
ATOM 3387 C CA . ILE C 1 170 ? 49.756 84.970 -35.290 1.00 35.28 426 ILE B CA 1
ATOM 3388 C C . ILE C 1 170 ? 49.866 85.856 -36.565 1.00 35.52 426 ILE B C 1
ATOM 3389 O O . ILE C 1 170 ? 49.211 85.527 -37.567 1.00 36.38 426 ILE B O 1
ATOM 3394 N N . ASN C 1 171 ? 50.617 86.929 -36.456 1.00 37.88 427 ASN B N 1
ATOM 3395 C CA . ASN C 1 171 ? 50.669 87.912 -37.501 1.00 38.40 427 ASN B CA 1
ATOM 3396 C C . ASN C 1 171 ? 52.125 88.085 -37.960 1.00 37.85 427 ASN B C 1
ATOM 3397 O O . ASN C 1 171 ? 52.943 88.613 -37.247 1.00 33.99 427 ASN B O 1
ATOM 3402 N N . ALA C 1 172 ? 52.421 87.593 -39.144 1.00 40.07 428 ALA B N 1
ATOM 3403 C CA . ALA C 1 172 ? 53.808 87.541 -39.660 1.00 43.01 428 ALA B CA 1
ATOM 3404 C C . ALA C 1 172 ? 54.344 88.903 -40.094 1.00 47.88 428 ALA B C 1
ATOM 3405 O O . ALA C 1 172 ? 55.520 88.999 -40.457 1.00 53.32 428 ALA B O 1
ATOM 3407 N N . HIS C 1 173 ? 53.504 89.937 -40.059 1.00 51.42 429 HIS B N 1
ATOM 3408 C CA . HIS C 1 173 ? 53.902 91.299 -40.427 1.00 51.33 429 HIS B CA 1
ATOM 3409 C C . HIS C 1 173 ? 54.357 92.149 -39.249 1.00 51.91 429 HIS B C 1
ATOM 3410 O O . HIS C 1 173 ? 54.584 93.355 -39.472 1.00 50.82 429 HIS B O 1
ATOM 3417 N N . ARG C 1 174 ? 54.472 91.560 -38.039 1.00 49.87 430 ARG B N 1
ATOM 3418 C CA . ARG C 1 174 ? 54.958 92.378 -36.933 1.00 52.23 430 ARG B CA 1
ATOM 3419 C C . ARG C 1 174 ? 56.440 92.675 -37.076 1.00 55.78 430 ARG B C 1
ATOM 3420 O O . ARG C 1 174 ? 57.224 91.785 -37.226 1.00 63.48 430 ARG B O 1
ATOM 3428 N N . PRO C 1 175 ? 56.838 93.942 -36.971 1.00 55.10 431 PRO B N 1
ATOM 3429 C CA . PRO C 1 175 ? 58.272 94.363 -36.805 1.00 55.33 431 PRO B CA 1
ATOM 3430 C C . PRO C 1 175 ? 58.996 93.653 -35.658 1.00 54.00 431 PRO B C 1
ATOM 3431 O O . PRO C 1 175 ? 58.425 93.477 -34.592 1.00 61.38 431 PRO B O 1
ATOM 3435 N N . GLY C 1 176 ? 60.235 93.248 -35.879 1.00 51.99 432 GLY B N 1
ATOM 3436 C CA . GLY C 1 176 ? 61.099 92.655 -34.859 1.00 53.57 432 GLY B CA 1
ATOM 3437 C C . GLY C 1 176 ? 61.076 91.138 -34.781 1.00 49.69 432 GLY B C 1
ATOM 3438 O O . GLY C 1 176 ? 61.720 90.554 -33.908 1.00 48.47 432 GLY B O 1
ATOM 3439 N N . LEU C 1 177 ? 60.376 90.489 -35.675 1.00 45.67 433 LEU B N 1
ATOM 3440 C CA . LEU C 1 177 ? 60.363 89.026 -35.746 1.00 47.35 433 LEU B CA 1
ATOM 3441 C C . LEU C 1 177 ? 61.679 88.497 -36.290 1.00 51.20 433 LEU B C 1
ATOM 3442 O O . LEU C 1 177 ? 62.219 89.057 -37.209 1.00 53.43 433 LEU B O 1
ATOM 3447 N N . GLN C 1 178 ? 62.162 87.381 -35.753 1.00 56.20 434 GLN B N 1
ATOM 3448 C CA . GLN C 1 178 ? 63.432 86.753 -36.175 1.00 58.63 434 GLN B CA 1
ATOM 3449 C C . GLN C 1 178 ? 63.295 85.479 -37.045 1.00 56.31 434 GLN B C 1
ATOM 3450 O O . GLN C 1 178 ? 64.202 85.183 -37.853 1.00 53.78 434 GLN B O 1
ATOM 3456 N N . GLU C 1 179 ? 62.114 84.863 -36.944 1.00 55.37 435 GLU B N 1
ATOM 3457 C CA . GLU C 1 179 ? 61.894 83.602 -37.664 1.00 56.93 435 GLU B CA 1
ATOM 3458 C C . GLU C 1 179 ? 60.538 83.765 -38.395 1.00 55.41 435 GLU B C 1
ATOM 3459 O O . GLU C 1 179 ? 59.523 83.046 -38.189 1.00 50.31 435 GLU B O 1
ATOM 3465 N N . LYS C 1 180 ? 60.564 84.766 -39.289 1.00 52.64 436 LYS B N 1
ATOM 3466 C CA . LYS C 1 180 ? 59.375 85.185 -39.996 1.00 57.43 436 LYS B CA 1
ATOM 3467 C C . LYS C 1 180 ? 58.778 84.046 -40.809 1.00 57.42 436 LYS B C 1
ATOM 3468 O O . LYS C 1 180 ? 57.554 83.942 -40.890 1.00 60.35 436 LYS B O 1
ATOM 3474 N N . ARG C 1 181 ? 59.627 83.212 -41.420 1.00 55.11 437 ARG B N 1
ATOM 3475 C CA . ARG C 1 181 ? 59.130 82.095 -42.235 1.00 58.39 437 ARG B CA 1
ATOM 3476 C C . ARG C 1 181 ? 58.376 81.126 -41.335 1.00 50.61 437 ARG B C 1
ATOM 3477 O O . ARG C 1 181 ? 57.323 80.614 -41.735 1.00 45.23 437 ARG B O 1
ATOM 3485 N N . LYS C 1 182 ? 58.874 80.924 -40.116 1.00 50.03 438 LYS B N 1
ATOM 3486 C CA . LYS C 1 182 ? 58.242 80.040 -39.168 1.00 49.19 438 LYS B CA 1
ATOM 3487 C C . LYS C 1 182 ? 56.844 80.604 -38.835 1.00 45.92 438 LYS B C 1
ATOM 3488 O O . LYS C 1 182 ? 55.821 79.815 -38.808 1.00 44.13 438 LYS B O 1
ATOM 3494 N N . VAL C 1 183 ? 56.786 81.929 -38.600 1.00 42.42 439 VAL B N 1
ATOM 3495 C CA . VAL C 1 183 ? 55.511 82.517 -38.230 1.00 38.86 439 VAL B CA 1
ATOM 3496 C C . VAL C 1 183 ? 54.557 82.576 -39.421 1.00 40.92 439 VAL B C 1
ATOM 3497 O O . VAL C 1 183 ? 53.368 82.393 -39.264 1.00 43.39 439 VAL B O 1
ATOM 3501 N N . GLU C 1 184 ? 55.090 82.851 -40.608 1.00 44.01 440 GLU B N 1
ATOM 3502 C CA . GLU C 1 184 ? 54.299 82.765 -41.860 1.00 44.33 440 GLU B CA 1
ATOM 3503 C C . GLU C 1 184 ? 53.631 81.450 -42.041 1.00 42.73 440 GLU B C 1
ATOM 3504 O O . GLU C 1 184 ? 52.486 81.417 -42.460 1.00 42.70 440 GLU B O 1
ATOM 3510 N N . GLN C 1 185 ? 54.325 80.350 -41.770 1.00 44.04 441 GLN B N 1
ATOM 3511 C CA . GLN C 1 185 ? 53.744 79.007 -41.961 1.00 47.25 441 GLN B CA 1
ATOM 3512 C C . GLN C 1 185 ? 52.611 78.752 -40.945 1.00 44.47 441 GLN B C 1
ATOM 3513 O O . GLN C 1 185 ? 51.528 78.189 -41.285 1.00 48.86 441 GLN B O 1
ATOM 3519 N N . LEU C 1 186 ? 52.862 79.168 -39.695 1.00 39.50 442 LEU B N 1
ATOM 3520 C CA . LEU C 1 186 ? 51.822 79.044 -38.690 1.00 35.16 442 LEU B CA 1
ATOM 3521 C C . LEU C 1 186 ? 50.583 79.835 -39.082 1.00 34.92 442 LEU B C 1
ATOM 3522 O O . LEU C 1 186 ? 49.461 79.330 -39.028 1.00 36.12 442 LEU B O 1
ATOM 3527 N N . GLN C 1 187 ? 50.776 81.077 -39.485 1.00 35.43 443 GLN B N 1
ATOM 3528 C CA . GLN C 1 187 ? 49.692 81.947 -39.942 1.00 36.91 443 GLN B CA 1
ATOM 3529 C C . GLN C 1 187 ? 48.975 81.318 -41.063 1.00 35.04 443 GLN B C 1
ATOM 3530 O O . GLN C 1 187 ? 47.762 81.281 -41.070 1.00 37.80 443 GLN B O 1
ATOM 3536 N N . TYR C 1 188 ? 49.683 80.811 -42.042 1.00 37.01 444 TYR B N 1
ATOM 3537 C CA . TYR C 1 188 ? 49.019 80.206 -43.222 1.00 37.92 444 TYR B CA 1
ATOM 3538 C C . TYR C 1 188 ? 48.132 79.036 -42.816 1.00 35.91 444 TYR B C 1
ATOM 3539 O O . TYR C 1 188 ? 46.964 78.940 -43.266 1.00 36.58 444 TYR B O 1
ATOM 3548 N N . ASN C 1 189 ? 48.656 78.149 -41.982 1.00 35.53 445 ASN B N 1
ATOM 3549 C CA . ASN C 1 189 ? 47.855 77.018 -41.538 1.00 36.44 445 ASN B CA 1
ATOM 3550 C C . ASN C 1 189 ? 46.607 77.495 -40.733 1.00 35.40 445 ASN B C 1
ATOM 3551 O O . ASN C 1 189 ? 45.514 76.944 -40.908 1.00 35.03 445 ASN B O 1
ATOM 3556 N N . LEU C 1 190 ? 46.790 78.533 -39.925 1.00 31.56 446 LEU B N 1
ATOM 3557 C CA . LEU C 1 190 ? 45.674 79.101 -39.205 1.00 33.96 446 LEU B CA 1
ATOM 3558 C C . LEU C 1 190 ? 44.647 79.770 -40.157 1.00 35.03 446 LEU B C 1
ATOM 3559 O O . LEU C 1 190 ? 43.446 79.718 -39.873 1.00 36.17 446 LEU B O 1
ATOM 3564 N N . GLU C 1 191 ? 45.117 80.369 -41.255 1.00 35.89 447 GLU B N 1
ATOM 3565 C CA . GLU C 1 191 ? 44.219 80.927 -42.292 1.00 41.48 447 GLU B CA 1
ATOM 3566 C C . GLU C 1 191 ? 43.427 79.820 -42.970 1.00 39.96 447 GLU B C 1
ATOM 3567 O O . GLU C 1 191 ? 42.173 79.900 -43.151 1.00 39.63 447 GLU B O 1
ATOM 3573 N N . LEU C 1 192 ? 44.136 78.730 -43.274 1.00 39.86 448 LEU B N 1
ATOM 3574 C CA . LEU C 1 192 ? 43.450 77.544 -43.819 1.00 43.00 448 LEU B CA 1
ATOM 3575 C C . LEU C 1 192 ? 42.360 77.034 -42.936 1.00 43.55 448 LEU B C 1
ATOM 3576 O O . LEU C 1 192 ? 41.300 76.709 -43.448 1.00 45.49 448 LEU B O 1
ATOM 3581 N N . ALA C 1 193 ? 42.637 76.907 -41.634 1.00 41.46 449 ALA B N 1
ATOM 3582 C CA . ALA C 1 193 ? 41.684 76.468 -40.618 1.00 39.02 449 ALA B CA 1
ATOM 3583 C C . ALA C 1 193 ? 40.481 77.413 -40.609 1.00 37.48 449 ALA B C 1
ATOM 3584 O O . ALA C 1 193 ? 39.331 76.948 -40.748 1.00 36.56 449 ALA B O 1
ATOM 3586 N N . PHE C 1 194 ? 40.762 78.724 -40.497 1.00 37.08 450 PHE B N 1
ATOM 3587 C CA . PHE C 1 194 ? 39.689 79.747 -40.450 1.00 36.95 450 PHE B CA 1
ATOM 3588 C C . PHE C 1 194 ? 38.810 79.626 -41.717 1.00 38.14 450 PHE B C 1
ATOM 3589 O O . PHE C 1 194 ? 37.568 79.508 -41.639 1.00 38.82 450 PHE B O 1
ATOM 3597 N N . HIS C 1 195 ? 39.483 79.586 -42.869 1.00 39.96 451 HIS B N 1
ATOM 3598 C CA . HIS C 1 195 ? 38.755 79.611 -44.118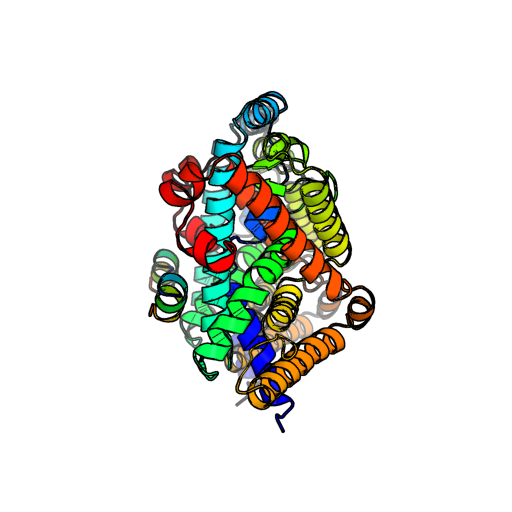 1.00 38.27 451 HIS B CA 1
ATOM 3599 C C . HIS C 1 195 ? 37.975 78.304 -44.371 1.00 37.99 451 HIS B C 1
ATOM 3600 O O . HIS C 1 195 ? 36.866 78.356 -44.912 1.00 41.32 451 HIS B O 1
ATOM 3607 N N . HIS C 1 196 ? 38.553 77.167 -43.977 1.00 36.19 452 HIS B N 1
ATOM 3608 C CA . HIS C 1 196 ? 37.901 75.863 -44.075 1.00 39.86 452 HIS B CA 1
ATOM 3609 C C . HIS C 1 196 ? 36.652 75.903 -43.266 1.00 41.67 452 HIS B C 1
ATOM 3610 O O . HIS C 1 196 ? 35.578 75.529 -43.740 1.00 42.85 452 HIS B O 1
ATOM 3617 N N . HIS C 1 197 ? 36.759 76.353 -42.022 1.00 41.20 453 HIS B N 1
ATOM 3618 C CA . HIS C 1 197 ? 35.585 76.404 -41.142 1.00 39.88 453 HIS B CA 1
ATOM 3619 C C . HIS C 1 197 ? 34.491 77.281 -41.701 1.00 39.92 453 HIS B C 1
ATOM 3620 O O . HIS C 1 197 ? 33.304 76.892 -41.664 1.00 42.57 453 HIS B O 1
ATOM 3627 N N . LEU C 1 198 ? 34.858 78.465 -42.193 1.00 37.84 454 LEU B N 1
ATOM 3628 C CA . LEU C 1 198 ? 33.889 79.373 -42.753 1.00 39.75 454 LEU B CA 1
ATOM 3629 C C . LEU C 1 198 ? 33.210 78.776 -44.036 1.00 40.93 454 LEU B C 1
ATOM 3630 O O . LEU C 1 198 ? 32.008 78.922 -44.221 1.00 33.11 454 LEU B O 1
ATOM 3635 N N . CYS C 1 199 ? 34.027 78.154 -44.898 1.00 43.17 455 CYS B N 1
ATOM 3636 C CA . CYS C 1 199 ? 33.511 77.563 -46.125 1.00 48.18 455 CYS B CA 1
ATOM 3637 C C . CYS C 1 199 ? 32.469 76.449 -45.831 1.00 51.13 455 CYS B C 1
ATOM 3638 O O . CYS C 1 199 ? 31.369 76.413 -46.422 1.00 53.90 455 CYS B O 1
ATOM 3641 N N . LYS C 1 200 ? 32.818 75.603 -44.876 1.00 50.75 456 LYS B N 1
ATOM 3642 C CA . LYS C 1 200 ? 31.991 74.466 -44.466 1.00 52.03 456 LYS B CA 1
ATOM 3643 C C . LYS C 1 200 ? 30.649 74.922 -43.917 1.00 55.36 456 LYS B C 1
ATOM 3644 O O . LYS C 1 200 ? 29.622 74.305 -44.170 1.00 63.61 456 LYS B O 1
ATOM 3650 N N . THR C 1 201 ? 30.657 76.046 -43.188 1.00 54.17 457 THR B N 1
ATOM 3651 C CA . THR C 1 201 ? 29.464 76.558 -42.484 1.00 46.18 457 THR B CA 1
ATOM 3652 C C . THR C 1 201 ? 28.759 77.658 -43.273 1.00 47.83 457 THR B C 1
ATOM 3653 O O . THR C 1 201 ? 27.876 78.345 -42.726 1.00 51.11 457 THR B O 1
ATOM 3657 N N . HIS C 1 202 ? 29.130 77.813 -44.538 1.00 52.70 458 HIS B N 1
ATOM 3658 C CA . HIS C 1 202 ? 28.558 78.811 -45.462 1.00 53.98 458 HIS B CA 1
ATOM 3659 C C . HIS C 1 202 ? 28.644 80.216 -44.910 1.00 49.99 458 HIS B C 1
ATOM 3660 O O . HIS C 1 202 ? 27.674 80.997 -44.985 1.00 50.68 458 HIS B O 1
ATOM 3667 N N . ARG C 1 203 ? 29.796 80.554 -44.346 1.00 49.78 459 ARG B N 1
ATOM 3668 C CA . ARG C 1 203 ? 29.993 81.873 -43.732 1.00 45.72 459 ARG B CA 1
ATOM 3669 C C . ARG C 1 203 ? 31.165 82.627 -44.379 1.00 46.49 459 ARG B C 1
ATOM 3670 O O . ARG C 1 203 ? 31.634 83.606 -43.822 1.00 45.94 459 ARG B O 1
ATOM 3678 N N . GLN C 1 204 ? 31.572 82.252 -45.589 1.00 51.28 460 GLN B N 1
ATOM 3679 C CA . GLN C 1 204 ? 32.603 83.008 -46.305 1.00 53.84 460 GLN B CA 1
ATOM 3680 C C . GLN C 1 204 ? 32.294 84.499 -46.454 1.00 55.16 460 GLN B C 1
ATOM 3681 O O . GLN C 1 204 ? 33.184 85.295 -46.488 1.00 54.51 460 GLN B O 1
ATOM 3687 N N . SER C 1 205 ? 31.023 84.844 -46.561 1.00 57.34 461 SER B N 1
ATOM 3688 C CA . SER C 1 205 ? 30.599 86.262 -46.746 1.00 60.22 461 SER B CA 1
ATOM 3689 C C . SER C 1 205 ? 31.120 87.214 -45.660 1.00 54.56 461 SER B C 1
ATOM 3690 O O . SER C 1 205 ? 31.230 88.433 -45.908 1.00 55.57 461 SER B O 1
ATOM 3693 N N . ILE C 1 206 ? 31.437 86.673 -44.464 1.00 53.66 462 ILE B N 1
ATOM 3694 C CA . ILE C 1 206 ? 31.887 87.575 -43.385 1.00 52.30 462 ILE B CA 1
ATOM 3695 C C . ILE C 1 206 ? 33.297 88.150 -43.660 1.00 49.73 462 ILE B C 1
ATOM 3696 O O . ILE C 1 206 ? 33.643 89.229 -43.177 1.00 50.61 462 ILE B O 1
ATOM 3701 N N . LEU C 1 207 ? 34.084 87.439 -44.468 1.00 47.86 463 LEU B N 1
ATOM 3702 C CA . LEU C 1 207 ? 35.504 87.810 -44.674 1.00 48.21 463 LEU B CA 1
ATOM 3703 C C . LEU C 1 207 ? 35.661 89.236 -45.181 1.00 48.60 463 LEU B C 1
ATOM 3704 O O . LEU C 1 207 ? 36.509 90.007 -44.670 1.00 44.24 463 LEU B O 1
ATOM 3709 N N . ALA C 1 208 ? 34.785 89.574 -46.155 1.00 50.69 464 ALA B N 1
ATOM 3710 C CA . ALA C 1 208 ? 34.819 90.926 -46.749 1.00 51.60 464 ALA B CA 1
ATOM 3711 C C . ALA C 1 208 ? 34.398 91.998 -45.762 1.00 51.67 464 ALA B C 1
ATOM 3712 O O . ALA C 1 208 ? 34.596 93.200 -46.026 1.00 58.58 464 ALA B O 1
ATOM 3714 N N . LYS C 1 209 ? 33.855 91.572 -44.632 1.00 54.25 465 LYS B N 1
ATOM 3715 C CA . LYS C 1 209 ? 33.257 92.503 -43.657 1.00 53.41 465 LYS B CA 1
ATOM 3716 C C . LYS C 1 209 ? 34.094 92.679 -42.396 1.00 47.49 465 LYS B C 1
ATOM 3717 O O . LYS C 1 209 ? 33.718 93.415 -41.511 1.00 47.39 465 LYS B O 1
ATOM 3723 N N . LEU C 1 210 ? 35.202 91.940 -42.316 1.00 48.84 466 LEU B N 1
ATOM 3724 C CA . LEU C 1 210 ? 36.045 91.981 -41.132 1.00 50.40 466 LEU B CA 1
ATOM 3725 C C . LEU C 1 210 ? 36.739 93.370 -41.070 1.00 50.80 466 LEU B C 1
ATOM 3726 O O . LEU C 1 210 ? 36.963 93.956 -42.102 1.00 51.51 466 LEU B O 1
ATOM 3731 N N . PRO C 1 211 ? 37.054 93.901 -39.880 1.00 54.33 467 PRO B N 1
ATOM 3732 C CA . PRO C 1 211 ? 37.679 95.238 -39.906 1.00 54.89 467 PRO B CA 1
ATOM 3733 C C . PRO C 1 211 ? 38.994 95.210 -40.678 1.00 54.93 467 PRO B C 1
ATOM 3734 O O . PRO C 1 211 ? 39.735 94.226 -40.684 1.00 50.93 467 PRO B O 1
ATOM 3738 N N . PRO C 1 212 ? 39.253 96.275 -41.401 1.00 56.86 468 PRO B N 1
ATOM 3739 C CA . PRO C 1 212 ? 40.562 96.354 -42.112 1.00 58.58 468 PRO B CA 1
ATOM 3740 C C . PRO C 1 212 ? 41.657 96.275 -41.101 1.00 61.07 468 PRO B C 1
ATOM 3741 O O . PRO C 1 212 ? 41.472 96.664 -39.936 1.00 62.24 468 PRO B O 1
ATOM 3745 N N . LYS C 1 213 ? 42.802 95.764 -41.468 1.00 62.61 469 LYS B N 1
ATOM 3746 C CA . LYS C 1 213 ? 43.755 95.494 -40.373 1.00 63.95 469 LYS B CA 1
ATOM 3747 C C . LYS C 1 213 ? 44.223 96.635 -39.543 1.00 66.92 469 LYS B C 1
ATOM 3748 O O . LYS C 1 213 ? 44.341 96.512 -38.302 1.00 68.47 469 LYS B O 1
ATOM 3750 N N . GLY C 1 214 ? 44.350 97.820 -40.169 1.00 62.21 470 GLY B N 1
ATOM 3751 C CA . GLY C 1 214 ? 44.850 99.009 -39.509 1.00 57.58 470 GLY B CA 1
ATOM 3752 C C . GLY C 1 214 ? 43.902 99.730 -38.476 1.00 54.91 470 GLY B C 1
ATOM 3753 O O . GLY C 1 214 ? 44.203 100.564 -37.620 1.00 54.40 470 GLY B O 1
ATOM 3754 N N . LYS C 1 215 ? 42.728 99.153 -38.459 1.00 51.63 471 LYS B N 1
ATOM 3755 C CA . LYS C 1 215 ? 41.685 99.471 -37.469 1.00 47.60 471 LYS B CA 1
ATOM 3756 C C . LYS C 1 215 ? 42.143 99.031 -36.093 1.00 46.81 471 LYS B C 1
ATOM 3757 O O . LYS C 1 215 ? 42.229 99.900 -35.242 1.00 46.32 471 LYS B O 1
ATOM 3763 N N . LEU C 1 216 ? 42.408 97.740 -35.853 1.00 45.63 472 LEU B N 1
ATOM 3764 C CA . LEU C 1 216 ? 42.972 97.289 -34.594 1.00 46.86 472 LEU B CA 1
ATOM 3765 C C . LEU C 1 216 ? 44.256 98.062 -34.194 1.00 47.40 472 LEU B C 1
ATOM 3766 O O . LEU C 1 216 ? 44.392 98.536 -33.053 1.00 39.86 472 LEU B O 1
ATOM 3771 N N . ARG C 1 217 ? 45.151 98.224 -35.158 1.00 51.64 473 ARG B N 1
ATOM 3772 C CA . ARG C 1 217 ? 46.383 99.001 -34.946 1.00 51.91 473 ARG B CA 1
ATOM 3773 C C . ARG C 1 217 ? 46.103 100.424 -34.424 1.00 48.66 473 ARG B C 1
ATOM 3774 O O . ARG C 1 217 ? 46.718 100.842 -33.440 1.00 48.96 473 ARG B O 1
ATOM 3782 N N . SER C 1 218 ? 45.214 101.157 -35.084 1.00 42.89 474 SER B N 1
ATOM 3783 C CA . SER C 1 218 ? 44.821 102.485 -34.668 1.00 40.45 474 SER B CA 1
ATOM 3784 C C . SER C 1 218 ? 44.263 102.542 -33.221 1.00 39.07 474 SER B C 1
ATOM 3785 O O . SER C 1 218 ? 44.581 103.435 -32.432 1.00 38.94 474 SER B O 1
ATOM 3788 N N . LEU C 1 219 ? 43.394 101.587 -32.894 1.00 36.90 475 LEU B N 1
ATOM 3789 C CA . LEU C 1 219 ? 42.862 101.554 -31.525 1.00 37.17 475 LEU B CA 1
ATOM 3790 C C . LEU C 1 219 ? 43.974 101.378 -30.490 1.00 36.63 475 LEU B C 1
ATOM 3791 O O . LEU C 1 219 ? 43.996 102.075 -29.466 1.00 35.17 475 LEU B O 1
ATOM 3796 N N . CYS C 1 220 ? 44.924 100.478 -30.771 1.00 35.93 476 CYS B N 1
ATOM 3797 C CA . CYS C 1 220 ? 46.042 100.257 -29.850 1.00 38.78 476 CYS B CA 1
ATOM 3798 C C . CYS C 1 220 ? 46.946 101.440 -29.804 1.00 36.68 476 CYS B C 1
ATOM 3799 O O . CYS C 1 220 ? 47.483 101.753 -28.769 1.00 37.03 476 CYS B O 1
ATOM 3802 N N . SER C 1 221 ? 47.145 102.103 -30.941 1.00 37.50 477 SER B N 1
ATOM 3803 C CA . SER C 1 221 ? 47.978 103.325 -30.990 1.00 35.40 477 SER B CA 1
ATOM 3804 C C . SER C 1 221 ? 47.319 104.399 -30.171 1.00 33.42 477 SER B C 1
ATOM 3805 O O . SER C 1 221 ? 47.976 105.069 -29.394 1.00 31.98 477 SER B O 1
ATOM 3808 N N . GLN C 1 222 ? 46.015 104.560 -30.309 1.00 34.55 478 GLN B N 1
ATOM 3809 C CA . GLN C 1 222 ? 45.319 105.563 -29.519 1.00 34.64 478 GLN B CA 1
ATOM 3810 C C . GLN C 1 222 ? 45.450 105.268 -27.985 1.00 34.93 478 GLN B C 1
ATOM 3811 O O . GLN C 1 222 ? 45.646 106.191 -27.195 1.00 32.25 478 GLN B O 1
ATOM 3817 N N . HIS C 1 223 ? 45.305 104.001 -27.600 1.00 33.63 479 HIS B N 1
ATOM 3818 C CA . HIS C 1 223 ? 45.510 103.583 -26.213 1.00 37.63 479 HIS B CA 1
ATOM 3819 C C . HIS C 1 223 ? 46.862 104.039 -25.689 1.00 36.36 479 HIS B C 1
ATOM 3820 O O . HIS C 1 223 ? 46.969 104.712 -24.670 1.00 35.70 479 HIS B O 1
ATOM 3827 N N . VAL C 1 224 ? 47.907 103.695 -26.419 1.00 40.41 480 VAL B N 1
ATOM 3828 C CA . VAL C 1 224 ? 49.282 104.162 -26.084 1.00 40.86 480 VAL B CA 1
ATOM 3829 C C . VAL C 1 224 ? 49.388 105.692 -25.946 1.00 42.06 480 VAL B C 1
ATOM 3830 O O . VAL C 1 224 ? 49.990 106.175 -24.988 1.00 46.96 480 VAL B O 1
ATOM 3834 N N . GLU C 1 225 ? 48.797 106.455 -26.870 1.00 41.48 481 GLU B N 1
ATOM 3835 C CA . GLU C 1 225 ? 48.818 107.941 -26.814 1.00 47.09 481 GLU B CA 1
ATOM 3836 C C . GLU C 1 225 ? 48.089 108.497 -25.601 1.00 46.40 481 GLU B C 1
ATOM 3837 O O . GLU C 1 225 ? 48.587 109.408 -24.921 1.00 50.13 481 GLU B O 1
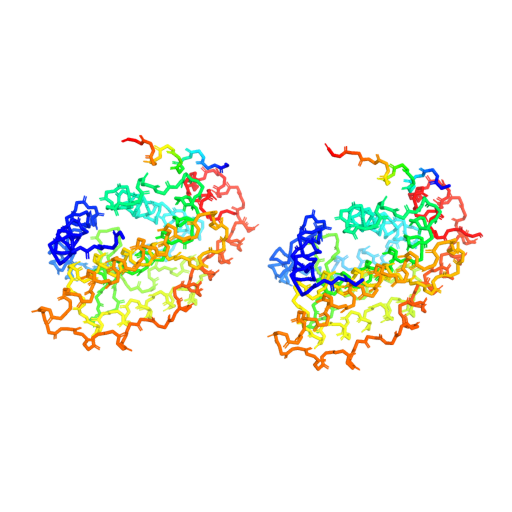ATOM 3843 N N . ARG C 1 226 ? 46.895 107.969 -25.315 1.00 44.88 482 ARG B N 1
ATOM 3844 C CA . ARG C 1 226 ? 46.166 108.406 -24.129 1.00 42.15 482 ARG B CA 1
ATOM 3845 C C . ARG C 1 226 ? 46.885 108.032 -22.850 1.00 41.58 482 ARG B C 1
ATOM 3846 O O . ARG C 1 226 ? 46.838 108.777 -21.860 1.00 44.63 482 ARG B O 1
ATOM 3854 N N . LEU C 1 227 ? 47.564 106.890 -22.840 1.00 44.52 483 LEU B N 1
ATOM 3855 C CA . LEU C 1 227 ? 48.328 106.480 -21.642 1.00 44.04 483 LEU B CA 1
ATOM 3856 C C . LEU C 1 227 ? 49.469 107.451 -21.403 1.00 45.50 483 LEU B C 1
ATOM 3857 O O . LEU C 1 227 ? 49.714 107.844 -20.268 1.00 44.48 483 LEU B O 1
ATOM 3862 N N . GLN C 1 228 ? 50.179 107.812 -22.475 1.00 47.53 484 GLN B N 1
ATOM 3863 C CA . GLN C 1 228 ? 51.242 108.816 -22.377 1.00 49.32 484 GLN B CA 1
ATOM 3864 C C . GLN C 1 228 ? 50.701 110.128 -21.796 1.00 43.68 484 GLN B C 1
ATOM 3865 O O . GLN C 1 228 ? 51.339 110.715 -20.946 1.00 42.09 484 GLN B O 1
ATOM 3871 N N . ILE C 1 229 ? 49.504 110.555 -22.194 1.00 43.50 485 ILE B N 1
ATOM 3872 C CA . ILE C 1 229 ? 48.908 111.780 -21.659 1.00 46.79 485 ILE B CA 1
ATOM 3873 C C . ILE C 1 229 ? 48.644 111.612 -20.154 1.00 45.51 485 ILE B C 1
ATOM 3874 O O . ILE C 1 229 ? 49.006 112.481 -19.308 1.00 50.76 485 ILE B O 1
ATOM 3879 N N . PHE C 1 230 ? 48.036 110.489 -19.812 1.00 42.38 486 PHE B N 1
ATOM 3880 C CA . PHE C 1 230 ? 47.730 110.216 -18.422 1.00 41.60 486 PHE B CA 1
ATOM 3881 C C . PHE C 1 230 ? 49.013 110.169 -17.575 1.00 42.99 486 PHE B C 1
ATOM 3882 O O . PHE C 1 230 ? 49.050 110.728 -16.494 1.00 40.10 486 PHE B O 1
ATOM 3890 N N . GLN C 1 231 ? 50.023 109.477 -18.082 1.00 47.66 487 GLN B N 1
ATOM 3891 C CA . GLN C 1 231 ? 51.289 109.278 -17.376 1.00 55.96 487 GLN B CA 1
ATOM 3892 C C . GLN C 1 231 ? 51.972 110.619 -17.101 1.00 57.68 487 GLN B C 1
ATOM 3893 O O . GLN C 1 231 ? 52.518 110.840 -16.009 1.00 60.10 487 GLN B O 1
ATOM 3899 N N . HIS C 1 232 ? 51.911 111.536 -18.060 1.00 59.04 488 HIS B N 1
ATOM 3900 C CA . HIS C 1 232 ? 52.379 112.905 -17.828 1.00 60.94 488 HIS B CA 1
ATOM 3901 C C . HIS C 1 232 ? 51.530 113.693 -16.799 1.00 58.73 488 HIS B C 1
ATOM 3902 O O . HIS C 1 232 ? 52.057 114.524 -16.046 1.00 56.79 488 HIS B O 1
ATOM 3909 N N . LEU C 1 233 ? 50.238 113.405 -16.718 1.00 56.37 489 LEU B N 1
ATOM 3910 C CA . LEU C 1 233 ? 49.412 114.021 -15.673 1.00 58.67 489 LEU B CA 1
ATOM 3911 C C . LEU C 1 233 ? 49.617 113.421 -14.287 1.00 58.82 489 LEU B C 1
ATOM 3912 O O . LEU C 1 233 ? 49.530 114.134 -13.299 1.00 57.39 489 LEU B O 1
ATOM 3917 N N . HIS C 1 234 ? 49.841 112.113 -14.241 1.00 56.48 490 HIS B N 1
ATOM 3918 C CA . HIS C 1 234 ? 49.938 111.328 -12.999 1.00 55.08 490 HIS B CA 1
ATOM 3919 C C . HIS C 1 234 ? 51.054 110.284 -13.035 1.00 54.77 490 HIS B C 1
ATOM 3920 O O . HIS C 1 234 ? 50.773 109.117 -12.960 1.00 49.53 490 HIS B O 1
ATOM 3927 N N . PRO C 1 235 ? 52.304 110.702 -13.090 1.00 58.62 491 PRO B N 1
ATOM 3928 C CA . PRO C 1 235 ? 53.421 109.705 -13.337 1.00 57.08 491 PRO B CA 1
ATOM 3929 C C . PRO C 1 235 ? 53.623 108.757 -12.149 1.00 51.53 491 PRO B C 1
ATOM 3930 O O . PRO C 1 235 ? 53.851 107.554 -12.336 1.00 51.28 491 PRO B O 1
ATOM 3934 N N . ILE C 1 236 ? 53.466 109.258 -10.930 1.00 49.26 492 ILE B N 1
ATOM 3935 C CA . ILE C 1 236 ? 53.649 108.372 -9.783 1.00 46.41 492 ILE B CA 1
ATOM 3936 C C . ILE C 1 236 ? 52.586 107.287 -9.709 1.00 44.14 492 ILE B C 1
ATOM 3937 O O . ILE C 1 236 ? 52.914 106.142 -9.392 1.00 42.33 492 ILE B O 1
ATOM 3942 N N . VAL C 1 237 ? 51.345 107.578 -10.067 1.00 42.24 493 VAL B N 1
ATOM 3943 C CA . VAL C 1 237 ? 50.252 106.547 -10.060 1.00 43.39 493 VAL B CA 1
ATOM 3944 C C . VAL C 1 237 ? 50.575 105.339 -10.919 1.00 40.72 493 VAL B C 1
ATOM 3945 O O . VAL C 1 237 ? 50.352 104.217 -10.481 1.00 39.29 493 VAL B O 1
ATOM 3949 N N . VAL C 1 238 ? 51.101 105.529 -12.098 1.00 40.66 494 VAL B N 1
ATOM 3950 C CA . VAL C 1 238 ? 51.478 104.417 -12.973 1.00 45.52 494 VAL B CA 1
ATOM 3951 C C . VAL C 1 238 ? 52.555 103.545 -12.311 1.00 43.53 494 VAL B C 1
ATOM 3952 O O . VAL C 1 238 ? 52.405 102.349 -12.203 1.00 43.85 494 VAL B O 1
ATOM 3956 N N . GLN C 1 239 ? 53.642 104.136 -11.858 1.00 45.65 495 GLN B N 1
ATOM 3957 C CA . GLN C 1 239 ? 54.688 103.338 -11.252 1.00 46.79 495 GLN B CA 1
ATOM 3958 C C . GLN C 1 239 ? 54.218 102.709 -9.918 1.00 44.87 495 GLN B C 1
ATOM 3959 O O . GLN C 1 239 ? 54.668 101.626 -9.546 1.00 49.29 495 GLN B O 1
ATOM 3965 N N . ALA C 1 240 ? 53.322 103.393 -9.213 1.00 45.02 496 ALA B N 1
ATOM 3966 C CA . ALA C 1 240 ? 52.891 102.892 -7.889 1.00 42.63 496 ALA B CA 1
ATOM 3967 C C . ALA C 1 240 ? 51.777 101.887 -7.929 1.00 40.91 496 ALA B C 1
ATOM 3968 O O . ALA C 1 240 ? 51.781 101.010 -7.107 1.00 38.43 496 ALA B O 1
ATOM 3970 N N . ALA C 1 241 ? 50.825 102.057 -8.832 1.00 41.08 497 ALA B N 1
ATOM 3971 C CA . ALA C 1 241 ? 49.535 101.379 -8.720 1.00 42.61 497 ALA B CA 1
ATOM 3972 C C . ALA C 1 241 ? 49.158 100.666 -10.012 1.00 44.30 497 ALA B C 1
ATOM 3973 O O . ALA C 1 241 ? 48.233 99.871 -10.005 1.00 48.88 497 ALA B O 1
ATOM 3975 N N . PHE C 1 242 ? 49.731 100.915 -11.182 1.00 43.59 498 PHE B N 1
ATOM 3976 C CA . PHE C 1 242 ? 49.366 100.088 -12.343 1.00 41.30 498 PHE B CA 1
ATOM 3977 C C . PHE C 1 242 ? 50.038 98.684 -12.299 1.00 42.57 498 PHE B C 1
ATOM 3978 O O . PHE C 1 242 ? 51.108 98.519 -11.695 1.00 39.28 498 PHE B O 1
ATOM 3986 N N . PRO C 1 243 ? 49.394 97.675 -12.935 1.00 45.53 499 PRO B N 1
ATOM 3987 C CA . PRO C 1 243 ? 50.033 96.356 -12.957 1.00 44.27 499 PRO B CA 1
ATOM 3988 C C . PRO C 1 243 ? 51.313 96.429 -13.764 1.00 41.90 499 PRO B C 1
ATOM 3989 O O . PRO C 1 243 ? 51.328 97.046 -14.805 1.00 40.93 499 PRO B O 1
ATOM 3993 N N . PRO C 1 244 ? 52.369 95.812 -13.248 1.00 40.64 500 PRO B N 1
ATOM 3994 C CA . PRO C 1 244 ? 53.656 95.660 -13.956 1.00 37.92 500 PRO B CA 1
ATOM 3995 C C . PRO C 1 244 ? 53.538 95.146 -15.384 1.00 35.00 500 PRO B C 1
ATOM 3996 O O . PRO C 1 244 ? 54.199 95.703 -16.281 1.00 35.70 500 PRO B O 1
ATOM 4000 N N . LEU C 1 245 ? 52.703 94.140 -15.614 1.00 34.13 501 LEU B N 1
ATOM 4001 C CA . LEU C 1 245 ? 52.506 93.663 -16.994 1.00 33.83 501 LEU B CA 1
ATOM 4002 C C . LEU C 1 245 ? 51.990 94.774 -17.923 1.00 34.63 501 LEU B C 1
ATOM 4003 O O . LEU C 1 245 ? 52.447 94.908 -19.061 1.00 34.32 501 LEU B O 1
ATOM 4008 N N . TYR C 1 246 ? 51.035 95.560 -17.427 1.00 37.71 502 TYR B N 1
ATOM 4009 C CA . TYR C 1 246 ? 50.458 96.662 -18.206 1.00 37.80 502 TYR B CA 1
ATOM 4010 C C . TYR C 1 246 ? 51.550 97.677 -18.583 1.00 40.01 502 TYR B C 1
ATOM 4011 O O . TYR C 1 246 ? 51.697 98.032 -19.743 1.00 39.77 502 TYR B O 1
ATOM 4020 N N . LYS C 1 247 ? 52.369 98.078 -17.602 1.00 40.17 503 LYS B N 1
ATOM 4021 C CA . LYS C 1 247 ? 53.510 98.937 -17.839 1.00 43.52 503 LYS B CA 1
ATOM 4022 C C . LYS C 1 247 ? 54.447 98.366 -18.907 1.00 42.36 503 LYS B C 1
ATOM 4023 O O . LYS C 1 247 ? 54.810 99.058 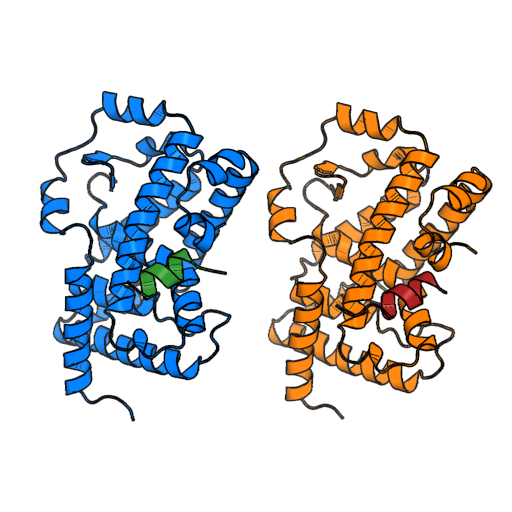-19.883 1.00 44.55 503 LYS B O 1
ATOM 4029 N N . GLU C 1 248 ? 54.773 97.082 -18.776 1.00 45.81 504 GLU B N 1
ATOM 4030 C CA . GLU C 1 248 ? 55.674 96.414 -19.726 1.00 46.68 504 GLU B CA 1
ATOM 4031 C C . GLU C 1 248 ? 55.128 96.402 -21.135 1.00 42.86 504 GLU B C 1
ATOM 4032 O O . GLU C 1 248 ? 55.841 96.648 -22.090 1.00 45.03 504 GLU B O 1
ATOM 4038 N N . LEU C 1 249 ? 53.842 96.118 -21.270 1.00 41.01 505 LEU B N 1
ATOM 4039 C CA . LEU C 1 249 ? 53.225 96.076 -22.606 1.00 41.56 505 LEU B CA 1
ATOM 4040 C C . LEU C 1 249 ? 53.033 97.461 -23.254 1.00 37.59 505 LEU B C 1
ATOM 4041 O O . LEU C 1 249 ? 53.048 97.565 -24.464 1.00 35.32 505 LEU B O 1
ATOM 4046 N N . PHE C 1 250 ? 52.771 98.475 -22.456 1.00 40.81 506 PHE B N 1
ATOM 4047 C CA . PHE C 1 250 ? 52.225 99.740 -23.020 1.00 44.61 506 PHE B CA 1
ATOM 4048 C C . PHE C 1 250 ? 52.972 100.992 -22.680 1.00 51.62 506 PHE B C 1
ATOM 4049 O O . PHE C 1 250 ? 52.651 102.049 -23.268 1.00 47.42 506 PHE B O 1
ATOM 4057 N N . SER C 1 251 ? 54.017 100.899 -21.845 1.00 63.93 507 SER B N 1
ATOM 4058 C CA . SER C 1 251 ? 54.701 102.142 -21.293 1.00 65.30 507 SER B CA 1
ATOM 4059 C C . SER C 1 251 ? 55.998 102.351 -22.059 1.00 75.69 507 SER B C 1
ATOM 4060 O O . SER C 1 251 ? 56.705 101.351 -22.220 1.00 75.27 507 SER B O 1
ATOM 4063 N N . THR C 1 252 ? 56.204 103.560 -22.637 1.00 85.78 508 THR B N 1
ATOM 4064 C CA . THR C 1 252 ? 57.326 103.837 -23.606 1.00 93.26 508 THR B CA 1
ATOM 4065 C C . THR C 1 252 ? 58.309 104.911 -23.091 1.00 83.43 508 THR B C 1
ATOM 4066 O O . THR C 1 252 ? 57.949 106.074 -22.934 1.00 72.51 508 THR B O 1
ATOM 4070 N N . PHE D 2 5 ? 61.579 91.759 -20.375 1.00 63.73 2 PHE D N 1
ATOM 4071 C CA . PHE D 2 5 ? 60.077 91.522 -20.191 1.00 62.49 2 PHE D CA 1
ATOM 4072 C C . PHE D 2 5 ? 59.770 90.461 -19.151 1.00 57.89 2 PHE D C 1
ATOM 4073 O O . PHE D 2 5 ? 59.135 89.466 -19.484 1.00 59.62 2 PHE D O 1
ATOM 4081 N N . PRO D 2 6 ? 60.244 90.646 -17.907 1.00 56.32 3 PRO D N 1
ATOM 4082 C CA . PRO D 2 6 ? 60.130 89.623 -16.857 1.00 55.31 3 PRO D CA 1
ATOM 4083 C C . PRO D 2 6 ? 58.760 88.999 -16.692 1.00 51.97 3 PRO D C 1
ATOM 4084 O O . PRO D 2 6 ? 58.671 87.781 -16.652 1.00 53.03 3 PRO D O 1
ATOM 4088 N N . TYR D 2 7 ? 57.738 89.862 -16.594 1.00 49.99 4 TYR D N 1
ATOM 4089 C CA . TYR D 2 7 ? 56.375 89.518 -16.164 1.00 48.70 4 TYR D CA 1
ATOM 4090 C C . TYR D 2 7 ? 55.586 88.762 -17.243 1.00 46.60 4 TYR D C 1
ATOM 4091 O O . TYR D 2 7 ? 54.732 87.947 -16.933 1.00 48.84 4 TYR D O 1
ATOM 4100 N N . LEU D 2 8 ? 55.911 89.022 -18.496 1.00 44.80 5 LEU D N 1
ATOM 4101 C CA . LEU D 2 8 ? 55.304 88.382 -19.654 1.00 46.08 5 LEU D CA 1
ATOM 4102 C C . LEU D 2 8 ? 55.935 86.991 -19.864 1.00 47.18 5 LEU D C 1
ATOM 4103 O O . LEU D 2 8 ? 55.247 85.993 -20.165 1.00 42.84 5 LEU D O 1
ATOM 4108 N N . LEU D 2 9 ? 57.266 86.944 -19.730 1.00 47.90 6 LEU D N 1
ATOM 4109 C CA . LEU D 2 9 ? 58.018 85.661 -19.730 1.00 46.55 6 LEU D CA 1
ATOM 4110 C C . LEU D 2 9 ? 57.638 84.817 -18.543 1.00 43.27 6 LEU D C 1
ATOM 4111 O O . LEU D 2 9 ? 57.624 83.621 -18.586 1.00 40.07 6 LEU D O 1
ATOM 4116 N N . SER D 2 10 ? 57.378 85.483 -17.443 1.00 41.98 7 SER D N 1
ATOM 4117 C CA . SER D 2 10 ? 56.943 84.788 -16.302 1.00 42.06 7 SER D CA 1
ATOM 4118 C C . SER D 2 10 ? 55.580 84.145 -16.522 1.00 40.30 7 SER D C 1
ATOM 4119 O O . SER D 2 10 ? 55.424 82.990 -16.305 1.00 40.19 7 SER D O 1
ATOM 4122 N N . LEU D 2 11 ? 54.630 84.882 -17.046 1.00 42.42 8 LEU D N 1
ATOM 4123 C CA . LEU D 2 11 ? 53.400 84.290 -17.562 1.00 42.31 8 LEU D CA 1
ATOM 4124 C C . LEU D 2 11 ? 53.562 83.131 -18.564 1.00 41.01 8 LEU D C 1
ATOM 4125 O O . LEU D 2 11 ? 52.900 82.122 -18.444 1.00 42.10 8 LEU D O 1
ATOM 4130 N N . LEU D 2 12 ? 54.374 83.319 -19.599 1.00 41.08 9 LEU D N 1
ATOM 4131 C CA . LEU D 2 12 ? 54.599 82.295 -20.658 1.00 40.06 9 LEU D CA 1
ATOM 4132 C C . LEU D 2 12 ? 55.212 81.021 -20.105 1.00 38.99 9 LEU D C 1
ATOM 4133 O O . LEU D 2 12 ? 54.902 79.926 -20.572 1.00 41.14 9 LEU D O 1
ATOM 4138 N N . GLY D 2 13 ? 56.040 81.202 -19.088 1.00 38.04 10 GLY D N 1
ATOM 4139 C CA . GLY D 2 13 ? 56.582 80.173 -18.283 1.00 39.14 10 GLY D CA 1
ATOM 4140 C C . GLY D 2 13 ? 55.660 79.418 -17.328 1.00 41.09 10 GLY D C 1
ATOM 4141 O O . GLY D 2 13 ? 56.090 78.407 -16.849 1.00 42.44 10 GLY D O 1
ATOM 4142 N N . GLU D 2 14 ? 54.427 79.823 -17.039 1.00 42.15 11 GLU D N 1
ATOM 4143 C CA . GLU D 2 14 ? 53.681 79.118 -15.975 1.00 44.54 11 GLU D CA 1
ATOM 4144 C C . GLU D 2 14 ? 53.077 77.816 -16.427 1.00 45.29 11 GLU D C 1
ATOM 4145 O O . GLU D 2 14 ? 52.340 77.781 -17.357 1.00 45.89 11 GLU D O 1
ATOM 4151 N N . VAL D 2 15 ? 53.396 76.739 -15.727 1.00 48.11 12 VAL D N 1
ATOM 4152 C CA . VAL D 2 15 ? 52.855 75.427 -16.026 1.00 50.84 12 VAL D CA 1
ATOM 4153 C C . VAL D 2 15 ? 51.643 75.158 -15.160 1.00 56.85 12 VAL D C 1
ATOM 4154 O O . VAL D 2 15 ? 51.739 75.275 -13.955 1.00 59.36 12 VAL D O 1
ATOM 4158 N N . SER D 2 16 ? 50.526 74.733 -15.744 1.00 64.43 13 SER D N 1
ATOM 4159 C CA . SER D 2 16 ? 49.389 74.332 -14.929 1.00 71.38 13 SER D CA 1
ATOM 4160 C C . SER D 2 16 ? 49.636 72.909 -14.425 1.00 72.74 13 SER D C 1
ATOM 4161 O O . SER D 2 16 ? 49.318 72.611 -13.283 1.00 81.34 13 SER D O 1
#

Foldseek 3Di:
DDDDPVVLQVLLVQLLVLCVVQLPDDLVVLVVQQVFAQDPVRLVVLLPDALLVLVLLVLVVLVVQLVSVLSSLVSRPLSVVADPQQNCLLSLQQSSLLSLLSQLSQADLVVLWGDDPHHTDHLSSSVNNPCSVLSVLSSVSSNLNVVLVDDSSLSSLVSVLSRLPLPRPPGPCSVSSVSVNVSSVVSNCVVCVVVVNNVCVVSDDDDCSSVVSVVVVLVSVVVVCVVPVVSCVPRRDPVSVVSRD/DCVPVVVVVVD/DDDPVVLQVLLVQLLVLCVVLLLDDLVVLVVQQVFADDPVRLVVLLPDALLVLVLLVLVVLVVQLVSVLSSQVSHPLNVVADPQLNVLLSLQQSQLLSLLSQLSQADLVVLWGDDPHHTYHLSSSNNNVQSVLSVLSSVLSNLSVVLVDDSSLSSLVSVLSRLDLPGPRGDPSVSSVVVNVSSVVSNCVVCVVVVNPVCVVSHDDSCSSVVSLVSVLVSVVVVCVVPVVSCVPRRDPVSCVSRPD/DVVVVVVVPDDD

Solvent-accessible surface area: 25888 Å² total; per-residue (Å²): 180,176,25,58,112,70,98,13,76,106,20,17,126,37,0,9,119,6,2,149,88,2,17,74,75,152,60,48,40,5,79,171,63,69,107,54,79,15,52,160,80,60,5,55,37,20,37,200,58,49,82,109,62,0,15,54,77,31,4,92,60,29,9,71,19,1,70,82,0,2,47,0,0,27,111,3,44,15,0,140,116,6,43,105,53,0,21,19,28,0,1,82,35,0,1,10,9,0,9,6,0,24,55,14,18,20,6,6,39,133,65,140,10,9,44,20,59,36,60,0,3,17,88,64,0,21,165,16,15,40,8,89,136,8,19,38,21,30,14,88,5,2,61,62,2,28,72,19,144,27,51,46,46,4,4,0,0,21,0,0,25,12,0,0,41,3,135,23,123,53,23,134,69,96,194,90,0,67,74,21,33,109,26,0,62,66,0,3,72,42,28,0,67,146,58,165,66,115,76,3,59,101,120,32,23,103,107,22,80,12,141,50,1,17,59,46,19,43,105,77,1,46,55,6,45,74,115,51,64,116,29,3,124,82,37,7,28,56,6,3,53,33,9,13,76,190,42,78,120,1,58,75,46,27,68,108,152,42,51,107,76,102,13,65,119,23,12,126,38,0,5,113,4,2,152,84,4,20,65,69,140,50,84,51,3,88,50,28,89,102,47,84,19,50,208,143,60,20,57,32,16,42,198,54,44,64,105,59,0,13,52,81,28,3,111,55,28,7,76,16,0,70,77,0,0,48,0,0,31,95,4,43,18,0,87,113,9,40,58,52,0,14,20,28,0,0,88,35,0,1,11,12,0,9,5,0,21,48,15,21,14,9,7,34,126,62,139,10,10,44,22,62,33,60,3,3,10,71,92,0,21,154,16,15,38,6,86,136,8,16,35,20,25,12,86,5,1,57,66,2,23,68,15,146,28,54,47,53,6,3,0,1,20,0,0,22,14,0,0,37,2,138,29,121,57,28,133,65,101,203,96,0,71,91,18,30,132,28,1,69,72,0,4,72,44,29,0,74,122,66,167,70,122,72,2,57,101,125,32,24,101,88,30,70,8,161,48,1,23,51,35,16,40,95,76,0,85,83,3,54,153,99,51,74,118,28,3,137,80,43,6,26,54,7,2,52,37,7,12,38,143,95,89,120,1,81,63,23,9,53,102,146,144

Secondary structure (DSSP, 8-state):
-PPPHHHHHHHHHHHHHHHHTT-SS-HHHHHHTTT-B--HHHHHHHHHS-HHHHHHHHHHHHHHHHHHHHHHHHHSTTGGGS-HHHHHHHHHHHHHHHHHHHGGGGEETTTTEEEETTEEE-GGGGGGGS-HHHHHHHHHHHHHHHTTT--HHHHHHHHHHHHS-TT-TT-S-HHHHHHHHHHHHHHHHHHHHHTT-GGGGGGSPPTTHHHHHHHHHHHHHHHHHHH-HHHHHHHS-HHHHHHH-/---HHHHHHHHHHHHHHHHTT-SS-HHHHHHTTT-B--HHHHHHHHTS-HHHHHHHHHHHHHHHHHHHHHHHHHSTTTTTS-HHHHHHHHHHHHHHHHHHHGGGGEETTTTEEEETTEEE-GGGGGGGS-HHHHHHHHHHHHHHHTT---HHHHHHHHHHHHS-TT-TT-S-HHHHHHHHHHHHHHHHHHHHHTT-GGGGGGSPPHHHHHHHHHHHHHHHHHHHHH-HHHHHHHS-HHHHHHH--/--HHHHHHHH-/-HHHHHHHT---

Sequence (513 aa):
PYASLTEIEHLVQSVCKSYRETCQLRLEDLLRQRSNIFSREEVTGYQRKSMWEMWERCAHHLTEAIQYVVEFAKRLSGFMELCQNDQIVLLKAGAMEVVLVRMCRAYNADNRTVFFEGKYGGMELFRALGCSELISSIFDFSHSLSALHFSEDEIALYTALVLINAHRPGLQEKRKVEQLQYNLELAFHHHLCKTHRQSILAKLPPKGKLRSLCSQHVERLQIFQHLHPIVVQAAFPPLYKELFSEFPYLLSLLGEYASLTEIEHLVQSVCKSYRETCQLRLEDLLRQRSNIFSREEVTGYQRKSMWEMWERCAHHLTEAIQYVVEFAKRLSGFMELCQNDQIVLLKAGAMEVVLVRMCRAYNADNRTVFFEGKYGGMELFRALGCSELISSIFDFSHSLSALHFSEDEIALYTALVLINAHRPGLQEKRKVEQLQYNLELAFHHHLCKTHRQSILAKLPPKGKLRSLCSQHVERLQIFQHLHPIVVQAAFPPLYKELFSTFPYLLSLLGEVS

Nearest PDB structures (foldseek):
  6g07-assembly3_C  TM=9.984E-01  e=4.597E-33  Homo sapiens
  6j3n-assembly1_A  TM=9.998E-01  e=1.087E-32  Homo sapiens
  5ntw-assembly3_C  TM=9.976E-01  e=1.245E-32  Homo sapiens
  4ymq-assembly1_A  TM=1.000E+00  e=2.570E-32  Homo sapiens
  5vb7-assembly1_A  TM=9.978E-01  e=3.692E-32  Homo sapiens

InterPro domains:
  IPR000536 Nuclear hormone receptor, ligand-binding domain [PF00104] (321-486)
  IPR000536 Nuclear hormone receptor, ligand-binding domain [PS51843] (269-508)
  IPR000536 Nuclear hormone receptor, ligand-binding domain [SM00430] (322-476)
  IPR001628 Zinc finger, nuclear hormone receptor-type [PF00105] (30-98)
  IPR001628 Zinc finger, nuclear hormone receptor-type [PR00047] (31-47)
  IPR001628 Zinc finger, nuclear hormone receptor-type [PR00047] (47-62)
  IPR001628 Zinc finger, nuclear hormone receptor-type [PR00047] (80-88)
  IPR001628 Zinc finger, nuclear hormone receptor-type [PR00047] (88-96)
  IPR001628 Zinc finger, nuclear hormone receptor-type [PS00031] (31-57)
  IPR001628 Zinc finger, nuclear hormone receptor-type [PS51030] (28-103)
  IPR001628 Zinc finger, nuclear hormone receptor-type [SM00399] (28-99)
  IPR001723 Nuclear hormone receptor [PR00398] (92-102)
  IPR001723 Nuclear hormone receptor [PR00398] (323-344)
  IPR001723 Nuclear hormone receptor [PR00398] (344-360)
  IPR001723 Nuclear hormone receptor [PR00398] (410-425)
  IPR001723 Nuclear hormone receptor [PR00398] (464-481)
  IPR003079 Nuclear receptor ROR [PR01293] (255-276)
  IPR003079 Nuclear receptor ROR [PR01293] (279-292)
  IPR003079 Nuclear receptor ROR [PR01293] (300-317)
  IPR003079 Nuclear receptor ROR [PR01293] (375-392)

CATH classification: 1.10.565.10

B-factor: mean 47.14, std 15.13, range [22.75, 156.91]

Radius of gyration: 28.22 Å; Cα contacts (8 Å, |Δi|>4): 526; chains: 4; bounding box: 76×77×47 Å

Organism: Homo sapiens (NCBI:txid9606)